Protein AF-0000000075577915 (afdb_homodimer)

Secondary structure (DSSP, 8-state):
------TTTTHHHHHHHHHHHHHHHHHHHHHT--EE-HHHH-EEEEEEE-SS---HHHHHHHHTTT-TT-EEEEESTTS-EEEEEESS---HHHHHHHHHHHHHHHT--GGGEEEEEEE-HHHHHHHHHHHHHHHHHHHHHHHHHHHHHS-HHHHHHHHHHHHHHHHHHHHHHHHHTPEE-HHHHHHHHHHHHHHHHHHHHHHHHHHHHHTTS-TT-HHHHHHHHHHHHHHHHHHHHHHHHHHHHHHHHHS-HHHHHHHHHHHHHHHHHHHIIIIIIHHHHHHHHHHHHHHHHHHH-/------TTTTHHHHHHHHHHHHHHHHHHHHHT--EE-HHHH-EEEEEEE-SS---HHHHHHHHTTT-TT-EEEEESTTS-EEEEEESS---HHHHHHHHHHHHHHHT--GGGEEEEEEE-HHHHHHHHHHHHHHHHHHHHHHHHHHHHHS-HHHHHHHHHHHHHHHHHHHHHHHHHTPEE-HHHHHHHHHHHHHHHHHHHHHHHHHHHHHTTS-TT-HHHHHHHHHHHHHHHHHHHHHHHHHHHHHHHHHS-HHHHHHHHHHHHHHHHHHHIIIIIIHHHHHHHHHHHHHHHHHHH-

Structure (mmCIF, N/CA/C/O backbone):
data_AF-0000000075577915-model_v1
#
loop_
_entity.id
_entity.type
_entity.pdbx_description
1 polymer 'Protein-export membrane protein SecF'
#
loop_
_atom_site.group_PDB
_atom_site.id
_atom_site.type_symbol
_atom_site.label_atom_id
_atom_site.label_alt_id
_atom_site.label_comp_id
_atom_site.label_asym_id
_atom_site.label_entity_id
_atom_site.label_seq_id
_atom_site.pdbx_PDB_ins_code
_atom_site.Cartn_x
_atom_site.Cartn_y
_atom_site.Cartn_z
_atom_site.occupancy
_atom_site.B_iso_or_equiv
_atom_site.auth_seq_id
_atom_site.auth_comp_id
_atom_site.auth_asym_id
_atom_site.auth_atom_id
_atom_site.pdbx_PDB_model_num
ATOM 1 N N . MET A 1 1 ? 4.258 27.859 29.203 1 37.31 1 MET A N 1
ATOM 2 C CA . MET A 1 1 ? 4.934 27.938 27.906 1 37.31 1 MET A CA 1
ATOM 3 C C . MET A 1 1 ? 5.332 26.547 27.422 1 37.31 1 MET A C 1
ATOM 5 O O . MET A 1 1 ? 6.082 25.828 28.109 1 37.31 1 MET A O 1
ATOM 9 N N . LYS A 1 2 ? 4.418 25.812 26.812 1 50.53 2 LYS A N 1
ATOM 10 C CA . LYS A 1 2 ? 4.664 24.406 26.516 1 50.53 2 LYS A CA 1
ATOM 11 C C . LYS A 1 2 ? 6.047 24.219 25.891 1 50.53 2 LYS A C 1
ATOM 13 O O . LYS A 1 2 ? 6.488 25.031 25.078 1 50.53 2 LYS A O 1
ATOM 18 N N . LYS A 1 3 ? 6.988 23.516 26.5 1 58.12 3 LYS A N 1
ATOM 19 C CA . LYS A 1 3 ? 8.406 23.281 26.234 1 58.12 3 LYS A CA 1
ATOM 20 C C . LYS A 1 3 ? 8.625 22.719 24.828 1 58.12 3 LYS A C 1
ATOM 22 O O . LYS A 1 3 ? 8.078 21.672 24.484 1 58.12 3 LYS A O 1
ATOM 27 N N . ASN A 1 4 ? 9.008 23.484 23.844 1 71.62 4 ASN A N 1
ATOM 28 C CA . ASN A 1 4 ? 9.328 23.125 22.469 1 71.62 4 ASN A CA 1
ATOM 29 C C . ASN A 1 4 ? 10.453 22.094 22.422 1 71.62 4 ASN A C 1
ATOM 31 O O . ASN A 1 4 ? 11.414 22.172 23.172 1 71.62 4 ASN A O 1
ATOM 35 N N . ILE A 1 5 ? 10.109 21.016 21.828 1 72.38 5 ILE A N 1
ATOM 36 C CA . ILE A 1 5 ? 11.172 20.047 21.594 1 72.38 5 ILE A CA 1
ATOM 37 C C . ILE A 1 5 ? 12.305 20.703 20.797 1 72.38 5 ILE A C 1
ATOM 39 O O . ILE A 1 5 ? 12.062 21.453 19.859 1 72.38 5 ILE A O 1
ATOM 43 N N . GLN A 1 6 ? 13.477 20.609 21.344 1 77.5 6 GLN A N 1
ATOM 44 C CA . GLN A 1 6 ? 14.633 21.203 20.688 1 77.5 6 GLN A CA 1
ATOM 45 C C . GLN A 1 6 ? 15.172 20.297 19.594 1 77.5 6 GLN A C 1
ATOM 47 O O . GLN A 1 6 ? 16.188 19.625 19.781 1 77.5 6 GLN A O 1
ATOM 52 N N . ILE A 1 7 ? 14.586 20.281 18.5 1 75.44 7 ILE A N 1
ATOM 53 C CA . ILE A 1 7 ? 14.938 19.438 17.359 1 75.44 7 ILE A CA 1
ATOM 54 C C . ILE A 1 7 ? 16.156 20.016 16.641 1 75.44 7 ILE A C 1
ATOM 56 O O . ILE A 1 7 ? 17.078 19.281 16.281 1 75.44 7 ILE A O 1
ATOM 60 N N . ALA A 1 8 ? 16.172 21.281 16.531 1 75 8 ALA A N 1
ATOM 61 C CA . ALA A 1 8 ? 17.25 21.938 15.805 1 75 8 ALA A CA 1
ATOM 62 C C . ALA A 1 8 ? 18.578 21.812 16.562 1 75 8 ALA A C 1
ATOM 64 O O . ALA A 1 8 ? 19.609 21.547 15.953 1 75 8 ALA A O 1
ATOM 65 N N . GLU A 1 9 ? 18.469 21.906 17.812 1 75.38 9 GLU A N 1
ATOM 66 C CA . GLU A 1 9 ? 19.688 21.859 18.609 1 75.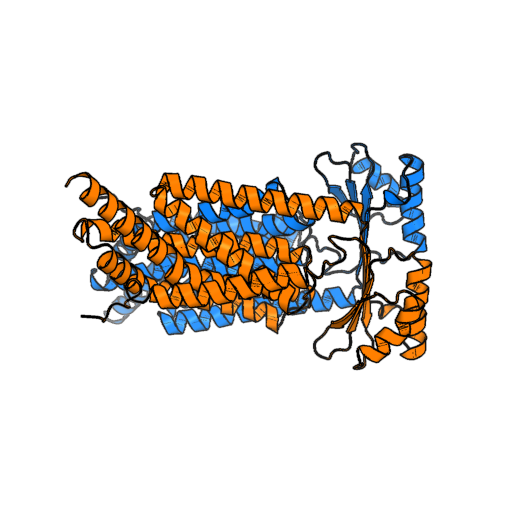38 9 GLU A CA 1
ATOM 67 C C . GLU A 1 9 ? 20.234 20.438 18.703 1 75.38 9 GLU A C 1
ATOM 69 O O . GLU A 1 9 ? 21.453 20.234 18.719 1 75.38 9 GLU A O 1
ATOM 74 N N . LYS A 1 10 ? 19.328 19.562 18.75 1 81.81 10 LYS A N 1
ATOM 75 C CA . LYS A 1 10 ? 19.75 18.188 18.891 1 81.81 10 LYS A CA 1
ATOM 76 C C . LYS A 1 10 ? 19.812 17.484 17.547 1 81.81 10 LYS A C 1
ATOM 78 O O . LYS A 1 10 ? 19.812 16.25 17.469 1 81.81 10 LYS A O 1
ATOM 83 N N . SER A 1 11 ? 19.859 18.234 16.594 1 84.88 11 SER A N 1
ATOM 84 C CA . SER A 1 11 ? 19.844 17.703 15.242 1 84.88 11 SER A CA 1
ATOM 85 C C . SER A 1 11 ? 21.016 16.75 15.008 1 84.88 11 SER A C 1
ATOM 87 O O . SER A 1 11 ? 20.906 15.781 14.266 1 84.88 11 SER A O 1
ATOM 89 N N . LYS A 1 12 ? 22.062 17.031 15.68 1 85.56 12 LYS A N 1
ATOM 90 C CA . LYS A 1 12 ? 23.25 16.203 15.492 1 85.56 12 LYS A CA 1
ATOM 91 C C . LYS A 1 12 ? 23.016 14.773 15.945 1 85.56 12 LYS A C 1
ATOM 93 O O . LYS A 1 12 ? 23.5 13.828 15.328 1 85.56 12 LYS A O 1
ATOM 98 N N . ILE A 1 13 ? 22.266 14.641 16.953 1 86.69 13 ILE A N 1
ATOM 99 C CA . ILE A 1 13 ? 21.969 13.312 17.469 1 86.69 13 ILE A CA 1
ATOM 100 C C . ILE A 1 13 ? 21.062 12.562 16.5 1 86.69 13 ILE A C 1
ATOM 102 O O . ILE A 1 13 ? 21.297 11.383 16.203 1 86.69 13 ILE A O 1
ATOM 106 N N . TRP A 1 14 ? 20.078 13.25 16.016 1 86.44 14 TRP A N 1
ATOM 107 C CA . TRP A 1 14 ? 19.141 12.625 15.086 1 86.44 14 TRP A CA 1
ATOM 108 C C . TRP A 1 14 ? 19.828 12.266 13.773 1 86.44 14 TRP A C 1
ATOM 110 O O . TRP A 1 14 ? 19.562 11.211 13.195 1 86.44 14 TRP A O 1
ATOM 120 N N . PHE A 1 15 ? 20.719 13.148 13.383 1 89.38 15 PHE A N 1
ATOM 121 C CA . PHE A 1 15 ? 21.469 12.883 12.156 1 89.38 15 PHE A CA 1
ATOM 122 C C . PHE A 1 15 ? 22.422 11.703 12.344 1 89.38 15 PHE A C 1
ATOM 124 O O . PHE A 1 15 ? 22.594 10.883 11.438 1 89.38 15 PHE A O 1
ATOM 131 N N . ALA A 1 16 ? 23 11.711 13.516 1 90.5 16 ALA A N 1
ATOM 132 C CA . ALA A 1 16 ? 23.922 10.609 13.805 1 90.5 16 ALA A CA 1
ATOM 133 C C . ALA A 1 16 ? 23.188 9.266 13.805 1 90.5 16 ALA A C 1
ATOM 135 O O . ALA A 1 16 ? 23.688 8.281 13.266 1 90.5 16 ALA A O 1
ATOM 136 N N . PHE A 1 17 ? 22.031 9.219 14.422 1 91.56 17 PHE A N 1
ATOM 137 C CA . PHE A 1 17 ? 21.234 8 14.453 1 91.56 17 PHE A CA 1
ATOM 138 C C . PHE A 1 17 ? 20.859 7.555 13.047 1 91.56 17 PHE A C 1
ATOM 140 O O . PHE A 1 17 ? 20.969 6.375 12.711 1 91.56 17 PHE A O 1
ATOM 147 N N . SER A 1 18 ? 20.406 8.453 12.273 1 91.44 18 SER A N 1
ATOM 148 C CA . SER A 1 18 ? 20.031 8.172 10.891 1 91.44 18 SER A CA 1
ATOM 149 C C . SER A 1 18 ? 21.25 7.699 10.086 1 91.44 18 SER A C 1
ATOM 151 O O . SER A 1 18 ? 21.125 6.793 9.258 1 91.44 18 SER A O 1
ATOM 153 N N . LEU A 1 19 ? 22.359 8.367 10.336 1 92.25 19 LEU A N 1
ATOM 154 C CA . LEU A 1 19 ? 23.562 8.008 9.602 1 92.25 19 LEU A CA 1
ATOM 155 C C . LEU A 1 19 ? 24 6.586 9.938 1 92.25 19 LEU A C 1
ATOM 157 O O . LEU A 1 19 ? 24.484 5.855 9.07 1 92.25 19 LEU A O 1
ATOM 161 N N . ILE A 1 20 ? 23.875 6.262 11.164 1 94.94 20 ILE A N 1
ATOM 162 C CA . ILE A 1 20 ? 24.219 4.906 11.578 1 94.94 20 ILE A CA 1
ATOM 163 C C . ILE A 1 20 ? 23.312 3.904 10.867 1 94.94 20 ILE A C 1
ATOM 165 O O . ILE A 1 20 ? 23.781 2.898 10.336 1 94.94 20 ILE A O 1
ATOM 169 N N . LEU A 1 21 ? 22.016 4.141 10.859 1 94.19 21 LEU A N 1
ATOM 170 C CA . LEU A 1 21 ? 21.062 3.244 10.219 1 94.19 21 LEU A CA 1
ATOM 171 C C . LEU A 1 21 ? 21.328 3.148 8.719 1 94.19 21 LEU A C 1
ATOM 173 O O . LEU A 1 21 ? 21.25 2.064 8.141 1 94.19 21 LEU A O 1
ATOM 177 N N . ILE A 1 22 ? 21.672 4.266 8.156 1 95.06 22 ILE A N 1
ATOM 178 C CA . ILE A 1 22 ? 21.938 4.309 6.719 1 95.06 22 ILE A CA 1
ATOM 179 C C . ILE A 1 22 ? 23.203 3.518 6.41 1 95.06 22 ILE A C 1
ATOM 181 O O . ILE A 1 22 ? 23.266 2.77 5.43 1 95.06 22 ILE A O 1
ATOM 185 N N . THR A 1 23 ? 24.188 3.734 7.207 1 96.31 23 THR A N 1
ATOM 186 C CA . THR A 1 23 ? 25.453 3.033 6.992 1 96.31 23 THR A CA 1
ATOM 187 C C . THR A 1 23 ? 25.266 1.524 7.113 1 96.31 23 THR A C 1
ATOM 189 O O . THR A 1 23 ? 25.797 0.76 6.312 1 96.31 23 THR A O 1
ATOM 192 N N . ILE A 1 24 ? 24.484 1.139 8.094 1 96.62 24 ILE A N 1
ATOM 193 C CA . ILE A 1 24 ? 24.188 -0.28 8.258 1 96.62 24 ILE A CA 1
ATOM 194 C C . ILE A 1 24 ? 23.438 -0.796 7.039 1 96.62 24 ILE A C 1
ATOM 196 O O . ILE A 1 24 ? 23.734 -1.875 6.523 1 96.62 24 ILE A O 1
ATOM 200 N N . SER A 1 25 ? 22.453 -0.045 6.629 1 96.81 25 SER A N 1
ATOM 201 C CA . SER A 1 25 ? 21.641 -0.433 5.492 1 96.81 25 SER A CA 1
ATOM 202 C C . SER A 1 25 ? 22.469 -0.533 4.215 1 96.81 25 SER A C 1
ATOM 204 O O . SER A 1 25 ? 22.406 -1.54 3.508 1 96.81 25 SER A O 1
ATOM 206 N N . ILE A 1 26 ? 23.234 0.475 3.939 1 96.25 26 ILE A N 1
ATOM 207 C CA . ILE A 1 26 ? 24.062 0.502 2.732 1 96.25 26 ILE A CA 1
ATOM 208 C C . ILE A 1 26 ? 25.141 -0.563 2.822 1 96.25 26 ILE A C 1
ATOM 210 O O . ILE A 1 26 ? 25.453 -1.239 1.836 1 96.25 26 ILE A O 1
ATOM 214 N N . GLY A 1 27 ? 25.75 -0.627 3.926 1 96.75 27 GLY A N 1
ATOM 215 C CA . GLY A 1 27 ? 26.719 -1.684 4.125 1 96.75 2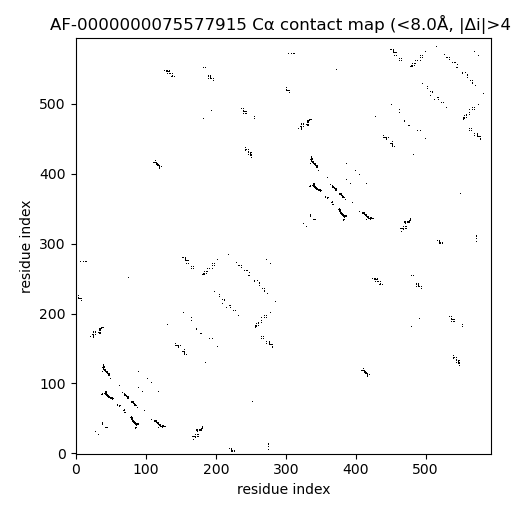7 GLY A CA 1
ATOM 216 C C . GLY A 1 27 ? 26.172 -3.07 3.852 1 96.75 27 GLY A C 1
ATOM 217 O O . GLY A 1 27 ? 26.797 -3.865 3.15 1 96.75 27 GLY A O 1
ATOM 218 N N . SER A 1 28 ? 25 -3.338 4.383 1 96.69 28 SER A N 1
ATOM 219 C CA . SER A 1 28 ? 24.375 -4.637 4.172 1 96.69 28 SER A CA 1
ATOM 220 C C . SER A 1 28 ? 24.016 -4.848 2.705 1 96.69 28 SER A C 1
ATOM 222 O O . SER A 1 28 ? 24.125 -5.957 2.184 1 96.69 28 SER A O 1
ATOM 224 N N . LEU A 1 29 ? 23.594 -3.881 2.129 1 95.25 29 LEU A N 1
ATOM 225 C CA . LEU A 1 29 ? 23.219 -3.971 0.718 1 95.25 29 LEU A CA 1
ATOM 226 C C . LEU A 1 29 ? 24.438 -4.309 -0.135 1 95.25 29 LEU A C 1
ATOM 228 O O . LEU A 1 29 ? 24.344 -5.062 -1.104 1 95.25 29 LEU A O 1
ATOM 232 N N . PHE A 1 30 ? 25.594 -3.793 0.203 1 94.81 30 PHE A N 1
ATOM 233 C CA . PHE A 1 30 ? 26.812 -4.031 -0.557 1 94.81 30 PHE A CA 1
ATOM 234 C C . PHE A 1 30 ? 27.406 -5.395 -0.215 1 94.81 30 PHE A C 1
ATOM 236 O O . PHE A 1 30 ? 27.953 -6.078 -1.087 1 94.81 30 PHE A O 1
ATOM 243 N N . ILE A 1 31 ? 27.297 -5.809 0.949 1 94.81 31 ILE A N 1
ATOM 244 C CA . ILE A 1 31 ? 27.938 -7.039 1.401 1 94.81 31 ILE A CA 1
ATOM 245 C C . ILE A 1 31 ? 27.031 -8.227 1.11 1 94.81 31 ILE A C 1
ATOM 247 O O . ILE A 1 31 ? 27.438 -9.195 0.464 1 94.81 31 ILE A O 1
ATOM 251 N N . ASN A 1 32 ? 25.766 -8.148 1.587 1 93.5 32 ASN A N 1
ATOM 252 C CA . ASN A 1 32 ? 24.828 -9.273 1.477 1 93.5 32 ASN A CA 1
ATOM 253 C C . ASN A 1 32 ? 23.969 -9.172 0.216 1 93.5 32 ASN A C 1
ATOM 255 O O . ASN A 1 32 ? 23.5 -10.18 -0.299 1 93.5 32 ASN A O 1
ATOM 259 N N . GLY A 1 33 ? 23.75 -8.016 -0.208 1 93.19 33 GLY A N 1
ATOM 260 C CA . GLY A 1 33 ? 22.797 -7.809 -1.286 1 93.19 33 GLY A CA 1
ATOM 261 C C . GLY A 1 33 ? 21.359 -8.039 -0.862 1 93.19 33 GLY A C 1
ATOM 262 O O . GLY A 1 33 ? 21.047 -8.016 0.33 1 93.19 33 GLY A O 1
ATOM 263 N N . LEU A 1 34 ? 20.484 -8.188 -1.82 1 92.31 34 LEU A N 1
ATOM 264 C CA . LEU A 1 34 ? 19.078 -8.469 -1.559 1 92.31 34 LEU A CA 1
ATOM 265 C C . LEU A 1 34 ? 18.719 -9.906 -1.921 1 92.31 34 LEU A C 1
ATOM 267 O O . LEU A 1 34 ? 19.344 -10.492 -2.814 1 92.31 34 LEU A O 1
ATOM 271 N N . ASN A 1 35 ? 17.859 -10.508 -1.169 1 90.38 35 ASN A N 1
ATOM 272 C CA . ASN A 1 35 ? 17.312 -11.82 -1.492 1 90.38 35 ASN A CA 1
ATOM 273 C C . ASN A 1 35 ? 16.141 -11.711 -2.467 1 90.38 35 ASN A C 1
ATOM 275 O O . ASN A 1 35 ? 14.977 -11.719 -2.055 1 90.38 35 ASN A O 1
ATOM 279 N N . PHE A 1 36 ? 16.484 -11.727 -3.744 1 89.19 36 PHE A N 1
ATOM 280 C CA . PHE A 1 36 ? 15.477 -11.516 -4.773 1 89.19 36 PHE A CA 1
ATOM 281 C C . PHE A 1 36 ? 14.578 -12.742 -4.914 1 89.19 36 PHE A C 1
ATOM 283 O O . PHE A 1 36 ? 15.07 -13.867 -4.988 1 89.19 36 PHE A O 1
ATOM 290 N N . GLY A 1 37 ? 13.336 -12.5 -4.891 1 88.25 37 GLY A N 1
ATOM 291 C CA . GLY A 1 37 ? 12.367 -13.555 -5.109 1 88.25 37 GLY A CA 1
ATOM 292 C C . GLY A 1 37 ? 12.172 -13.891 -6.578 1 88.25 37 GLY A C 1
ATOM 293 O O . GLY A 1 37 ? 12.836 -13.312 -7.445 1 88.25 37 GLY A O 1
ATOM 294 N N . ILE A 1 38 ? 11.242 -14.734 -6.863 1 87.62 38 ILE A N 1
ATOM 295 C CA . ILE A 1 38 ? 11.062 -15.273 -8.203 1 87.62 38 ILE A CA 1
ATOM 296 C C . ILE A 1 38 ? 10.516 -14.188 -9.125 1 87.62 38 ILE A C 1
ATOM 298 O O . ILE A 1 38 ? 10.688 -14.25 -10.344 1 87.62 38 ILE A O 1
ATOM 302 N N . ASP A 1 39 ? 9.898 -13.195 -8.57 1 85.69 39 ASP A N 1
ATOM 303 C CA . ASP A 1 39 ? 9.352 -12.102 -9.359 1 85.69 39 ASP A CA 1
ATOM 304 C C . ASP A 1 39 ? 10.453 -11.359 -10.109 1 85.69 39 ASP A C 1
ATOM 306 O O . ASP A 1 39 ? 10.195 -10.711 -11.133 1 85.69 39 ASP A O 1
ATOM 310 N N . PHE A 1 40 ? 11.664 -11.523 -9.625 1 87.12 40 PHE A N 1
ATOM 311 C CA . PHE A 1 40 ? 12.75 -10.727 -10.188 1 87.12 40 PHE A CA 1
ATOM 312 C C . PHE A 1 40 ? 13.75 -11.617 -10.922 1 87.12 40 PHE A C 1
ATOM 314 O O . PHE A 1 40 ? 14.32 -11.211 -11.938 1 87.12 40 PHE A O 1
ATOM 321 N N . ILE A 1 41 ? 13.945 -12.727 -10.43 1 87.56 41 ILE A N 1
ATOM 322 C CA . ILE A 1 41 ? 15.008 -13.539 -11.008 1 87.56 41 ILE A CA 1
ATOM 323 C C . ILE A 1 41 ? 14.406 -14.75 -11.719 1 87.56 41 ILE A C 1
ATOM 325 O O . ILE A 1 41 ? 15.109 -15.5 -12.406 1 87.56 41 ILE A O 1
ATOM 329 N N . GLY A 1 42 ? 13.164 -14.906 -11.586 1 86.56 42 GLY A N 1
ATOM 330 C CA . GLY A 1 42 ? 12.539 -16.109 -12.125 1 86.56 42 GLY A CA 1
ATOM 331 C C . GLY A 1 42 ? 12.656 -17.312 -11.219 1 86.56 42 GLY A C 1
ATOM 332 O O . GLY A 1 42 ? 13.453 -17.297 -10.273 1 86.56 42 GLY A O 1
ATOM 333 N N . GLY A 1 43 ? 11.82 -18.281 -11.469 1 89.25 43 GLY A N 1
ATOM 334 C CA . GLY A 1 43 ? 11.867 -19.484 -10.656 1 89.25 43 GLY A CA 1
ATOM 335 C C . GLY A 1 43 ? 10.5 -20.016 -10.297 1 89.25 43 GLY A C 1
ATOM 336 O O . GLY A 1 43 ? 9.539 -19.844 -11.055 1 89.25 43 GLY A O 1
ATOM 337 N N . THR A 1 44 ? 10.484 -20.891 -9.289 1 88.88 44 THR A N 1
ATOM 338 C CA . THR A 1 44 ? 9.258 -21.562 -8.891 1 88.88 44 THR A CA 1
ATOM 339 C C . THR A 1 44 ? 9.086 -21.531 -7.375 1 88.88 44 THR A C 1
ATOM 341 O O . THR A 1 44 ? 10.047 -21.703 -6.633 1 88.88 44 THR A O 1
ATOM 344 N N . ILE A 1 45 ? 7.922 -21.219 -6.984 1 88.75 45 ILE A N 1
ATOM 345 C CA . ILE A 1 45 ? 7.562 -21.328 -5.574 1 88.75 45 ILE A CA 1
ATOM 346 C C . ILE A 1 45 ? 6.469 -22.375 -5.395 1 88.75 45 ILE A C 1
ATOM 348 O O . ILE A 1 45 ? 5.43 -22.312 -6.059 1 88.75 45 ILE A O 1
ATOM 352 N N . VAL A 1 46 ? 6.715 -23.281 -4.539 1 88.5 46 VAL A N 1
ATOM 353 C CA . VAL A 1 46 ? 5.75 -24.328 -4.219 1 88.5 46 VAL A CA 1
ATOM 354 C C . VAL A 1 46 ? 5.348 -24.234 -2.75 1 88.5 46 VAL A C 1
ATOM 356 O O . VAL A 1 46 ? 6.207 -24.141 -1.87 1 88.5 46 VAL A O 1
ATOM 359 N N . THR A 1 47 ? 4.121 -24.203 -2.518 1 88.94 47 THR A N 1
ATOM 360 C CA . THR A 1 47 ? 3.604 -24.188 -1.154 1 88.94 47 THR A CA 1
ATOM 361 C C . THR A 1 47 ? 2.838 -25.484 -0.855 1 88.94 47 THR A C 1
ATOM 363 O O . THR A 1 47 ? 1.906 -25.844 -1.579 1 88.94 47 THR A O 1
ATOM 366 N N . ILE A 1 48 ? 3.197 -26.125 0.221 1 89.75 48 ILE A N 1
ATOM 367 C CA . ILE A 1 48 ? 2.613 -27.406 0.581 1 89.75 48 ILE A CA 1
ATOM 368 C C . ILE A 1 48 ? 2.135 -27.375 2.029 1 89.75 48 ILE A C 1
ATOM 370 O O . ILE A 1 48 ? 2.826 -26.844 2.906 1 89.75 48 ILE A O 1
ATOM 374 N N . GLU A 1 49 ? 0.948 -27.875 2.227 1 89.56 49 GLU A N 1
ATOM 375 C CA . GLU A 1 49 ? 0.442 -28.062 3.584 1 89.56 49 GLU A CA 1
ATOM 376 C C . GLU A 1 49 ? 0.875 -29.406 4.152 1 89.56 49 GLU A C 1
ATOM 378 O O . GLU A 1 49 ? 0.476 -30.453 3.648 1 89.56 49 GLU A O 1
ATOM 383 N N . LEU A 1 50 ? 1.596 -29.375 5.195 1 90.44 50 LEU A N 1
ATOM 384 C CA . LEU A 1 50 ? 2.117 -30.609 5.773 1 90.44 50 LEU A CA 1
ATOM 385 C C . LEU A 1 50 ? 1.227 -31.094 6.914 1 90.44 50 LEU A C 1
ATOM 387 O O . LEU A 1 50 ? 1.346 -32.219 7.355 1 90.44 50 LEU A O 1
ATOM 391 N N . HIS A 1 51 ? 0.324 -30.312 7.383 1 87.88 51 HIS A N 1
ATOM 392 C CA . HIS A 1 51 ? -0.626 -30.609 8.445 1 87.88 51 HIS A CA 1
ATOM 393 C C . HIS A 1 51 ? 0.089 -30.859 9.773 1 87.88 51 HIS A C 1
ATOM 395 O O . HIS A 1 51 ? -0.541 -31.25 10.758 1 87.88 51 HIS A O 1
ATOM 401 N N . THR A 1 52 ? 1.394 -30.797 9.773 1 87.31 52 THR A N 1
ATOM 402 C CA . THR A 1 52 ? 2.205 -30.922 10.977 1 87.31 52 THR A CA 1
ATOM 403 C C . THR A 1 52 ? 3.34 -29.906 10.977 1 87.31 52 THR A C 1
ATOM 405 O O . THR A 1 52 ? 3.809 -29.5 9.914 1 87.31 52 THR A O 1
ATOM 408 N N . PRO A 1 53 ? 3.598 -29.516 12.211 1 87.88 53 PRO A N 1
ATOM 409 C CA . PRO A 1 53 ? 4.773 -28.641 12.242 1 87.88 53 PRO A CA 1
ATOM 410 C C . PRO A 1 53 ? 6.039 -29.344 11.758 1 87.88 53 PRO A C 1
ATOM 412 O O . PRO A 1 53 ? 6.148 -30.562 11.852 1 87.88 53 PRO A O 1
ATOM 415 N N . PHE A 1 54 ? 6.871 -28.562 11.156 1 85.25 54 PHE A N 1
ATOM 416 C CA . PHE A 1 54 ? 8.086 -29.156 10.609 1 85.25 54 PHE A CA 1
ATOM 417 C C . PHE A 1 54 ? 9.281 -28.234 10.836 1 85.25 54 PHE A C 1
ATOM 419 O O . PHE A 1 54 ? 9.117 -27.078 11.203 1 85.25 54 PHE A O 1
ATOM 426 N N . GLU A 1 55 ? 10.477 -28.859 10.727 1 85.88 55 GLU A N 1
ATOM 427 C CA . GLU A 1 55 ? 11.711 -28.078 10.742 1 85.88 55 GLU A CA 1
ATOM 428 C C . GLU A 1 55 ? 12.195 -27.781 9.328 1 85.88 55 GLU A C 1
ATOM 430 O O . GLU A 1 55 ? 12.18 -28.656 8.461 1 85.88 55 GLU A O 1
ATOM 435 N N . THR A 1 56 ? 12.594 -26.609 9.133 1 86.38 56 THR A N 1
ATOM 436 C CA . THR A 1 56 ? 13.031 -26.172 7.812 1 86.38 56 THR A CA 1
ATOM 437 C C . THR A 1 56 ? 14.195 -27.031 7.32 1 86.38 56 THR A C 1
ATOM 439 O O . THR A 1 56 ? 14.328 -27.281 6.121 1 86.38 56 THR A O 1
ATOM 442 N N . SER A 1 57 ? 15.023 -27.469 8.219 1 86.69 57 SER A N 1
ATOM 443 C CA . SER A 1 57 ? 16.172 -28.281 7.848 1 86.69 57 SER A CA 1
ATOM 444 C C . SER A 1 57 ? 15.734 -29.609 7.234 1 86.69 57 SER A C 1
ATOM 446 O O . SER A 1 57 ? 16.359 -30.109 6.293 1 86.69 57 SER A O 1
ATOM 448 N N . ASP A 1 58 ? 14.648 -30.141 7.758 1 86.12 58 ASP A N 1
ATOM 449 C CA . ASP A 1 58 ? 14.125 -31.406 7.25 1 86.12 58 ASP A CA 1
ATOM 450 C C . ASP A 1 58 ? 13.562 -31.234 5.84 1 86.12 58 ASP A C 1
ATOM 452 O O . ASP A 1 58 ? 13.781 -32.094 4.973 1 86.12 58 ASP A O 1
ATOM 456 N N . ALA A 1 59 ? 12.867 -30.188 5.703 1 87.62 59 ALA A N 1
ATOM 457 C CA . ALA A 1 59 ? 12.297 -29.906 4.391 1 87.62 59 ALA A CA 1
ATOM 458 C C . ALA A 1 59 ? 13.391 -29.609 3.367 1 87.62 59 ALA A C 1
ATOM 460 O O . ALA A 1 59 ? 13.297 -30.031 2.211 1 87.62 59 ALA A O 1
ATOM 461 N N . LYS A 1 60 ? 14.398 -28.922 3.832 1 88.56 60 LYS A N 1
ATOM 462 C CA . LYS A 1 60 ? 15.508 -28.594 2.943 1 88.56 60 LYS A CA 1
ATOM 463 C C . LYS A 1 60 ? 16.234 -29.859 2.473 1 88.56 60 LYS A C 1
ATOM 465 O O . LYS A 1 60 ? 16.672 -29.938 1.322 1 88.56 60 LYS A O 1
ATOM 470 N N . ALA A 1 61 ? 16.375 -30.781 3.27 1 87.81 61 ALA A N 1
ATOM 471 C CA . ALA A 1 61 ? 17.031 -32.031 2.93 1 87.81 61 ALA A CA 1
ATOM 472 C C . ALA A 1 61 ? 16.281 -32.781 1.83 1 87.81 61 ALA A C 1
ATOM 474 O O . ALA A 1 61 ? 16.891 -33.438 0.979 1 87.81 61 ALA A O 1
ATOM 475 N N . LEU A 1 62 ? 15.008 -32.594 1.869 1 86.69 62 LEU A N 1
ATOM 476 C CA . LEU A 1 62 ? 14.172 -33.281 0.878 1 86.69 62 LEU A CA 1
ATOM 477 C C . LEU A 1 62 ? 14.32 -32.625 -0.491 1 86.69 62 LEU A C 1
ATOM 479 O O . LEU A 1 62 ? 14.195 -33.281 -1.521 1 86.69 62 LEU A O 1
ATOM 483 N N . ILE A 1 63 ? 14.617 -31.359 -0.424 1 87.31 63 ILE A N 1
ATOM 484 C CA . ILE A 1 63 ? 14.609 -30.594 -1.666 1 87.31 63 ILE A CA 1
ATOM 485 C C . ILE A 1 63 ? 16.016 -30.516 -2.236 1 87.31 63 ILE A C 1
ATOM 487 O O . ILE A 1 63 ? 16.203 -30.219 -3.42 1 87.31 63 ILE A O 1
ATOM 491 N N . ASP A 1 64 ? 16.969 -30.734 -1.445 1 86.56 64 ASP A N 1
ATOM 492 C CA . ASP A 1 64 ? 18.359 -30.609 -1.841 1 86.56 64 ASP A CA 1
ATOM 493 C C . ASP A 1 64 ? 18.656 -31.438 -3.096 1 86.56 64 ASP A C 1
ATOM 495 O O . ASP A 1 64 ? 19.516 -31.062 -3.9 1 86.56 64 ASP A O 1
ATOM 499 N N . GLU A 1 65 ? 17.984 -32.469 -3.248 1 81.38 65 GLU A N 1
ATOM 500 C CA . GLU A 1 65 ? 18.188 -33.344 -4.406 1 81.38 65 GLU A CA 1
ATOM 501 C C . GLU A 1 65 ? 17.719 -32.656 -5.688 1 81.38 65 GLU A C 1
ATOM 503 O O . GLU A 1 65 ? 18.203 -32.969 -6.777 1 81.38 65 GLU A O 1
ATOM 508 N N . PHE A 1 66 ? 16.797 -31.812 -5.535 1 81.94 66 PHE A N 1
ATOM 509 C CA . PHE A 1 66 ? 16.25 -31.125 -6.699 1 81.94 66 PHE A CA 1
ATOM 510 C C . PHE A 1 66 ? 16.984 -29.812 -6.949 1 81.94 66 PHE A C 1
ATOM 512 O O . PHE A 1 66 ? 17.344 -29.5 -8.086 1 81.94 66 PHE A O 1
ATOM 519 N N . ASP A 1 67 ? 17.078 -29.016 -5.945 1 83.25 67 ASP A N 1
ATOM 520 C CA . ASP A 1 67 ? 17.766 -27.734 -5.992 1 83.25 67 ASP A CA 1
ATOM 521 C C . ASP A 1 67 ? 18.375 -27.375 -4.633 1 83.25 67 ASP A C 1
ATOM 523 O O . ASP A 1 67 ? 17.656 -26.953 -3.727 1 83.25 67 ASP A O 1
ATOM 527 N N . SER A 1 68 ? 19.609 -27.453 -4.613 1 80.5 68 SER A N 1
ATOM 528 C CA . SER A 1 68 ? 20.297 -27.203 -3.35 1 80.5 68 SER A CA 1
ATOM 529 C C . SER A 1 68 ? 20.25 -25.719 -2.99 1 80.5 68 SER A C 1
ATOM 531 O O . SER A 1 68 ? 20.469 -25.344 -1.835 1 80.5 68 SER A O 1
ATOM 533 N N . SER A 1 69 ? 19.969 -24.906 -3.844 1 81.25 69 SER A N 1
ATOM 534 C CA . SER A 1 69 ? 19.969 -23.469 -3.596 1 81.25 69 SER A CA 1
ATOM 535 C C . SER A 1 69 ? 18.562 -22.969 -3.248 1 81.25 69 SER A C 1
ATOM 537 O O . SER A 1 69 ? 18.375 -21.781 -2.965 1 81.25 69 SER A O 1
ATOM 539 N N . ALA A 1 70 ? 17.641 -23.953 -3.23 1 86.19 70 ALA A N 1
ATOM 540 C CA . ALA A 1 70 ? 16.266 -23.562 -2.957 1 86.19 70 ALA A CA 1
ATOM 541 C C . ALA A 1 70 ? 16.109 -23.031 -1.535 1 86.19 70 ALA A C 1
ATOM 543 O O . ALA A 1 70 ? 16.781 -23.516 -0.613 1 86.19 70 ALA A O 1
ATOM 544 N N . ASP A 1 71 ? 15.367 -22.016 -1.386 1 85.19 71 ASP A N 1
ATOM 545 C CA . ASP A 1 71 ? 15.031 -21.469 -0.073 1 85.19 71 ASP A CA 1
ATOM 546 C C . ASP A 1 71 ? 13.75 -22.094 0.468 1 85.19 71 ASP A C 1
ATOM 548 O O . ASP A 1 71 ? 12.789 -22.312 -0.278 1 85.19 71 ASP A O 1
ATOM 552 N N . VAL A 1 72 ? 13.828 -22.547 1.751 1 86.81 72 VAL A N 1
ATOM 553 C CA . VAL A 1 72 ? 12.664 -23.156 2.398 1 86.81 72 VAL A CA 1
ATOM 554 C C . VAL A 1 72 ? 12.242 -22.297 3.594 1 86.81 72 VAL A C 1
ATOM 556 O O . VAL A 1 72 ? 13.055 -22 4.469 1 86.81 72 VAL A O 1
ATOM 559 N N . THR A 1 73 ? 11.023 -21.922 3.539 1 81.62 73 THR A N 1
ATOM 560 C CA . THR A 1 73 ? 10.477 -21.156 4.656 1 81.62 73 THR A CA 1
ATOM 561 C C . THR A 1 73 ? 9.148 -21.75 5.113 1 81.62 73 THR A C 1
ATOM 563 O O . THR A 1 73 ? 8.617 -22.672 4.484 1 81.62 73 THR A O 1
ATOM 566 N N . TYR A 1 74 ? 8.727 -21.422 6.262 1 80.62 74 TYR A N 1
ATOM 567 C CA . TYR A 1 74 ? 7.445 -21.906 6.762 1 80.62 74 TYR A CA 1
ATOM 568 C C . TYR A 1 74 ? 6.402 -20.797 6.746 1 80.62 74 TYR A C 1
ATOM 570 O O . TYR A 1 74 ? 6.746 -19.609 6.73 1 80.62 74 TYR A O 1
ATOM 578 N N . ALA A 1 75 ? 5.203 -21.188 6.527 1 73.62 75 ALA A N 1
ATOM 579 C CA . ALA A 1 75 ? 4.066 -20.266 6.598 1 73.62 75 ALA A CA 1
ATOM 580 C C . ALA A 1 75 ? 2.902 -20.891 7.355 1 73.62 75 ALA A C 1
ATOM 582 O O . ALA A 1 75 ? 2.92 -22.094 7.656 1 73.62 75 ALA A O 1
ATOM 583 N N . GLY A 1 76 ? 1.896 -19.969 7.773 1 66.25 76 GLY A N 1
ATOM 584 C CA . GLY A 1 76 ? 0.698 -20.406 8.477 1 66.25 76 GLY A CA 1
ATOM 585 C C . GLY A 1 76 ? 0.801 -20.266 9.977 1 66.25 76 GLY A C 1
ATOM 586 O O . GLY A 1 76 ? 1.898 -20.109 10.523 1 66.25 76 GLY A O 1
ATOM 587 N N . ASP A 1 77 ? -0.272 -20.172 10.609 1 63.34 77 ASP A N 1
ATOM 588 C CA . ASP A 1 77 ? -0.355 -19.938 12.047 1 63.34 77 ASP A CA 1
ATOM 589 C C . ASP A 1 77 ? 0.453 -20.969 12.82 1 63.34 77 ASP A C 1
ATOM 591 O O . ASP A 1 77 ? 1.167 -20.625 13.766 1 63.34 77 ASP A O 1
ATOM 595 N N . ALA A 1 78 ? 0.429 -22.203 12.32 1 68.19 78 ALA A N 1
ATOM 596 C CA . ALA A 1 78 ? 1.07 -23.281 13.07 1 68.19 78 ALA A CA 1
ATOM 597 C C . ALA A 1 78 ? 2.307 -23.797 12.344 1 68.19 78 ALA A C 1
ATOM 599 O O . ALA A 1 78 ? 2.74 -24.922 12.578 1 68.19 78 ALA A O 1
ATOM 600 N N . LYS A 1 79 ? 2.85 -23.062 11.453 1 78.88 79 LYS A N 1
ATOM 601 C CA . LYS A 1 79 ? 4.039 -23.453 10.695 1 78.88 79 LYS A CA 1
ATOM 602 C C . LYS A 1 79 ? 3.84 -24.797 10.008 1 78.88 79 LYS A C 1
ATOM 604 O O . LYS A 1 79 ? 4.715 -25.656 10.055 1 78.88 79 LYS A O 1
ATOM 609 N N . THR A 1 80 ? 2.658 -25.016 9.492 1 86.44 80 THR A N 1
ATOM 610 C CA . THR A 1 80 ? 2.352 -26.297 8.867 1 86.44 80 THR A CA 1
ATOM 611 C C . THR A 1 80 ? 2.475 -26.203 7.352 1 86.44 80 THR A C 1
ATOM 613 O O . THR A 1 80 ? 2.334 -27.203 6.648 1 86.44 80 THR A O 1
ATOM 616 N N . GLN A 1 81 ? 2.764 -25.031 6.918 1 87.62 81 GLN A N 1
ATOM 617 C CA . GLN A 1 81 ? 2.91 -24.859 5.477 1 87.62 81 GLN A CA 1
ATOM 618 C C . GLN A 1 81 ? 4.363 -24.578 5.102 1 87.62 81 GLN A C 1
ATOM 620 O O . GLN A 1 81 ? 5.004 -23.703 5.684 1 87.62 81 GLN A O 1
ATOM 625 N N . VAL A 1 82 ? 4.801 -25.375 4.215 1 88.81 82 VAL A N 1
ATOM 626 C CA . VAL A 1 82 ? 6.172 -25.188 3.75 1 88.81 82 VAL A CA 1
ATOM 627 C C . VAL A 1 82 ? 6.164 -24.422 2.424 1 88.81 82 VAL A C 1
ATOM 629 O O . VAL A 1 82 ? 5.371 -24.734 1.531 1 88.81 82 VAL A O 1
ATOM 632 N N . ILE A 1 83 ? 6.918 -23.469 2.377 1 88.06 83 ILE A N 1
ATOM 633 C CA . ILE A 1 83 ? 7.105 -22.688 1.153 1 88.06 83 ILE A CA 1
ATOM 634 C C . ILE A 1 83 ? 8.508 -22.938 0.601 1 88.06 83 ILE A C 1
ATOM 636 O O . ILE A 1 83 ? 9.508 -22.641 1.262 1 88.06 83 ILE A O 1
ATOM 640 N N . ILE A 1 84 ? 8.547 -23.5 -0.581 1 88.88 84 ILE A N 1
ATOM 641 C CA . ILE A 1 84 ? 9.805 -23.812 -1.249 1 88.88 84 ILE A CA 1
ATOM 642 C C . ILE A 1 84 ? 10.008 -22.859 -2.426 1 88.88 84 ILE A C 1
ATOM 644 O O . ILE A 1 84 ? 9.18 -22.797 -3.338 1 88.88 84 ILE A O 1
ATOM 648 N N . SER A 1 85 ? 11.039 -22.156 -2.35 1 88.5 85 SER A N 1
ATOM 649 C CA . SER A 1 85 ? 11.383 -21.219 -3.424 1 88.5 85 SER A CA 1
ATOM 650 C C . SER A 1 85 ? 12.68 -21.625 -4.117 1 88.5 85 SER A C 1
ATOM 652 O O . SER A 1 85 ? 13.727 -21.719 -3.479 1 88.5 85 SER A O 1
ATOM 654 N N . THR A 1 86 ? 12.578 -21.859 -5.395 1 88.75 86 THR A N 1
ATOM 655 C CA . THR A 1 86 ? 13.758 -22.219 -6.18 1 88.75 86 THR A CA 1
ATOM 656 C C . THR A 1 86 ? 13.914 -21.281 -7.375 1 88.75 86 THR A C 1
ATOM 658 O O . THR A 1 86 ? 12.922 -20.812 -7.934 1 88.75 86 THR A O 1
ATOM 661 N N . LYS A 1 87 ? 15.133 -21.047 -7.719 1 84.56 87 LYS A N 1
ATOM 662 C CA . LYS A 1 87 ? 15.43 -20.188 -8.867 1 84.56 87 LYS A CA 1
ATOM 663 C C . LYS A 1 87 ? 15.328 -20.969 -10.172 1 84.56 87 LYS A C 1
ATOM 665 O O . LYS A 1 87 ? 15.375 -20.375 -11.258 1 84.56 87 LYS A O 1
ATOM 670 N N . ASP A 1 88 ? 15.078 -22.219 -10 1 82.56 88 ASP A N 1
ATOM 671 C CA . ASP A 1 88 ? 14.953 -23.062 -11.188 1 82.56 88 ASP A CA 1
ATOM 672 C C . ASP A 1 88 ? 13.508 -23.109 -11.68 1 82.56 88 ASP A C 1
ATOM 674 O O . ASP A 1 88 ? 12.57 -23.094 -10.867 1 82.56 88 ASP A O 1
ATOM 678 N N . ASP A 1 89 ? 13.453 -22.984 -12.961 1 76.94 89 ASP A N 1
ATOM 679 C CA . ASP A 1 89 ? 12.148 -23.203 -13.578 1 76.94 89 ASP A CA 1
ATOM 680 C C . ASP A 1 89 ? 11.812 -24.688 -13.641 1 76.94 89 ASP A C 1
ATOM 682 O O . ASP A 1 89 ? 12.117 -25.359 -14.625 1 76.94 89 ASP A O 1
ATOM 686 N N . LEU A 1 90 ? 11.148 -25.109 -12.633 1 76.38 90 LEU A N 1
ATOM 687 C CA . LEU A 1 90 ? 10.859 -26.531 -12.57 1 76.38 90 LEU A CA 1
ATOM 688 C C . LEU A 1 90 ? 9.758 -26.906 -13.555 1 76.38 90 LEU A C 1
ATOM 690 O O . LEU A 1 90 ? 8.75 -26.219 -13.664 1 76.38 90 LEU A O 1
ATOM 694 N N . SER A 1 91 ? 10.117 -27.906 -14.281 1 73.81 91 SER A N 1
ATOM 695 C CA . SER A 1 91 ? 9.094 -28.438 -15.164 1 73.81 91 SER A CA 1
ATOM 696 C C . SER A 1 91 ? 7.934 -29.047 -14.375 1 73.81 91 SER A C 1
ATOM 698 O O . SER A 1 91 ? 8.023 -29.188 -13.148 1 73.81 91 SER A O 1
ATOM 700 N N . SER A 1 92 ? 6.801 -29.328 -15.109 1 74 92 SER A N 1
ATOM 701 C CA . SER A 1 92 ? 5.648 -29.938 -14.461 1 74 92 SER A CA 1
ATOM 702 C C . SER A 1 92 ? 6.031 -31.25 -13.789 1 74 92 SER A C 1
ATOM 704 O O . SER A 1 92 ? 5.555 -31.562 -12.695 1 74 92 SER A O 1
ATOM 706 N N . GLU A 1 93 ? 6.891 -31.938 -14.438 1 76.88 93 GLU A N 1
ATOM 707 C CA . GLU A 1 93 ? 7.332 -33.219 -13.922 1 76.88 93 GLU A CA 1
ATOM 708 C C . GLU A 1 93 ? 8.18 -33.062 -12.664 1 76.88 93 GLU A C 1
ATOM 710 O O . GLU A 1 93 ? 8.016 -33.812 -11.703 1 76.88 93 GLU A O 1
ATOM 715 N N . GLU A 1 94 ? 9.031 -32.125 -12.734 1 81.5 94 GLU A N 1
ATOM 716 C CA . GLU A 1 94 ? 9.898 -31.891 -11.594 1 81.5 94 GLU A CA 1
ATOM 717 C C . GLU A 1 94 ? 9.102 -31.406 -10.383 1 81.5 94 GLU A C 1
ATOM 719 O O . GLU A 1 94 ? 9.406 -31.781 -9.25 1 81.5 94 GLU A O 1
ATOM 724 N N . ARG A 1 95 ? 8.172 -30.672 -10.656 1 81.62 95 ARG A N 1
ATOM 725 C CA . ARG A 1 95 ? 7.316 -30.188 -9.586 1 81.62 95 ARG A CA 1
ATOM 726 C C . ARG A 1 95 ? 6.551 -31.328 -8.922 1 81.62 95 ARG A C 1
ATOM 728 O O . ARG A 1 95 ? 6.414 -31.359 -7.699 1 81.62 95 ARG A O 1
ATOM 735 N N . GLN A 1 96 ? 6.062 -32.156 -9.805 1 81.12 96 GLN A N 1
ATOM 736 C CA . GLN A 1 96 ? 5.34 -33.312 -9.273 1 81.12 96 GLN A CA 1
ATOM 737 C C . GLN A 1 96 ? 6.27 -34.219 -8.477 1 81.12 96 GLN A C 1
ATOM 739 O O . GLN A 1 96 ? 5.879 -34.75 -7.43 1 81.12 96 GLN A O 1
ATOM 744 N N . ALA A 1 97 ? 7.43 -34.375 -9.016 1 86.44 97 ALA A N 1
ATOM 745 C CA . ALA A 1 97 ? 8.406 -35.188 -8.32 1 86.44 97 ALA A CA 1
ATOM 746 C C . ALA A 1 97 ? 8.742 -34.625 -6.945 1 86.44 97 ALA A C 1
ATOM 748 O O . ALA A 1 97 ? 8.898 -35.344 -5.973 1 86.44 97 ALA A O 1
ATOM 749 N N . LEU A 1 98 ? 8.914 -33.375 -6.938 1 87.5 98 LEU A N 1
ATOM 750 C CA . LEU A 1 98 ? 9.172 -32.688 -5.68 1 87.5 98 LEU A CA 1
ATOM 751 C C . LEU A 1 98 ? 8.031 -32.875 -4.695 1 87.5 98 LEU A C 1
ATOM 753 O O . LEU A 1 98 ? 8.273 -33.188 -3.521 1 87.5 98 LEU A O 1
ATOM 757 N N . PHE A 1 99 ? 6.859 -32.75 -5.156 1 89.06 99 PHE A N 1
ATOM 758 C CA . PHE A 1 99 ? 5.688 -32.906 -4.305 1 89.06 99 PHE A CA 1
ATOM 759 C C . PHE A 1 99 ? 5.582 -34.375 -3.836 1 89.06 99 PHE A C 1
ATOM 761 O O . PHE A 1 99 ? 5.184 -34.625 -2.699 1 89.06 99 PHE A O 1
ATOM 768 N N . ASP A 1 100 ? 5.914 -35.25 -4.727 1 89.88 100 ASP A N 1
ATOM 769 C CA . ASP A 1 100 ? 5.836 -36.656 -4.395 1 89.88 100 ASP A CA 1
ATOM 770 C C . ASP A 1 100 ? 6.719 -37 -3.189 1 89.88 100 ASP A C 1
ATOM 772 O O . ASP A 1 100 ? 6.359 -37.844 -2.365 1 89.88 100 ASP A O 1
ATOM 776 N N . LYS A 1 101 ? 7.797 -36.344 -3.148 1 90.25 101 LYS A N 1
ATOM 777 C CA . LYS A 1 101 ? 8.695 -36.562 -2.021 1 90.25 101 LYS A CA 1
ATOM 778 C C . LYS A 1 101 ? 8.047 -36.156 -0.705 1 90.25 101 LYS A C 1
ATOM 780 O O . LYS A 1 101 ? 8.18 -36.844 0.305 1 90.25 101 LYS A O 1
ATOM 785 N N . PHE A 1 102 ? 7.422 -35.156 -0.712 1 92.06 102 PHE A N 1
ATOM 786 C CA . PHE A 1 102 ? 6.73 -34.656 0.481 1 92.06 102 PHE A CA 1
ATOM 787 C C . PHE A 1 102 ? 5.504 -35.531 0.771 1 92.06 102 PHE A C 1
ATOM 789 O O . PHE A 1 102 ? 5.172 -35.781 1.932 1 92.06 102 PHE A O 1
ATOM 796 N N . GLN A 1 103 ? 4.871 -35.844 -0.299 1 91.69 103 GLN A N 1
ATOM 797 C CA . GLN A 1 103 ? 3.693 -36.688 -0.15 1 91.69 103 GLN A CA 1
ATOM 798 C C . GLN A 1 103 ? 4.047 -38 0.545 1 91.69 103 GLN A C 1
ATOM 800 O O . GLN A 1 103 ? 3.309 -38.469 1.417 1 91.69 103 GLN A O 1
ATOM 805 N N . GLU A 1 104 ? 5.074 -38.531 0.106 1 90.69 104 GLU A N 1
ATOM 806 C CA . GLU A 1 104 ? 5.52 -39.812 0.672 1 90.69 104 GLU A CA 1
ATOM 807 C C . GLU A 1 104 ? 5.93 -39.656 2.133 1 90.69 104 GLU A C 1
ATOM 809 O O . GLU A 1 104 ? 5.594 -40.469 2.975 1 90.69 104 GLU A O 1
ATOM 814 N N . LYS A 1 105 ? 6.605 -38.656 2.418 1 90.94 105 LYS A N 1
ATOM 815 C CA . LYS A 1 105 ? 7.148 -38.469 3.76 1 90.94 105 LYS A CA 1
ATOM 816 C C . LYS A 1 105 ? 6.055 -38.062 4.738 1 90.94 105 LYS A C 1
ATOM 818 O O . LYS A 1 105 ? 6.059 -38.469 5.898 1 90.94 105 LYS A O 1
ATOM 823 N N . TYR A 1 106 ? 5.18 -37.281 4.336 1 91.69 106 TYR A N 1
ATOM 824 C CA . TYR A 1 106 ? 4.219 -36.688 5.254 1 91.69 106 TYR A CA 1
ATOM 825 C C . TYR A 1 106 ? 2.811 -37.219 4.984 1 91.69 106 TYR A C 1
ATOM 827 O O . TYR A 1 106 ? 1.842 -36.75 5.578 1 91.69 106 TYR A O 1
ATOM 835 N N . ASN A 1 107 ? 2.584 -38.156 4.086 1 91.81 107 ASN A N 1
ATOM 836 C CA . ASN A 1 107 ? 1.301 -38.75 3.748 1 91.81 107 ASN A CA 1
ATOM 837 C C . ASN A 1 107 ? 0.275 -37.719 3.338 1 91.81 107 ASN A C 1
ATOM 839 O O . ASN A 1 107 ? -0.812 -37.625 3.914 1 91.81 107 ASN A O 1
ATOM 843 N N . LEU A 1 108 ? 0.661 -36.969 2.371 1 91.69 108 LEU A N 1
ATOM 844 C CA . LEU A 1 108 ? -0.152 -35.844 1.949 1 91.69 108 LEU A CA 1
ATOM 845 C C . LEU A 1 108 ? -1.071 -36.219 0.796 1 91.69 108 LEU A C 1
ATOM 847 O O . LEU A 1 108 ? -0.82 -37.219 0.101 1 91.69 108 LEU A O 1
ATOM 851 N N . GLU A 1 109 ? -2.125 -35.5 0.674 1 89.81 109 GLU A N 1
ATOM 852 C CA . GLU A 1 109 ? -3.023 -35.594 -0.469 1 89.81 109 GLU A CA 1
ATOM 853 C C . GLU A 1 109 ? -2.691 -34.562 -1.537 1 89.81 109 GLU A C 1
ATOM 855 O O . GLU A 1 109 ? -1.929 -33.625 -1.285 1 89.81 109 GLU A O 1
ATOM 860 N N . ASN A 1 110 ? -3.238 -34.781 -2.746 1 82.31 110 ASN A N 1
ATOM 861 C CA . ASN A 1 110 ? -3.008 -33.844 -3.836 1 82.31 110 ASN A CA 1
ATOM 862 C C . ASN A 1 110 ? -3.496 -32.438 -3.479 1 82.31 110 ASN A C 1
ATOM 864 O O . ASN A 1 110 ? -2.93 -31.453 -3.938 1 82.31 110 ASN A O 1
ATOM 868 N N . SER A 1 111 ? -4.453 -32.469 -2.627 1 82.12 111 SER A N 1
ATOM 869 C CA . SER A 1 111 ? -5.043 -31.188 -2.238 1 82.12 111 SER A CA 1
ATOM 870 C C . SER A 1 111 ? -4.117 -30.406 -1.307 1 82.12 111 SER A C 1
ATOM 872 O O . SER A 1 111 ? -4.328 -29.219 -1.062 1 82.12 111 SER A O 1
ATOM 874 N N . ASP A 1 112 ? -3.107 -31.078 -0.896 1 88.75 112 ASP A N 1
ATOM 875 C CA . ASP A 1 112 ? -2.197 -30.438 0.044 1 88.75 112 ASP A CA 1
ATOM 876 C C . ASP A 1 112 ? -1.167 -29.578 -0.69 1 88.75 112 ASP A C 1
ATOM 878 O O . ASP A 1 112 ? -0.444 -28.797 -0.069 1 88.75 112 ASP A O 1
ATOM 882 N N . LEU A 1 113 ? -1.113 -29.797 -1.981 1 88.06 113 LEU A N 1
ATOM 883 C CA . LEU A 1 113 ? -0.389 -28.844 -2.814 1 88.06 113 LEU A CA 1
ATOM 884 C C . LEU A 1 113 ? -1.181 -27.547 -2.971 1 88.06 113 LEU A C 1
ATOM 886 O O . LEU A 1 113 ? -2.076 -27.469 -3.812 1 88.06 113 LEU A O 1
ATOM 890 N N . LEU A 1 114 ? -0.743 -26.625 -2.236 1 86.31 114 LEU A N 1
ATOM 891 C CA . LEU A 1 114 ? -1.567 -25.438 -2.064 1 86.31 114 LEU A CA 1
ATOM 892 C C . LEU A 1 114 ? -1.383 -24.484 -3.234 1 86.31 114 LEU A C 1
ATOM 894 O O . LEU A 1 114 ? -2.346 -23.859 -3.689 1 86.31 114 LEU A O 1
ATOM 898 N N . SER A 1 115 ? -0.134 -24.297 -3.592 1 88.19 115 SER A N 1
ATOM 899 C CA . SER A 1 115 ? 0.08 -23.359 -4.703 1 88.19 115 SER A CA 1
ATOM 900 C C . SER A 1 115 ? 1.41 -23.641 -5.398 1 88.19 115 SER A C 1
ATOM 902 O O . SER A 1 115 ? 2.348 -24.141 -4.777 1 88.19 115 SER A O 1
ATOM 904 N N . ILE A 1 116 ? 1.416 -23.391 -6.672 1 86.94 116 ILE A N 1
ATOM 905 C CA . ILE A 1 116 ? 2.617 -23.406 -7.5 1 86.94 116 ILE A CA 1
ATOM 906 C C . ILE A 1 116 ? 2.684 -22.109 -8.32 1 86.94 116 ILE A C 1
ATOM 908 O O . ILE A 1 116 ? 1.766 -21.812 -9.086 1 86.94 116 ILE A O 1
ATOM 912 N N . ASP A 1 117 ? 3.766 -21.406 -8.086 1 87.56 117 ASP A N 1
ATOM 913 C CA . ASP A 1 117 ? 3.986 -20.172 -8.812 1 87.56 117 ASP A CA 1
ATOM 914 C C . ASP A 1 117 ? 5.297 -20.203 -9.594 1 87.56 117 ASP A C 1
ATOM 916 O O . ASP A 1 117 ? 6.371 -20.344 -9 1 87.56 117 ASP A O 1
ATOM 920 N N . THR A 1 118 ? 5.199 -20.125 -10.867 1 87.38 118 THR A N 1
ATOM 921 C 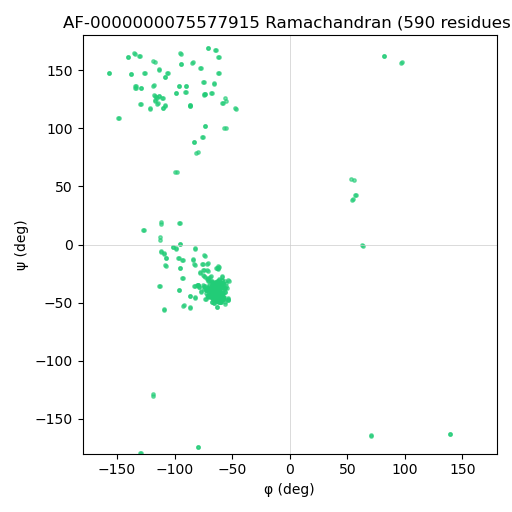CA . THR A 1 118 ? 6.387 -20.109 -11.711 1 87.38 118 THR A CA 1
ATOM 922 C C . THR A 1 118 ? 6.469 -18.797 -12.5 1 87.38 118 THR A C 1
ATOM 924 O O . THR A 1 118 ? 5.473 -18.344 -13.062 1 87.38 118 THR A O 1
ATOM 927 N N . VAL A 1 119 ? 7.66 -18.234 -12.562 1 87.88 119 VAL A N 1
ATOM 928 C CA . VAL A 1 119 ? 7.902 -17 -13.289 1 87.88 119 VAL A CA 1
ATOM 929 C C . VAL A 1 119 ? 9.164 -17.125 -14.141 1 87.88 119 VAL A C 1
ATOM 931 O O . VAL A 1 119 ? 10.164 -17.703 -13.688 1 87.88 119 VAL A O 1
ATOM 934 N N . SER A 1 120 ? 9.055 -16.656 -15.344 1 87.62 120 SER A N 1
ATOM 935 C CA . SER A 1 120 ? 10.234 -16.672 -16.219 1 87.62 120 SER A CA 1
ATOM 936 C C . SER A 1 120 ? 11.195 -15.547 -15.859 1 87.62 120 SER A C 1
ATOM 938 O O . SER A 1 120 ? 10.773 -14.492 -15.383 1 87.62 120 SER A O 1
ATOM 940 N N . PRO A 1 121 ? 12.492 -15.719 -16.109 1 83.56 121 PRO A N 1
ATOM 941 C CA . PRO A 1 121 ? 13.477 -14.664 -15.844 1 83.56 121 PRO A CA 1
ATOM 942 C C . PRO A 1 121 ? 13.227 -13.398 -16.656 1 83.56 121 PRO A C 1
ATOM 944 O O . PRO A 1 121 ? 13.555 -12.297 -16.203 1 83.56 121 PRO A O 1
ATOM 947 N N . SER A 1 122 ? 12.68 -13.562 -17.781 1 81.81 122 SER A N 1
ATOM 948 C CA . SER A 1 122 ? 12.414 -12.398 -18.625 1 81.81 122 SER A CA 1
ATOM 949 C C . SER A 1 122 ? 11.398 -11.469 -17.969 1 81.81 122 SER A C 1
ATOM 951 O O . SER A 1 122 ? 11.57 -10.242 -17.984 1 81.81 122 SER A O 1
ATOM 953 N N . ILE A 1 123 ? 10.406 -11.977 -17.375 1 78.44 123 ILE A N 1
ATOM 954 C CA . ILE A 1 123 ? 9.398 -11.188 -16.672 1 78.44 123 ILE A CA 1
ATOM 955 C C . ILE A 1 123 ? 10.023 -10.508 -15.461 1 78.44 123 ILE A C 1
ATOM 957 O O . ILE A 1 123 ? 9.656 -9.383 -15.109 1 78.44 123 ILE A O 1
ATOM 961 N N . GLY A 1 124 ? 10.906 -11.266 -14.883 1 81.06 124 GLY A N 1
ATOM 962 C CA . GLY A 1 124 ? 11.602 -10.703 -13.734 1 81.06 124 GLY A CA 1
ATOM 963 C C . GLY A 1 124 ? 12.383 -9.445 -14.062 1 81.06 124 GLY A C 1
ATOM 964 O O . GLY A 1 124 ? 12.344 -8.469 -13.312 1 81.06 124 GLY A O 1
ATOM 965 N N . ALA A 1 125 ? 13.078 -9.477 -15.18 1 83.19 125 ALA A N 1
ATOM 966 C CA . ALA A 1 125 ? 13.852 -8.32 -15.609 1 83.19 125 ALA A CA 1
ATOM 967 C C . ALA A 1 125 ? 12.945 -7.133 -15.914 1 83.19 125 ALA A C 1
ATOM 969 O O . ALA A 1 125 ? 13.273 -5.992 -15.57 1 83.19 125 ALA A O 1
ATOM 970 N N . GLU A 1 126 ? 11.891 -7.418 -16.547 1 80.19 126 GLU A N 1
ATOM 971 C CA . GLU A 1 126 ? 10.93 -6.363 -16.859 1 80.19 126 GLU A CA 1
ATOM 972 C C . GLU A 1 126 ? 10.352 -5.754 -15.578 1 80.19 126 GLU A C 1
ATOM 974 O O . GLU A 1 126 ? 10.148 -4.543 -15.5 1 80.19 126 GLU A O 1
ATOM 979 N N . MET A 1 127 ? 10.062 -6.68 -14.633 1 79.06 127 MET A N 1
ATOM 980 C CA . MET A 1 127 ? 9.547 -6.246 -13.344 1 79.06 127 MET A CA 1
ATOM 981 C C . MET A 1 127 ? 10.531 -5.316 -12.648 1 79.06 127 MET A C 1
ATOM 983 O O . MET A 1 127 ? 10.148 -4.266 -12.125 1 79.06 127 MET A O 1
ATOM 987 N N . THR A 1 128 ? 11.766 -5.688 -12.641 1 82.31 128 THR A N 1
ATOM 988 C CA . THR A 1 128 ? 12.812 -4.898 -11.992 1 82.31 128 THR A CA 1
ATOM 989 C C . THR A 1 128 ? 12.938 -3.527 -12.648 1 82.31 128 THR A C 1
ATOM 991 O O . THR A 1 128 ? 12.992 -2.508 -11.961 1 82.31 128 THR A O 1
ATOM 994 N N . ASN A 1 129 ? 12.969 -3.5 -13.914 1 85.12 129 ASN A N 1
ATOM 995 C CA . ASN A 1 129 ? 13.117 -2.25 -14.648 1 85.12 129 ASN A CA 1
ATOM 996 C C . ASN A 1 129 ? 11.93 -1.32 -14.422 1 85.12 129 ASN A C 1
ATOM 998 O O . ASN A 1 129 ? 12.102 -0.119 -14.211 1 85.12 129 ASN A O 1
ATOM 1002 N N . SER A 1 130 ? 10.797 -1.899 -14.484 1 80.88 130 SER A N 1
ATOM 1003 C CA . SER A 1 130 ? 9.586 -1.109 -14.289 1 80.88 130 SER A CA 1
ATOM 1004 C C . SER A 1 130 ? 9.539 -0.511 -12.891 1 80.88 130 SER A C 1
ATOM 1006 O O . SER A 1 130 ? 9.133 0.641 -12.711 1 80.88 130 SER A O 1
ATOM 1008 N N . ALA A 1 131 ? 9.914 -1.352 -11.938 1 78.75 131 ALA A N 1
ATOM 1009 C CA . ALA A 1 131 ? 9.922 -0.892 -10.555 1 78.75 131 ALA A CA 1
ATOM 1010 C C . ALA A 1 131 ? 10.898 0.267 -10.367 1 78.75 131 ALA A C 1
ATOM 1012 O O . ALA A 1 131 ? 10.586 1.245 -9.68 1 78.75 131 ALA A O 1
ATOM 1013 N N . MET A 1 132 ? 12.062 0.168 -10.969 1 83.62 132 MET A N 1
ATOM 1014 C CA . MET A 1 132 ? 13.086 1.199 -10.852 1 83.62 132 MET A CA 1
ATOM 1015 C C . MET A 1 132 ? 12.633 2.494 -11.516 1 83.62 132 MET A C 1
ATOM 1017 O O . MET A 1 132 ? 12.766 3.574 -10.938 1 83.62 132 MET A O 1
ATOM 1021 N N . ILE A 1 133 ? 12.109 2.396 -12.648 1 86.19 133 ILE A N 1
ATOM 1022 C CA . ILE A 1 133 ? 11.656 3.57 -13.391 1 86.19 133 ILE A CA 1
ATOM 1023 C C . ILE A 1 133 ? 10.516 4.246 -12.633 1 86.19 133 ILE A C 1
ATOM 1025 O O . ILE A 1 133 ? 10.508 5.469 -12.477 1 86.19 133 ILE A O 1
ATOM 1029 N N . ALA A 1 134 ? 9.609 3.4 -12.18 1 81.69 134 ALA A N 1
ATOM 1030 C CA . ALA A 1 134 ? 8.469 3.947 -11.438 1 81.69 134 ALA A CA 1
ATOM 1031 C C . ALA A 1 134 ? 8.938 4.699 -10.195 1 81.69 134 ALA A C 1
ATOM 1033 O O . ALA A 1 134 ? 8.43 5.781 -9.891 1 81.69 134 ALA A O 1
ATOM 1034 N N . ALA A 1 135 ? 9.859 4.164 -9.508 1 81 135 ALA A N 1
ATOM 1035 C CA . ALA A 1 135 ? 10.383 4.797 -8.305 1 81 135 ALA A CA 1
ATOM 1036 C C . ALA A 1 135 ? 11.07 6.121 -8.625 1 81 135 ALA A C 1
ATOM 1038 O O . ALA A 1 135 ? 10.844 7.125 -7.945 1 81 135 ALA A O 1
ATOM 1039 N N . ILE A 1 136 ? 11.883 6.133 -9.633 1 86 136 ILE A N 1
ATOM 1040 C CA . ILE A 1 136 ? 12.625 7.324 -10.031 1 86 136 ILE A CA 1
ATOM 1041 C C . ILE A 1 136 ? 11.648 8.414 -10.477 1 86 136 ILE A C 1
ATOM 1043 O O . ILE A 1 136 ? 11.766 9.57 -10.055 1 86 136 ILE A O 1
ATOM 1047 N N . VAL A 1 137 ? 10.734 8.055 -11.273 1 86.38 137 VAL A N 1
ATOM 1048 C CA . VAL A 1 137 ? 9.75 9.008 -11.773 1 86.38 137 VAL A CA 1
ATOM 1049 C C . VAL A 1 137 ? 8.93 9.555 -10.609 1 86.38 137 VAL A C 1
ATOM 1051 O O . VAL A 1 137 ? 8.648 10.758 -10.547 1 86.38 137 VAL A O 1
ATOM 1054 N N . ALA A 1 138 ? 8.578 8.68 -9.703 1 83.69 138 ALA A N 1
ATOM 1055 C CA . ALA A 1 138 ? 7.809 9.102 -8.539 1 83.69 138 ALA A CA 1
ATOM 1056 C C . ALA A 1 138 ? 8.578 10.133 -7.719 1 83.69 138 ALA A C 1
ATOM 1058 O O . ALA A 1 138 ? 8.023 11.172 -7.336 1 83.69 138 ALA A O 1
ATOM 1059 N N . VAL A 1 139 ? 9.805 9.914 -7.504 1 82.94 139 VAL A N 1
ATOM 1060 C CA . VAL A 1 139 ? 10.641 10.805 -6.707 1 82.94 139 VAL A CA 1
ATOM 1061 C C . VAL A 1 139 ? 10.805 12.148 -7.426 1 82.94 139 VAL A C 1
ATOM 1063 O O . VAL A 1 139 ? 10.719 13.203 -6.801 1 82.94 139 VAL A O 1
ATOM 1066 N N . LEU A 1 140 ? 11 12.078 -8.68 1 86.56 140 LEU A N 1
ATOM 1067 C CA . LEU A 1 140 ? 11.195 13.297 -9.469 1 86.56 140 LEU A CA 1
ATOM 1068 C C . LEU A 1 140 ? 9.914 14.133 -9.492 1 86.56 140 LEU A C 1
ATOM 1070 O O . LEU A 1 140 ? 9.969 15.352 -9.344 1 86.56 140 LEU A O 1
A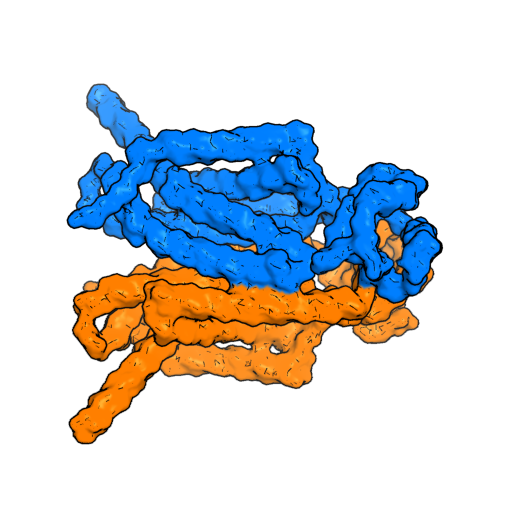TOM 1074 N N . LEU A 1 141 ? 8.828 13.516 -9.711 1 85.56 141 LEU A N 1
ATOM 1075 C CA . LEU A 1 141 ? 7.559 14.227 -9.734 1 85.56 141 LEU A CA 1
ATOM 1076 C C . LEU A 1 141 ? 7.262 14.852 -8.375 1 85.56 141 LEU A C 1
ATOM 1078 O O . LEU A 1 141 ? 6.75 15.977 -8.305 1 85.56 141 LEU A O 1
ATOM 1082 N N . MET A 1 142 ? 7.559 14.148 -7.332 1 82.44 142 MET A N 1
ATOM 1083 C CA . MET A 1 142 ? 7.34 14.68 -5.988 1 82.44 142 MET A CA 1
ATOM 1084 C C . MET A 1 142 ? 8.258 15.867 -5.719 1 82.44 142 MET A C 1
ATOM 1086 O O . MET A 1 142 ? 7.84 16.859 -5.109 1 82.44 142 MET A O 1
ATOM 1090 N N . LEU A 1 143 ? 9.5 15.758 -6.176 1 81.5 143 LEU A N 1
ATOM 1091 C CA . LEU A 1 143 ? 10.438 16.875 -6.047 1 81.5 143 LEU A CA 1
ATOM 1092 C C . LEU A 1 143 ? 9.93 18.109 -6.777 1 81.5 143 LEU A C 1
ATOM 1094 O O . LEU A 1 143 ? 9.961 19.219 -6.238 1 81.5 143 LEU A O 1
ATOM 1098 N N . LEU A 1 144 ? 9.492 17.875 -8.008 1 85.06 144 LEU A N 1
ATOM 1099 C CA . LEU A 1 144 ? 8.984 18.984 -8.812 1 85.06 144 LEU A CA 1
ATOM 1100 C C . LEU A 1 144 ? 7.773 19.625 -8.156 1 85.06 144 LEU A C 1
ATOM 1102 O O . LEU A 1 144 ? 7.684 20.859 -8.07 1 85.06 144 LEU A O 1
ATOM 1106 N N . TYR A 1 145 ? 6.922 18.844 -7.633 1 83 145 TYR A N 1
ATOM 1107 C CA . TYR A 1 145 ? 5.711 19.375 -7.008 1 83 145 TYR A CA 1
ATOM 1108 C C . TYR A 1 145 ? 6.043 20.172 -5.75 1 83 145 TYR A C 1
ATOM 1110 O O . TYR A 1 145 ? 5.547 21.281 -5.566 1 83 145 TYR A O 1
ATOM 1118 N N . ILE A 1 146 ? 6.836 19.578 -4.91 1 81.81 146 ILE A N 1
ATOM 1119 C CA . ILE A 1 146 ? 7.156 20.219 -3.637 1 81.81 146 ILE A CA 1
ATOM 1120 C C . ILE A 1 146 ? 7.902 21.516 -3.889 1 81.81 146 ILE A C 1
ATOM 1122 O O . ILE A 1 146 ? 7.703 22.5 -3.172 1 81.81 146 ILE A O 1
ATOM 1126 N N . THR A 1 147 ? 8.758 21.547 -4.934 1 82.5 147 THR A N 1
ATOM 1127 C CA . THR A 1 147 ? 9.5 22.75 -5.293 1 82.5 147 THR A CA 1
ATOM 1128 C C . THR A 1 147 ? 8.547 23.844 -5.762 1 82.5 147 THR A C 1
ATOM 1130 O O . THR A 1 147 ? 8.734 25.016 -5.422 1 82.5 147 THR A O 1
ATOM 1133 N N . PHE A 1 148 ? 7.594 23.469 -6.48 1 83.75 148 PHE A N 1
ATOM 1134 C CA . PHE A 1 148 ? 6.641 24.438 -7 1 83.75 148 PHE A CA 1
ATOM 1135 C C . PHE A 1 148 ? 5.742 24.969 -5.887 1 83.75 148 PHE A C 1
ATOM 1137 O O . PHE A 1 148 ? 5.391 26.141 -5.871 1 83.75 148 PHE A O 1
ATOM 1144 N N . ARG A 1 149 ? 5.371 24.141 -4.992 1 77.5 149 ARG A N 1
ATOM 1145 C CA . ARG A 1 149 ? 4.43 24.5 -3.938 1 77.5 149 ARG A CA 1
ATOM 1146 C C . ARG A 1 149 ? 5.137 25.25 -2.812 1 77.5 149 ARG A C 1
ATOM 1148 O O . ARG A 1 149 ? 4.547 26.125 -2.17 1 77.5 149 ARG A O 1
ATOM 1155 N N . PHE A 1 150 ? 6.262 24.922 -2.551 1 80.38 150 PHE A N 1
ATOM 1156 C CA . PHE A 1 150 ? 7.02 25.516 -1.458 1 80.38 150 PHE A CA 1
ATOM 1157 C C . PHE A 1 150 ? 8.273 26.203 -1.982 1 80.38 150 PHE A C 1
ATOM 1159 O O . PHE A 1 150 ? 8.18 27.109 -2.809 1 80.38 150 PHE A O 1
ATOM 1166 N N . GLU A 1 151 ? 9.32 25.984 -1.541 1 83.44 151 GLU A N 1
ATOM 1167 C CA . GLU A 1 151 ? 10.633 26.438 -2.002 1 83.44 151 GLU A CA 1
ATOM 1168 C C . GLU A 1 151 ? 11.523 25.266 -2.387 1 83.44 151 GLU A C 1
ATOM 1170 O O . GLU A 1 151 ? 11.281 24.125 -1.969 1 83.44 151 GLU A O 1
ATOM 1175 N N . PHE A 1 152 ? 12.422 25.547 -3.154 1 83.25 152 PHE A N 1
ATOM 1176 C CA . PHE A 1 152 ? 13.312 24.531 -3.689 1 83.25 152 PHE A CA 1
ATOM 1177 C C . PHE A 1 152 ? 14 23.766 -2.562 1 83.25 152 PHE A C 1
ATOM 1179 O O . PHE A 1 152 ? 14.172 22.547 -2.645 1 83.25 152 PHE A O 1
ATOM 1186 N N . MET A 1 153 ? 14.336 24.516 -1.534 1 85.5 153 MET A N 1
ATOM 1187 C CA . MET A 1 153 ? 15.07 23.875 -0.447 1 85.5 153 MET A CA 1
ATOM 1188 C C . MET A 1 153 ? 14.164 22.906 0.327 1 85.5 153 MET A C 1
ATOM 1190 O O . MET A 1 153 ? 14.625 21.891 0.834 1 85.5 153 MET A O 1
ATOM 1194 N N . PHE A 1 154 ? 12.875 23.219 0.405 1 86.19 154 PHE A N 1
ATOM 1195 C CA . PHE A 1 154 ? 11.914 22.297 0.991 1 86.19 154 PHE A CA 1
ATOM 1196 C C . PHE A 1 154 ? 11.836 21.016 0.175 1 86.19 154 PHE A C 1
ATOM 1198 O O . PHE A 1 154 ? 11.773 19.906 0.736 1 86.19 154 PHE A O 1
ATOM 1205 N N . GLY A 1 155 ? 11.859 21.188 -1.115 1 86.38 155 GLY A N 1
ATOM 1206 C CA . GLY A 1 155 ? 11.82 20.031 -2.004 1 86.38 155 GLY A CA 1
ATOM 1207 C C . GLY A 1 155 ? 13.031 19.125 -1.863 1 86.38 155 GLY A C 1
ATOM 1208 O O . GLY A 1 155 ? 12.891 17.906 -1.788 1 86.38 155 GLY A O 1
ATOM 1209 N N . LEU A 1 156 ? 14.133 19.734 -1.795 1 88 156 LEU A N 1
ATOM 1210 C CA . LEU A 1 156 ? 15.375 18.969 -1.715 1 88 156 LEU A CA 1
ATOM 1211 C C . LEU A 1 156 ? 15.445 18.172 -0.412 1 88 156 LEU A C 1
ATOM 1213 O O . LEU A 1 156 ? 15.82 17 -0.414 1 88 156 LEU A O 1
ATOM 1217 N N . THR A 1 157 ? 15.133 18.844 0.695 1 91 157 THR A N 1
ATOM 1218 C CA . THR A 1 157 ? 15.219 18.156 1.979 1 91 157 THR A CA 1
ATOM 1219 C C . THR A 1 157 ? 14.164 17.062 2.078 1 91 157 THR A C 1
ATOM 1221 O O . THR A 1 157 ? 14.398 16.016 2.703 1 91 157 THR A O 1
ATOM 1224 N N . ALA A 1 158 ? 13.023 17.297 1.425 1 90 158 ALA A N 1
ATOM 1225 C CA . ALA A 1 158 ? 11.984 16.281 1.386 1 90 158 ALA A CA 1
ATOM 1226 C C . ALA A 1 158 ? 12.461 15.031 0.646 1 90 158 ALA A C 1
ATOM 1228 O O . ALA A 1 158 ? 12.211 13.906 1.088 1 90 158 ALA A O 1
ATOM 1229 N N . VAL A 1 159 ? 13.141 15.242 -0.418 1 88.12 159 VAL A N 1
ATOM 1230 C CA . VAL A 1 159 ? 13.633 14.141 -1.235 1 88.12 159 VAL A CA 1
ATOM 1231 C C . VAL A 1 159 ? 14.688 13.352 -0.462 1 88.12 159 VAL A C 1
ATOM 1233 O O . VAL A 1 159 ? 14.719 12.117 -0.519 1 88.12 159 VAL A O 1
ATOM 1236 N N . VAL A 1 160 ? 15.531 14.055 0.197 1 90.81 160 VAL A N 1
ATOM 1237 C CA . VAL A 1 160 ? 16.562 13.391 0.996 1 90.81 160 VAL A CA 1
ATOM 1238 C C . VAL A 1 160 ? 15.906 12.5 2.049 1 90.81 160 VAL A C 1
ATOM 1240 O O . VAL A 1 160 ? 16.344 11.375 2.279 1 90.81 160 VAL A O 1
ATOM 1243 N N . ALA A 1 161 ? 14.875 13.031 2.674 1 92.31 161 ALA A N 1
ATOM 1244 C CA . ALA A 1 161 ? 14.148 12.25 3.672 1 92.31 161 ALA A CA 1
ATOM 1245 C C . ALA A 1 161 ? 13.5 11.023 3.043 1 92.31 161 ALA A C 1
ATOM 1247 O O . ALA A 1 161 ? 13.492 9.945 3.643 1 92.31 161 ALA A O 1
ATOM 1248 N N . LEU A 1 162 ? 13 11.141 1.871 1 89.75 162 LEU A N 1
ATOM 1249 C CA . LEU A 1 162 ? 12.352 10.031 1.173 1 89.75 162 LEU A CA 1
ATOM 1250 C C . LEU A 1 162 ? 13.367 8.953 0.821 1 89.75 162 LEU A C 1
ATOM 1252 O O . LEU A 1 162 ? 13.102 7.762 0.99 1 89.75 162 LEU A O 1
ATOM 1256 N N . VAL A 1 163 ? 14.5 9.43 0.291 1 89.62 163 VAL A N 1
ATOM 1257 C CA . VAL A 1 163 ? 15.562 8.492 -0.056 1 89.62 163 VAL A CA 1
ATOM 1258 C C . VAL A 1 163 ? 16.031 7.754 1.197 1 89.62 163 VAL A C 1
ATOM 1260 O O . VAL A 1 163 ? 16.281 6.551 1.158 1 89.62 163 VAL A O 1
ATOM 1263 N N . HIS A 1 164 ? 16.156 8.539 2.271 1 93.38 164 HIS A N 1
ATOM 1264 C CA . HIS A 1 164 ? 16.484 7.938 3.561 1 93.38 164 HIS A CA 1
ATOM 1265 C C . HIS A 1 164 ? 15.508 6.812 3.902 1 93.38 164 HIS A C 1
ATOM 1267 O O . HIS A 1 164 ? 15.93 5.727 4.301 1 93.38 164 HIS A O 1
ATOM 1273 N N . ASP A 1 165 ? 14.266 7.02 3.77 1 93.5 165 ASP A N 1
ATOM 1274 C CA . ASP A 1 165 ? 13.25 6.039 4.125 1 93.5 165 ASP A CA 1
ATOM 1275 C C . ASP A 1 165 ? 13.359 4.785 3.26 1 93.5 165 ASP A C 1
ATOM 1277 O O . ASP A 1 165 ? 13.227 3.666 3.756 1 93.5 165 ASP A O 1
ATOM 1281 N N . LEU A 1 166 ? 13.586 4.977 1.947 1 92.19 166 LEU A N 1
ATOM 1282 C CA . LEU A 1 166 ? 13.727 3.85 1.03 1 92.19 166 LEU A CA 1
ATOM 1283 C C . LEU A 1 166 ? 14.938 2.998 1.4 1 92.19 166 LEU A C 1
ATOM 1285 O O . LEU A 1 166 ? 14.859 1.768 1.391 1 92.19 166 LEU A O 1
ATOM 1289 N N . ILE A 1 167 ? 16.047 3.668 1.705 1 94.56 167 ILE A N 1
ATOM 1290 C CA . ILE A 1 167 ? 17.281 2.975 2.053 1 94.56 167 ILE A CA 1
ATOM 1291 C C . ILE A 1 167 ? 17.078 2.152 3.322 1 94.56 167 ILE A C 1
ATOM 1293 O O . ILE A 1 167 ? 17.531 1.012 3.412 1 94.56 167 ILE A O 1
ATOM 1297 N N . ILE A 1 168 ? 16.375 2.713 4.258 1 95.88 168 ILE A N 1
ATOM 1298 C CA . ILE A 1 168 ? 16.156 2.02 5.523 1 95.88 168 ILE A CA 1
ATOM 1299 C C . ILE A 1 168 ? 15.32 0.769 5.285 1 95.88 168 ILE A C 1
ATOM 1301 O O . ILE A 1 168 ? 15.609 -0.295 5.84 1 95.88 168 ILE A O 1
ATOM 1305 N N . VAL A 1 169 ? 14.281 0.839 4.508 1 96 169 VAL A N 1
ATOM 1306 C CA . VAL A 1 169 ? 13.43 -0.314 4.227 1 96 169 VAL A CA 1
ATOM 1307 C C . VAL A 1 169 ? 14.242 -1.393 3.514 1 96 169 VAL A C 1
ATOM 1309 O O . VAL A 1 169 ? 14.211 -2.562 3.9 1 96 169 VAL A O 1
ATOM 1312 N N . LEU A 1 170 ? 14.953 -0.987 2.488 1 95.5 170 LEU A N 1
ATOM 1313 C CA . LEU A 1 170 ? 15.781 -1.94 1.762 1 95.5 170 LEU A CA 1
ATOM 1314 C C . LEU A 1 170 ? 16.875 -2.514 2.664 1 95.5 170 LEU A C 1
ATOM 1316 O O . LEU A 1 170 ? 17.266 -3.672 2.512 1 95.5 170 LEU A O 1
ATOM 1320 N N . GLY A 1 171 ? 17.359 -1.633 3.502 1 97.12 171 GLY A N 1
ATOM 1321 C CA . GLY A 1 171 ? 18.344 -2.1 4.465 1 97.12 171 GLY A CA 1
ATOM 1322 C C . GLY A 1 171 ? 17.828 -3.205 5.363 1 97.12 171 GLY A C 1
ATOM 1323 O O . GLY A 1 171 ? 18.516 -4.191 5.609 1 97.12 171 GLY A O 1
ATOM 1324 N N . VAL A 1 172 ? 16.656 -3.061 5.859 1 96.75 172 VAL A N 1
ATOM 1325 C CA . VAL A 1 172 ? 16.047 -4.086 6.699 1 96.75 172 VAL A CA 1
ATOM 1326 C C . VAL A 1 172 ? 15.922 -5.391 5.918 1 96.75 172 VAL A C 1
ATOM 1328 O O . VAL A 1 172 ? 16.219 -6.465 6.445 1 96.75 172 VAL A O 1
ATOM 1331 N N . TYR A 1 173 ? 15.539 -5.348 4.688 1 95.56 173 TYR A N 1
ATOM 1332 C CA . TYR A 1 173 ? 15.406 -6.531 3.844 1 95.56 173 TYR A CA 1
ATOM 1333 C C . TYR A 1 173 ? 16.766 -7.176 3.584 1 95.56 173 TYR A C 1
ATOM 1335 O O . TYR A 1 173 ? 16.859 -8.398 3.5 1 95.56 173 TYR A O 1
ATOM 1343 N N . SER A 1 174 ? 17.734 -6.363 3.459 1 96.69 174 SER A N 1
ATOM 1344 C CA . SER A 1 174 ? 19.078 -6.863 3.221 1 96.69 174 SER A CA 1
ATOM 1345 C C . SER A 1 174 ? 19.672 -7.5 4.477 1 96.69 174 SER A C 1
ATOM 1347 O O . SER A 1 174 ? 20.234 -8.594 4.422 1 96.69 174 SER A O 1
ATOM 1349 N N . VAL A 1 175 ? 19.547 -6.816 5.598 1 96.38 175 VAL A N 1
ATOM 1350 C CA . VAL A 1 175 ? 20.125 -7.277 6.852 1 96.38 175 VAL A CA 1
ATOM 1351 C C . VAL A 1 175 ? 19.5 -8.609 7.258 1 96.38 175 VAL A C 1
ATOM 1353 O O . VAL A 1 175 ? 20.188 -9.531 7.672 1 96.38 175 VAL A O 1
ATOM 1356 N N . PHE A 1 176 ? 18.203 -8.797 7.059 1 94.38 176 PHE A N 1
ATOM 1357 C CA . PHE A 1 176 ? 17.5 -9.984 7.523 1 94.38 176 PHE A CA 1
ATOM 1358 C C . PHE A 1 176 ? 17.266 -10.961 6.379 1 94.38 176 PHE A C 1
ATOM 1360 O O . PHE A 1 176 ? 16.672 -12.023 6.566 1 94.38 176 PHE A O 1
ATOM 1367 N N . GLN A 1 177 ? 17.656 -10.617 5.203 1 91.81 177 GLN A N 1
ATOM 1368 C CA . GLN A 1 177 ? 17.578 -11.453 4.012 1 91.81 177 GLN A CA 1
ATOM 1369 C C . GLN A 1 177 ? 16.141 -11.898 3.748 1 91.81 177 GLN A C 1
ATOM 1371 O O . GLN A 1 177 ? 15.891 -13.086 3.516 1 91.81 177 GLN A O 1
ATOM 1376 N N . ILE A 1 178 ? 15.297 -10.891 3.93 1 89.44 178 ILE A N 1
ATOM 1377 C CA . ILE A 1 178 ? 13.906 -11.125 3.574 1 89.44 178 ILE A CA 1
ATOM 1378 C C . ILE A 1 178 ? 13.75 -11.102 2.055 1 89.44 178 ILE A C 1
ATOM 1380 O O . ILE A 1 178 ? 14.359 -10.273 1.373 1 89.44 178 ILE A O 1
ATOM 1384 N N . GLN A 1 179 ? 12.977 -11.969 1.561 1 87.69 179 GLN A N 1
ATOM 1385 C CA . GLN A 1 179 ? 12.82 -12.078 0.114 1 87.69 179 GLN A CA 1
ATOM 1386 C C . GLN A 1 179 ? 12.109 -10.852 -0.455 1 87.69 179 GLN A C 1
ATOM 1388 O O . GLN A 1 179 ? 11.078 -10.422 0.076 1 87.69 179 GLN A O 1
ATOM 1393 N N . VAL A 1 180 ? 12.711 -10.297 -1.49 1 89.69 180 VAL A N 1
ATOM 1394 C CA . VAL A 1 180 ? 12.148 -9.156 -2.201 1 89.69 180 VAL A CA 1
ATOM 1395 C C . VAL A 1 180 ? 11.195 -9.641 -3.291 1 89.69 180 VAL A C 1
ATOM 1397 O O . VAL A 1 180 ? 11.578 -10.43 -4.152 1 89.69 180 VAL A O 1
ATOM 1400 N N . ASN A 1 181 ? 9.969 -9.242 -3.188 1 88.38 181 ASN A N 1
ATOM 1401 C CA . ASN A 1 181 ? 8.945 -9.602 -4.168 1 88.38 181 ASN A CA 1
ATOM 1402 C C . ASN A 1 181 ? 8.18 -8.375 -4.656 1 88.38 181 ASN A C 1
ATOM 1404 O O . ASN A 1 181 ? 8.523 -7.242 -4.305 1 88.38 181 ASN A O 1
ATOM 1408 N N . SER A 1 182 ? 7.223 -8.602 -5.531 1 84 182 SER A N 1
ATOM 1409 C CA . SER A 1 182 ? 6.477 -7.504 -6.141 1 84 182 SER A CA 1
ATOM 1410 C C . SER A 1 182 ? 5.754 -6.672 -5.086 1 84 182 SER A C 1
ATOM 1412 O O . SER A 1 182 ? 5.66 -5.449 -5.203 1 84 182 SER A O 1
ATOM 1414 N N . PRO A 1 183 ? 5.301 -7.285 -3.992 1 85.69 183 PRO A N 1
ATOM 1415 C CA . PRO A 1 183 ? 4.641 -6.477 -2.965 1 85.69 183 PRO A CA 1
ATOM 1416 C C . PRO A 1 183 ? 5.574 -5.438 -2.346 1 85.69 183 PRO A C 1
ATOM 1418 O O . PRO A 1 183 ? 5.129 -4.355 -1.955 1 85.69 183 PRO A O 1
ATOM 1421 N N . LEU A 1 184 ? 6.824 -5.766 -2.283 1 89.12 184 LEU A N 1
ATOM 1422 C CA . LEU A 1 184 ? 7.781 -4.809 -1.741 1 89.12 184 LEU A CA 1
ATOM 1423 C C . LEU A 1 184 ? 7.848 -3.557 -2.611 1 89.12 184 LEU A C 1
ATOM 1425 O O . LEU A 1 184 ? 7.953 -2.441 -2.096 1 89.12 184 LEU A O 1
ATOM 1429 N N . ILE A 1 185 ? 7.82 -3.74 -3.881 1 84.94 185 ILE A N 1
ATOM 1430 C CA . ILE A 1 185 ? 7.883 -2.607 -4.797 1 84.94 185 ILE A CA 1
ATOM 1431 C C . ILE A 1 185 ? 6.68 -1.692 -4.57 1 84.94 185 ILE A C 1
ATOM 1433 O O . ILE A 1 185 ? 6.828 -0.47 -4.488 1 84.94 185 ILE A O 1
ATOM 1437 N N . ALA A 1 186 ? 5.59 -2.33 -4.516 1 81.62 186 ALA A N 1
ATOM 1438 C CA . ALA A 1 186 ? 4.371 -1.564 -4.258 1 81.62 186 ALA A CA 1
ATOM 1439 C C . ALA A 1 186 ? 4.449 -0.834 -2.922 1 81.62 186 ALA A C 1
ATOM 1441 O O . ALA A 1 186 ? 4.023 0.317 -2.809 1 81.62 186 ALA A O 1
ATOM 1442 N N . ALA A 1 187 ? 4.949 -1.493 -1.946 1 87.94 187 ALA A N 1
ATOM 1443 C CA . ALA A 1 187 ? 5.082 -0.907 -0.615 1 87.94 187 ALA A CA 1
ATOM 1444 C C . ALA A 1 187 ? 6.035 0.283 -0.631 1 87.94 187 ALA A C 1
ATOM 1446 O O . ALA A 1 187 ? 5.785 1.298 0.024 1 87.94 187 ALA A O 1
ATOM 1447 N N . LEU A 1 188 ? 7.145 0.155 -1.34 1 88.19 188 LEU A N 1
ATOM 1448 C CA . LEU A 1 188 ? 8.133 1.225 -1.407 1 88.19 188 LEU A CA 1
ATOM 1449 C C . LEU A 1 188 ? 7.52 2.498 -1.981 1 88.19 188 LEU A C 1
ATOM 1451 O O . LEU A 1 188 ? 7.75 3.592 -1.463 1 88.19 188 LEU A O 1
ATOM 1455 N N . LEU A 1 189 ? 6.812 2.367 -2.908 1 79.31 189 LEU A N 1
ATOM 1456 C CA . LEU A 1 189 ? 6.195 3.529 -3.539 1 79.31 189 LEU A CA 1
ATOM 1457 C C . LEU A 1 189 ? 5.109 4.117 -2.648 1 79.31 189 LEU A C 1
ATOM 1459 O O . LEU A 1 189 ? 4.93 5.34 -2.602 1 79.31 189 LEU A O 1
ATOM 1463 N N . THR A 1 190 ? 4.379 3.232 -2.012 1 82.75 190 THR A N 1
ATOM 1464 C CA . THR A 1 190 ? 3.373 3.693 -1.063 1 82.75 190 THR A CA 1
ATOM 1465 C C . THR A 1 190 ? 4.023 4.465 0.083 1 82.75 190 THR A C 1
ATOM 1467 O O . THR A 1 190 ? 3.494 5.484 0.527 1 82.75 190 THR A O 1
ATOM 1470 N N . ILE A 1 191 ? 5.129 3.979 0.463 1 87.94 191 ILE A N 1
ATOM 1471 C CA . ILE A 1 191 ? 5.875 4.617 1.543 1 87.94 191 ILE A CA 1
ATOM 1472 C C . ILE A 1 191 ? 6.285 6.027 1.126 1 87.94 191 ILE A C 1
ATOM 1474 O O . ILE A 1 191 ? 6.258 6.953 1.938 1 87.94 191 ILE A O 1
ATOM 1478 N N . LEU A 1 192 ? 6.645 6.215 -0.109 1 85.62 192 LEU A N 1
ATOM 1479 C CA . LEU A 1 192 ? 7.004 7.539 -0.604 1 85.62 192 LEU A CA 1
ATOM 1480 C C . LEU A 1 192 ? 5.844 8.516 -0.437 1 85.62 192 LEU A C 1
ATOM 1482 O O . LEU A 1 192 ? 6.035 9.641 0.021 1 85.62 192 LEU A O 1
ATOM 1486 N N . GLY A 1 193 ? 4.711 8.07 -0.734 1 79.12 193 GLY A N 1
ATOM 1487 C CA . GLY A 1 193 ? 3.531 8.906 -0.593 1 79.12 193 GLY A CA 1
ATOM 1488 C C . GLY A 1 193 ? 3.199 9.234 0.852 1 79.12 193 GLY A C 1
ATOM 1489 O O . GLY A 1 193 ? 2.889 10.383 1.178 1 79.12 193 GLY A O 1
ATOM 1490 N N . TYR A 1 194 ? 3.312 8.219 1.688 1 80.81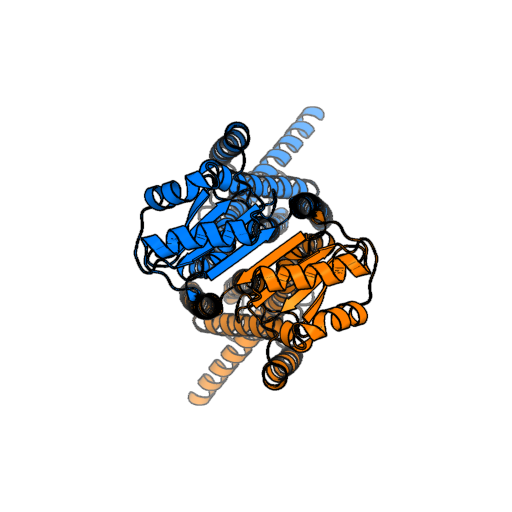 194 TYR A N 1
ATOM 1491 C CA . TYR A 1 194 ? 3.01 8.398 3.104 1 80.81 194 TYR A CA 1
ATOM 1492 C C . TYR A 1 194 ? 4.023 9.32 3.764 1 80.81 194 TYR A C 1
ATOM 1494 O O . TYR A 1 194 ? 3.658 10.195 4.559 1 80.81 194 TYR A O 1
ATOM 1502 N N . SER A 1 195 ? 5.254 9.031 3.471 1 86.31 195 SER A N 1
ATOM 1503 C CA . SER A 1 195 ? 6.324 9.812 4.078 1 86.31 195 SER A CA 1
ATOM 1504 C C . SER A 1 195 ? 6.238 11.281 3.672 1 86.31 195 SER A C 1
ATOM 1506 O O . SER A 1 195 ? 6.434 12.172 4.5 1 86.31 195 SER A O 1
ATOM 1508 N N . ILE A 1 196 ? 5.957 11.555 2.488 1 83.25 196 ILE A N 1
ATOM 1509 C CA . ILE A 1 196 ? 5.91 12.93 2.006 1 83.25 196 ILE A CA 1
ATOM 1510 C C . ILE A 1 196 ? 4.742 13.664 2.658 1 83.25 196 ILE A C 1
ATOM 1512 O O . ILE A 1 196 ? 4.812 14.875 2.883 1 83.25 196 ILE A O 1
ATOM 1516 N N . ASN A 1 197 ? 3.666 12.977 2.945 1 80.75 197 ASN A N 1
ATOM 1517 C CA . ASN A 1 197 ? 2.514 13.586 3.602 1 80.75 197 ASN A CA 1
ATOM 1518 C C . ASN A 1 197 ? 2.895 14.203 4.945 1 80.75 197 ASN A C 1
ATOM 1520 O O . ASN A 1 197 ? 2.529 15.344 5.234 1 80.75 197 ASN A O 1
ATOM 1524 N N . ASP A 1 198 ? 3.586 13.453 5.66 1 84 198 ASP A N 1
ATOM 1525 C CA . ASP A 1 198 ? 4.02 13.945 6.961 1 84 198 ASP A CA 1
ATOM 1526 C C . ASP A 1 198 ? 5 15.109 6.812 1 84 198 ASP A C 1
ATOM 1528 O O . ASP A 1 198 ? 4.984 16.047 7.609 1 84 198 ASP A O 1
ATOM 1532 N N . THR A 1 199 ? 5.82 14.984 5.84 1 88 199 THR A N 1
ATOM 1533 C CA . THR A 1 199 ? 6.797 16.031 5.594 1 88 199 THR A CA 1
ATOM 1534 C C . THR A 1 199 ? 6.105 17.344 5.195 1 88 199 THR A C 1
ATOM 1536 O O . THR A 1 199 ? 6.484 18.422 5.652 1 88 199 THR A O 1
ATOM 1539 N N . ILE A 1 200 ? 5.137 17.266 4.426 1 83.19 200 ILE A N 1
ATOM 1540 C CA . ILE A 1 200 ? 4.406 18.438 3.941 1 83.19 200 ILE A CA 1
ATOM 1541 C C . ILE A 1 200 ? 3.684 19.109 5.105 1 83.19 200 ILE A C 1
ATOM 1543 O O . ILE A 1 200 ? 3.596 20.344 5.16 1 83.19 200 ILE A O 1
ATOM 1547 N N . VAL A 1 201 ? 3.168 18.344 5.996 1 82 201 VAL A N 1
ATOM 1548 C CA . VAL A 1 201 ? 2.49 18.875 7.172 1 82 201 VAL A CA 1
ATOM 1549 C C . VAL A 1 201 ? 3.457 19.75 7.973 1 82 201 VAL A C 1
ATOM 1551 O O . VAL A 1 201 ? 3.104 20.844 8.398 1 82 201 VAL A O 1
ATOM 1554 N N . VAL A 1 202 ? 4.602 19.266 8.18 1 87.69 202 VAL A N 1
ATOM 1555 C CA . VAL A 1 202 ? 5.617 19.984 8.93 1 87.69 202 VAL A CA 1
ATOM 1556 C C . VAL A 1 202 ? 6.035 21.25 8.172 1 87.69 202 VAL A C 1
ATOM 1558 O O . VAL A 1 202 ? 6.141 22.328 8.75 1 87.69 202 VAL A O 1
ATOM 1561 N N . PHE A 1 203 ? 6.238 21.141 6.898 1 88.06 203 PHE A N 1
ATOM 1562 C CA . PHE A 1 203 ? 6.664 22.266 6.066 1 88.06 203 PHE A CA 1
ATOM 1563 C C . PHE A 1 203 ? 5.586 23.328 6.016 1 88.06 203 PHE A C 1
ATOM 1565 O O . PHE A 1 203 ? 5.895 24.531 6.004 1 88.06 203 PHE A O 1
ATOM 1572 N N . ASP A 1 204 ? 4.391 22.891 5.965 1 84.12 204 ASP A N 1
ATOM 1573 C CA . ASP A 1 204 ? 3.279 23.844 5.965 1 84.12 204 ASP A CA 1
ATOM 1574 C C . ASP A 1 204 ? 3.254 24.656 7.258 1 84.12 204 ASP A C 1
ATOM 1576 O O . ASP A 1 204 ? 2.99 25.859 7.23 1 84.12 204 ASP A O 1
ATOM 1580 N N . ARG A 1 205 ? 3.465 24 8.344 1 86.56 205 ARG A N 1
ATOM 1581 C CA . ARG A 1 205 ? 3.5 24.688 9.625 1 86.56 205 ARG A CA 1
ATOM 1582 C C . ARG A 1 205 ? 4.68 25.656 9.695 1 86.56 205 ARG A C 1
ATOM 1584 O O . ARG A 1 205 ? 4.562 26.75 10.258 1 86.56 205 ARG A O 1
ATOM 1591 N N . ILE A 1 206 ? 5.812 25.281 9.156 1 88.56 206 ILE A N 1
ATOM 1592 C CA . ILE A 1 206 ? 6.984 26.156 9.094 1 88.56 206 ILE A CA 1
ATOM 1593 C C . ILE A 1 206 ? 6.66 27.391 8.273 1 88.56 206 ILE A C 1
ATOM 1595 O O . ILE A 1 206 ? 6.988 28.516 8.68 1 88.56 206 ILE A O 1
ATOM 1599 N N . ARG A 1 207 ? 6.027 27.188 7.215 1 86.75 207 ARG A N 1
ATOM 1600 C CA . ARG A 1 207 ? 5.66 28.297 6.348 1 86.75 207 ARG A CA 1
ATOM 1601 C C . ARG A 1 207 ? 4.688 29.25 7.051 1 86.75 207 ARG A C 1
ATOM 1603 O O . ARG A 1 207 ? 4.828 30.469 6.969 1 86.75 207 ARG A O 1
ATOM 1610 N N . GLU A 1 208 ? 3.717 28.656 7.707 1 84.06 208 GLU A N 1
ATOM 1611 C CA . GLU A 1 208 ? 2.725 29.438 8.43 1 84.06 208 GLU A CA 1
ATOM 1612 C C . GLU A 1 208 ? 3.377 30.266 9.547 1 84.06 208 GLU A C 1
ATOM 1614 O O . GLU A 1 208 ? 2.996 31.406 9.789 1 84.06 208 GLU A O 1
ATOM 1619 N N . ASN A 1 209 ? 4.363 29.625 10.188 1 89.94 209 ASN A N 1
ATOM 1620 C CA . ASN A 1 209 ? 5.016 30.25 11.336 1 89.94 209 ASN A CA 1
ATOM 1621 C C . ASN A 1 209 ? 6.105 31.234 10.898 1 89.94 209 ASN A C 1
ATOM 1623 O O . ASN A 1 209 ? 6.559 32.062 11.688 1 89.94 209 ASN A O 1
ATOM 1627 N N . ARG A 1 210 ? 6.523 31.109 9.688 1 87.69 210 ARG A N 1
ATOM 1628 C CA . ARG A 1 210 ? 7.645 31.891 9.172 1 87.69 210 ARG A CA 1
ATOM 1629 C C . ARG A 1 210 ? 7.398 33.375 9.359 1 87.69 210 ARG A C 1
ATOM 1631 O O . ARG A 1 210 ? 8.328 34.156 9.617 1 87.69 210 ARG A O 1
ATOM 1638 N N . LEU A 1 211 ? 6.137 33.719 9.266 1 85.44 211 LEU A N 1
ATOM 1639 C CA . LEU A 1 211 ? 5.789 35.125 9.367 1 85.44 211 LEU A CA 1
ATOM 1640 C C . LEU A 1 211 ? 5.879 35.594 10.812 1 85.44 211 LEU A C 1
ATOM 1642 O O . LEU A 1 211 ? 6.008 36.812 11.07 1 85.44 211 LEU A O 1
ATOM 1646 N N . LYS A 1 212 ? 5.902 34.719 11.719 1 86.94 212 LYS A N 1
ATOM 1647 C CA . LYS A 1 212 ? 5.879 35.062 13.133 1 86.94 212 LYS A CA 1
ATOM 1648 C C . LYS A 1 212 ? 7.289 35.156 13.703 1 86.94 212 LYS A C 1
ATOM 1650 O O . LYS A 1 212 ? 7.48 35.625 14.828 1 86.94 212 LYS A O 1
ATOM 1655 N N . PHE A 1 213 ? 8.164 34.688 12.961 1 84.75 213 PHE A N 1
ATOM 1656 C CA . PHE A 1 213 ? 9.539 34.656 13.453 1 84.75 213 PHE A CA 1
ATOM 1657 C C . PHE A 1 213 ? 10.43 35.594 12.641 1 84.75 213 PHE A C 1
ATOM 1659 O O . PHE A 1 213 ? 10.117 35.906 11.492 1 84.75 213 PHE A O 1
ATOM 1666 N N . GLY A 1 214 ? 11.375 36.031 13.344 1 75.81 214 GLY A N 1
ATOM 1667 C CA . GLY A 1 214 ? 12.344 36.875 12.656 1 75.81 214 GLY A CA 1
ATOM 1668 C C . GLY A 1 214 ? 13.078 36.156 11.547 1 75.81 214 GLY A C 1
ATOM 1669 O O . GLY A 1 214 ? 13.117 34.906 11.516 1 75.81 214 GLY A O 1
ATOM 1670 N N . LYS A 1 215 ? 13.656 36.75 10.672 1 70 215 LYS A N 1
ATOM 1671 C CA . LYS A 1 215 ? 14.242 36.25 9.43 1 70 215 LYS A CA 1
ATOM 1672 C C . LYS A 1 215 ? 15.359 35.25 9.703 1 70 215 LYS A C 1
ATOM 1674 O O . LYS A 1 215 ? 15.594 34.344 8.898 1 70 215 LYS A O 1
ATOM 1679 N N . TYR A 1 216 ? 15.836 35.281 10.875 1 72.31 216 TYR A N 1
ATOM 1680 C CA . TYR A 1 216 ? 17.031 34.469 11 1 72.31 216 TYR A CA 1
ATOM 1681 C C . TYR A 1 216 ? 16.906 33.5 12.164 1 72.31 216 TYR A C 1
ATOM 1683 O O . TYR A 1 216 ? 17.859 32.781 12.516 1 72.31 216 TYR A O 1
ATOM 1691 N N . ASP A 1 217 ? 15.852 33.375 12.617 1 85.94 217 ASP A N 1
ATOM 1692 C CA . ASP A 1 217 ? 15.656 32.469 13.742 1 85.94 217 ASP A CA 1
ATOM 1693 C C . ASP A 1 217 ? 15.094 31.125 13.273 1 85.94 217 ASP A C 1
ATOM 1695 O O . ASP A 1 217 ? 14 30.734 13.688 1 85.94 217 ASP A O 1
ATOM 1699 N N . TYR A 1 218 ? 15.914 30.516 12.477 1 87.75 218 TYR A N 1
ATOM 1700 C CA . TYR A 1 218 ? 15.461 29.281 11.844 1 87.75 218 TYR A CA 1
ATOM 1701 C C . TYR A 1 218 ? 15.281 28.172 12.875 1 87.75 218 TYR A C 1
ATOM 1703 O O . TYR A 1 218 ? 14.328 27.391 12.797 1 87.75 218 TYR A O 1
ATOM 1711 N N . ALA A 1 219 ? 16.156 28.094 13.828 1 87.75 219 ALA A N 1
ATOM 1712 C CA . ALA A 1 219 ? 16.109 27.047 14.836 1 87.75 219 ALA A CA 1
ATOM 1713 C C . ALA A 1 219 ? 14.82 27.125 15.656 1 87.75 219 ALA A C 1
ATOM 1715 O O . ALA A 1 219 ? 14.141 26.109 15.859 1 87.75 219 ALA A O 1
ATOM 1716 N N . ALA A 1 220 ? 14.523 28.312 16.062 1 88.5 220 ALA A N 1
ATOM 1717 C CA . ALA A 1 220 ? 13.312 28.531 16.844 1 88.5 220 ALA A CA 1
ATOM 1718 C C . ALA A 1 220 ? 12.062 28.266 16 1 88.5 220 ALA A C 1
ATOM 1720 O O . ALA A 1 220 ? 11.07 27.734 16.5 1 88.5 220 ALA A O 1
ATOM 1721 N N . LEU A 1 221 ? 12.164 28.641 14.781 1 90.75 221 LEU A N 1
ATOM 1722 C CA . LEU A 1 221 ? 11.078 28.422 13.836 1 90.75 221 LEU A CA 1
ATOM 1723 C C . LEU A 1 221 ? 10.789 26.938 13.68 1 90.75 221 LEU A C 1
ATOM 1725 O O . LEU A 1 221 ? 9.633 26.5 13.781 1 90.75 221 LEU A O 1
ATOM 1729 N N . ILE A 1 222 ? 11.781 26.203 13.516 1 90.06 222 ILE A N 1
ATOM 1730 C CA . ILE A 1 222 ? 11.648 24.781 13.273 1 90.06 222 ILE A CA 1
ATOM 1731 C C . ILE A 1 222 ? 11.195 24.078 14.547 1 90.06 222 ILE A C 1
ATOM 1733 O O . ILE A 1 222 ? 10.297 23.234 14.516 1 90.06 222 ILE A O 1
ATOM 1737 N N . ASP A 1 223 ? 11.812 24.453 15.641 1 91 223 ASP A N 1
ATOM 1738 C CA . ASP A 1 223 ? 11.469 23.812 16.906 1 91 223 ASP A CA 1
ATOM 1739 C C . ASP A 1 223 ? 10 24.047 17.25 1 91 223 ASP A C 1
ATOM 1741 O O . ASP A 1 223 ? 9.32 23.125 17.719 1 91 223 ASP A O 1
ATOM 1745 N N . THR A 1 224 ? 9.547 25.234 17.016 1 89.94 224 THR A N 1
ATOM 1746 C CA . THR A 1 224 ? 8.148 25.562 17.312 1 89.94 224 THR A CA 1
ATOM 1747 C C . THR A 1 224 ? 7.215 24.828 16.344 1 89.94 224 THR A C 1
ATOM 1749 O O . THR A 1 224 ? 6.215 24.25 16.781 1 89.94 224 THR A O 1
ATOM 1752 N N . SER A 1 225 ? 7.551 24.828 15.086 1 90.62 225 SER A N 1
ATOM 1753 C CA . SER A 1 225 ? 6.711 24.219 14.062 1 90.62 225 SER A CA 1
ATOM 1754 C C . SER A 1 225 ? 6.617 22.703 14.25 1 90.62 225 SER A C 1
ATOM 1756 O O . SER A 1 225 ? 5.535 22.125 14.133 1 90.62 225 SER A O 1
ATOM 1758 N N . VAL A 1 226 ? 7.688 22.141 14.555 1 89.75 226 VAL A N 1
ATOM 1759 C CA . VAL A 1 226 ? 7.73 20.688 14.758 1 89.75 226 VAL A CA 1
ATOM 1760 C C . VAL A 1 226 ? 6.969 20.312 16.016 1 89.75 226 VAL A C 1
ATOM 1762 O O . VAL A 1 226 ? 6.238 19.328 16.047 1 89.75 226 VAL A O 1
ATOM 1765 N N . SER A 1 227 ? 7.152 21.094 17.062 1 89.75 227 SER A N 1
ATOM 1766 C CA . SER A 1 227 ? 6.457 20.828 18.312 1 89.75 227 SER A CA 1
ATOM 1767 C C . SER A 1 227 ? 4.945 20.875 18.125 1 89.75 227 SER A C 1
ATOM 1769 O O . SER A 1 227 ? 4.215 20.094 18.734 1 89.75 227 SER A O 1
ATOM 1771 N N . GLN A 1 228 ? 4.496 21.75 17.312 1 86.06 228 GLN A N 1
ATOM 1772 C CA . GLN A 1 228 ? 3.07 21.938 17.078 1 86.06 228 GLN A CA 1
ATOM 1773 C C . GLN A 1 228 ? 2.492 20.812 16.219 1 86.06 228 GLN A C 1
ATOM 1775 O O . GLN A 1 228 ? 1.281 20.578 16.234 1 86.06 228 GLN A O 1
ATOM 1780 N N . THR A 1 229 ? 3.375 20.141 15.477 1 85.38 229 THR A N 1
ATOM 1781 C CA . THR A 1 229 ? 2.881 19.125 14.57 1 85.38 229 THR A CA 1
ATOM 1782 C C . THR A 1 229 ? 3.225 17.719 15.086 1 85.38 229 THR A C 1
ATOM 1784 O O . THR A 1 229 ? 2.701 16.734 14.586 1 85.38 229 THR A O 1
ATOM 1787 N N . LEU A 1 230 ? 4.059 17.656 16.047 1 87.5 230 LEU A N 1
ATOM 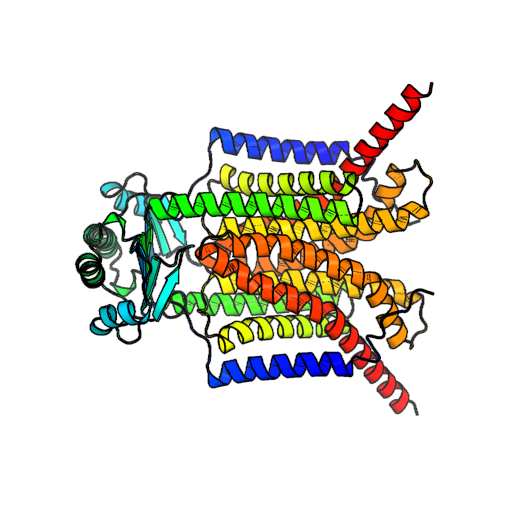1788 C CA . LEU A 1 230 ? 4.582 16.391 16.547 1 87.5 230 LEU A CA 1
ATOM 1789 C C . LEU A 1 230 ? 3.449 15.461 16.969 1 87.5 230 LEU A C 1
ATOM 1791 O O . LEU A 1 230 ? 3.441 14.289 16.609 1 87.5 230 LEU A O 1
ATOM 1795 N N . ARG A 1 231 ? 2.596 15.969 17.719 1 82.44 231 ARG A N 1
ATOM 1796 C CA . ARG A 1 231 ? 1.492 15.148 18.219 1 82.44 231 ARG A CA 1
ATOM 1797 C C . ARG A 1 231 ? 0.661 14.594 17.062 1 82.44 231 ARG A C 1
ATOM 1799 O O . ARG A 1 231 ? 0.271 13.422 17.094 1 82.44 231 ARG A O 1
ATOM 1806 N N . ARG A 1 232 ? 0.429 15.438 16.172 1 76.44 232 ARG A N 1
ATOM 1807 C CA . ARG A 1 232 ? -0.351 15.008 15.016 1 76.44 232 ARG A CA 1
ATOM 1808 C C . ARG A 1 232 ? 0.396 13.953 14.211 1 76.44 232 ARG A C 1
ATOM 1810 O O . ARG A 1 232 ? -0.184 12.938 13.82 1 76.44 232 ARG A O 1
ATOM 1817 N N . SER A 1 233 ? 1.652 14.211 13.922 1 84.31 233 SER A N 1
ATOM 1818 C CA . SER A 1 233 ? 2.475 13.281 13.156 1 84.31 233 SER A CA 1
ATOM 1819 C C . SER A 1 233 ? 2.553 11.914 13.828 1 84.31 233 SER A C 1
ATOM 1821 O O . SER A 1 233 ? 2.414 10.883 13.172 1 84.31 233 SER A O 1
ATOM 1823 N N . ILE A 1 234 ? 2.697 11.945 15.102 1 85.94 234 ILE A N 1
ATOM 1824 C CA . ILE A 1 234 ? 2.797 10.703 15.852 1 85.94 234 ILE A CA 1
ATOM 1825 C C . ILE A 1 234 ? 1.448 9.984 15.844 1 85.94 234 ILE A C 1
ATOM 1827 O O . ILE A 1 234 ? 1.386 8.766 15.664 1 85.94 234 ILE A O 1
ATOM 1831 N N . ASN A 1 235 ? 0.425 10.734 16.047 1 82.12 235 ASN A N 1
ATOM 1832 C CA . ASN A 1 235 ? -0.905 10.141 16.109 1 82.12 235 ASN A CA 1
ATOM 1833 C C . ASN A 1 235 ? -1.309 9.539 14.766 1 82.12 235 ASN A C 1
ATOM 1835 O O . ASN A 1 235 ? -1.883 8.445 14.711 1 82.12 235 ASN A O 1
ATOM 1839 N N . THR A 1 236 ? -1.037 10.266 13.695 1 81.31 236 THR A N 1
ATOM 1840 C CA . THR A 1 236 ? -1.387 9.766 12.367 1 81.31 236 THR A CA 1
ATOM 1841 C C . THR A 1 236 ? -0.578 8.516 12.031 1 81.31 236 THR A C 1
ATOM 1843 O O . THR A 1 236 ? -1.12 7.543 11.5 1 81.31 236 THR A O 1
ATOM 1846 N N . SER A 1 237 ? 0.71 8.531 12.344 1 88.12 237 SER A N 1
ATOM 1847 C CA . SER A 1 237 ? 1.559 7.371 12.102 1 88.12 237 SER A CA 1
ATOM 1848 C C . SER A 1 237 ? 1.12 6.18 12.945 1 88.12 237 SER A C 1
ATOM 1850 O O . SER A 1 237 ? 1.116 5.043 12.469 1 88.12 237 SER A O 1
ATOM 1852 N N . PHE A 1 238 ? 0.77 6.461 14.172 1 88.06 238 PHE A N 1
ATOM 1853 C CA . PHE A 1 238 ? 0.36 5.395 15.078 1 88.06 238 PHE A CA 1
ATOM 1854 C C . PHE A 1 238 ? -0.931 4.742 14.594 1 88.06 238 PHE A C 1
ATOM 1856 O O . PHE A 1 238 ? -1.051 3.514 14.594 1 88.06 238 PHE A O 1
ATOM 1863 N N . THR A 1 239 ? -1.862 5.535 14.219 1 83.44 239 THR A N 1
ATOM 1864 C CA . THR A 1 239 ? -3.135 4.996 13.75 1 83.44 239 THR A CA 1
ATOM 1865 C C . THR A 1 239 ? -2.938 4.172 12.484 1 83.44 239 THR A C 1
ATOM 1867 O O . THR A 1 239 ? -3.547 3.111 12.32 1 83.44 239 THR A O 1
ATOM 1870 N N . THR A 1 240 ? -2.127 4.699 11.578 1 84.12 240 THR A N 1
ATOM 1871 C CA . THR A 1 240 ? -1.832 3.953 10.359 1 84.12 240 THR A CA 1
ATOM 1872 C C . THR A 1 240 ? -1.126 2.641 10.68 1 84.12 240 THR A C 1
ATOM 1874 O O . THR A 1 240 ? -1.421 1.604 10.086 1 84.12 240 THR A O 1
ATOM 1877 N N . LEU A 1 241 ? -0.229 2.658 11.664 1 88.5 241 LEU A N 1
ATOM 1878 C CA . LEU A 1 241 ? 0.496 1.459 12.07 1 88.5 241 LEU A CA 1
ATOM 1879 C C . LEU A 1 241 ? -0.448 0.441 12.703 1 88.5 241 LEU A C 1
ATOM 1881 O O . LEU A 1 241 ? -0.249 -0.768 12.555 1 88.5 241 LEU A O 1
ATOM 1885 N N . LEU A 1 242 ? -1.399 0.947 13.391 1 85.38 242 LEU A N 1
ATOM 1886 C CA . LEU A 1 242 ? -2.385 0.04 13.977 1 85.38 242 LEU A CA 1
ATOM 1887 C C . LEU A 1 242 ? -3.154 -0.696 12.883 1 85.38 242 LEU A C 1
ATOM 1889 O O . LEU A 1 242 ? -3.398 -1.899 12.992 1 85.38 242 LEU A O 1
ATOM 1893 N N . ALA A 1 243 ? -3.508 0.048 11.898 1 81.88 243 ALA A N 1
ATOM 1894 C CA . ALA A 1 243 ? -4.25 -0.56 10.797 1 81.88 243 ALA A CA 1
ATOM 1895 C C . ALA A 1 243 ? -3.393 -1.578 10.055 1 81.88 243 ALA A C 1
ATOM 1897 O O . ALA A 1 243 ? -3.807 -2.723 9.859 1 81.88 243 ALA A O 1
ATOM 1898 N N . ILE A 1 244 ? -2.18 -1.219 9.656 1 84.75 244 ILE A N 1
ATOM 1899 C CA . ILE A 1 244 ? -1.294 -2.09 8.891 1 84.75 244 ILE A CA 1
ATOM 1900 C C . ILE A 1 244 ? -0.776 -3.213 9.789 1 84.75 244 ILE A C 1
ATOM 1902 O O . ILE A 1 244 ? -0.605 -4.348 9.336 1 84.75 244 ILE A O 1
ATOM 1906 N N . GLY A 1 245 ? -0.505 -2.881 11.055 1 87.75 245 GLY A N 1
ATOM 1907 C CA . GLY A 1 245 ? -0.088 -3.904 11.992 1 87.75 245 GLY A CA 1
ATOM 1908 C C . GLY A 1 245 ? -1.109 -5.012 12.164 1 87.75 245 GLY A C 1
ATOM 1909 O O . GLY A 1 245 ? -0.747 -6.18 12.328 1 87.75 245 GLY A O 1
ATOM 1910 N N . SER A 1 246 ? -2.371 -4.66 12.156 1 82.25 246 SER A N 1
ATOM 1911 C CA . SER A 1 246 ? -3.428 -5.664 12.219 1 82.25 246 SER A CA 1
ATOM 1912 C C . SER A 1 246 ? -3.359 -6.613 11.023 1 82.25 246 SER A C 1
ATOM 1914 O O . SER A 1 246 ? -3.596 -7.816 11.164 1 82.25 246 SER A O 1
ATOM 1916 N N . LEU A 1 247 ? -3 -6.121 9.883 1 76.62 247 LEU A N 1
ATOM 1917 C CA . LEU A 1 247 ? -2.824 -6.957 8.703 1 76.62 247 LEU A CA 1
ATOM 1918 C C . LEU A 1 247 ? -1.65 -7.914 8.883 1 76.62 247 LEU A C 1
ATOM 1920 O O . LEU A 1 247 ? -1.719 -9.07 8.461 1 76.62 247 LEU A O 1
ATOM 1924 N N . TYR A 1 248 ? -0.679 -7.387 9.398 1 86.44 248 TYR A N 1
ATOM 1925 C CA . TYR A 1 248 ? 0.519 -8.203 9.555 1 86.44 248 TYR A CA 1
ATOM 1926 C C . TYR A 1 248 ? 0.268 -9.359 10.523 1 86.44 248 TYR A C 1
ATOM 1928 O O . TYR A 1 248 ? 0.738 -10.477 10.305 1 86.44 248 TYR A O 1
ATOM 1936 N N . VAL A 1 249 ? -0.457 -9.062 11.547 1 84.56 249 VAL A N 1
ATOM 1937 C CA . VAL A 1 249 ? -0.667 -10.055 12.594 1 84.56 249 VAL A CA 1
ATOM 1938 C C . VAL A 1 249 ? -1.73 -11.055 12.148 1 84.56 249 VAL A C 1
ATOM 1940 O O . VAL A 1 249 ? -1.573 -12.266 12.336 1 84.56 249 VAL A O 1
ATOM 1943 N N . PHE A 1 250 ? -2.773 -10.641 11.422 1 78.44 250 PHE A N 1
ATOM 1944 C CA . PHE A 1 250 ? -3.914 -11.5 11.133 1 78.44 250 PHE A CA 1
ATOM 1945 C C . PHE A 1 250 ? -3.928 -11.906 9.664 1 78.44 250 PHE A C 1
ATOM 1947 O O . PHE A 1 250 ? -4.734 -12.75 9.258 1 78.44 250 PHE A O 1
ATOM 1954 N N . GLY A 1 251 ? -3.057 -11.305 8.945 1 74.44 251 GLY A N 1
ATOM 1955 C CA . GLY A 1 251 ? -3.076 -11.586 7.516 1 74.44 251 GLY A CA 1
ATOM 1956 C C . GLY A 1 251 ? -2.307 -12.836 7.145 1 74.44 251 GLY A C 1
ATOM 1957 O O . GLY A 1 251 ? -1.479 -13.32 7.922 1 74.44 251 GLY A O 1
ATOM 1958 N N . VAL A 1 252 ? -2.682 -13.422 5.961 1 74.06 252 VAL A N 1
ATOM 1959 C CA . VAL A 1 252 ? -1.947 -14.531 5.367 1 74.06 252 VAL A CA 1
ATOM 1960 C C . VAL A 1 252 ? -0.603 -14.039 4.836 1 74.06 252 VAL A C 1
ATOM 1962 O O . VAL A 1 252 ? -0.383 -12.836 4.711 1 74.06 252 VAL A O 1
ATOM 1965 N N . PRO A 1 253 ? 0.247 -14.891 4.473 1 76 253 PRO A N 1
ATOM 1966 C CA . PRO A 1 253 ? 1.6 -14.5 4.062 1 76 253 PRO A CA 1
ATOM 1967 C C . PRO A 1 253 ? 1.604 -13.492 2.918 1 76 253 PRO A C 1
ATOM 1969 O O . PRO A 1 253 ? 2.381 -12.531 2.938 1 76 253 PRO A O 1
ATOM 1972 N N . ALA A 1 254 ? 0.732 -13.719 2 1 73.31 254 ALA A N 1
ATOM 1973 C CA . ALA A 1 254 ? 0.664 -12.797 0.866 1 73.31 254 ALA A CA 1
ATOM 1974 C C . ALA A 1 254 ? 0.393 -11.375 1.331 1 73.31 254 ALA A C 1
ATOM 1976 O O . ALA A 1 254 ? 0.934 -10.414 0.77 1 73.31 254 ALA A O 1
ATOM 1977 N N . VAL A 1 255 ? -0.336 -11.25 2.346 1 76.06 255 VAL A N 1
ATOM 1978 C CA . VAL A 1 255 ? -0.69 -9.945 2.879 1 76.06 255 VAL A CA 1
ATOM 1979 C C . VAL A 1 255 ? 0.439 -9.422 3.768 1 76.06 255 VAL A C 1
ATOM 1981 O O . VAL A 1 255 ? 0.718 -8.219 3.787 1 76.06 255 VAL A O 1
ATOM 1984 N N . GLN A 1 256 ? 1.058 -10.312 4.461 1 85.5 256 GLN A N 1
ATOM 1985 C CA . GLN A 1 256 ? 2.164 -9.953 5.344 1 85.5 256 GLN A CA 1
ATOM 1986 C C . GLN A 1 256 ? 3.336 -9.383 4.547 1 85.5 256 GLN A C 1
ATOM 1988 O O . GLN A 1 256 ? 4.047 -8.5 5.023 1 85.5 256 GLN A O 1
ATOM 1993 N N . ASP A 1 257 ? 3.488 -9.898 3.357 1 85.31 257 ASP A N 1
ATOM 1994 C CA . ASP A 1 257 ? 4.57 -9.453 2.484 1 85.31 257 ASP A CA 1
ATOM 1995 C C . ASP A 1 257 ? 4.41 -7.98 2.121 1 85.31 257 ASP A C 1
ATOM 1997 O O . ASP A 1 257 ? 5.395 -7.301 1.812 1 85.31 257 ASP A O 1
ATOM 2001 N N . PHE A 1 258 ? 3.248 -7.543 2.268 1 83.25 258 PHE A N 1
ATOM 2002 C CA . PHE A 1 258 ? 2.971 -6.141 1.974 1 83.25 258 PHE A CA 1
ATOM 2003 C C . PHE A 1 258 ? 3.021 -5.301 3.244 1 83.25 258 PHE A C 1
ATOM 2005 O O . PHE A 1 258 ? 3.494 -4.164 3.225 1 83.25 258 PHE A O 1
ATOM 2012 N N . ALA A 1 259 ? 2.527 -5.891 4.219 1 88.38 259 ALA A N 1
ATOM 2013 C CA . ALA A 1 259 ? 2.355 -5.152 5.469 1 88.38 259 ALA A CA 1
ATOM 2014 C C . ALA A 1 259 ? 3.705 -4.84 6.109 1 88.38 259 ALA A C 1
ATOM 2016 O O . ALA A 1 259 ? 3.904 -3.746 6.645 1 88.38 259 ALA A O 1
ATOM 2017 N N . LEU A 1 260 ? 4.629 -5.754 6.035 1 92.56 260 LEU A N 1
ATOM 2018 C CA . LEU A 1 260 ? 5.898 -5.625 6.742 1 92.56 260 LEU A CA 1
ATOM 2019 C C . LEU A 1 260 ? 6.68 -4.418 6.234 1 92.56 260 LEU A C 1
ATOM 2021 O O . LEU A 1 260 ? 7.062 -3.547 7.02 1 92.56 260 LEU A O 1
ATOM 2025 N N . PRO A 1 261 ? 6.875 -4.371 4.969 1 93.62 261 PRO A N 1
ATOM 2026 C CA . PRO A 1 261 ? 7.637 -3.209 4.508 1 93.62 261 PRO A CA 1
ATOM 2027 C C . PRO A 1 261 ? 6.902 -1.891 4.75 1 93.62 261 PRO A C 1
ATOM 2029 O O . PRO A 1 261 ? 7.539 -0.863 4.996 1 93.62 261 PRO A O 1
ATOM 2032 N N . LEU A 1 262 ? 5.648 -1.881 4.695 1 91.12 262 LEU A N 1
ATOM 2033 C CA . LEU A 1 262 ? 4.887 -0.667 4.965 1 91.12 262 LEU A CA 1
ATOM 2034 C C . LEU A 1 262 ? 5.074 -0.21 6.406 1 91.12 262 LEU A C 1
ATOM 2036 O O . LEU A 1 262 ? 5.199 0.987 6.672 1 91.12 262 LEU A O 1
ATOM 2040 N N . MET A 1 263 ? 5.059 -1.197 7.266 1 93.69 263 MET A N 1
ATOM 2041 C CA . MET A 1 263 ? 5.254 -0.869 8.68 1 93.69 263 MET A CA 1
ATOM 2042 C C . MET A 1 263 ? 6.625 -0.246 8.906 1 93.69 263 MET A C 1
ATOM 2044 O O . MET A 1 263 ? 6.742 0.782 9.578 1 93.69 263 MET A O 1
ATOM 2048 N N . VAL A 1 264 ? 7.645 -0.789 8.336 1 94.94 264 VAL A N 1
ATOM 2049 C CA . VAL A 1 264 ? 9.008 -0.269 8.453 1 94.94 264 VAL A CA 1
ATOM 2050 C C . VAL A 1 264 ? 9.086 1.124 7.836 1 94.94 264 VAL A C 1
ATOM 2052 O O . VAL A 1 264 ? 9.688 2.033 8.406 1 94.94 264 VAL A O 1
ATOM 2055 N N . GLY A 1 265 ? 8.477 1.274 6.727 1 93.56 265 GLY A N 1
ATOM 2056 C CA . GLY A 1 265 ? 8.484 2.549 6.023 1 93.56 265 GLY A CA 1
ATOM 2057 C C . GLY A 1 265 ? 7.766 3.648 6.785 1 93.56 265 GLY A C 1
ATOM 2058 O O . GLY A 1 265 ? 8.227 4.793 6.816 1 93.56 265 GLY A O 1
ATOM 2059 N N . ILE A 1 266 ? 6.648 3.316 7.406 1 91.44 266 ILE A N 1
ATOM 2060 C CA . ILE A 1 266 ? 5.871 4.297 8.156 1 91.44 266 ILE A CA 1
ATOM 2061 C C . ILE A 1 266 ? 6.672 4.773 9.367 1 91.44 266 ILE A C 1
ATOM 2063 O O . ILE A 1 266 ? 6.711 5.969 9.664 1 91.44 266 ILE A O 1
ATOM 2067 N N . ILE A 1 267 ? 7.281 3.842 10.023 1 94.12 267 ILE A N 1
ATOM 2068 C CA . ILE A 1 267 ? 8.094 4.184 11.188 1 94.12 267 ILE A CA 1
ATOM 2069 C C . ILE A 1 267 ? 9.266 5.07 10.758 1 94.12 267 ILE A C 1
ATOM 2071 O O . ILE A 1 267 ? 9.5 6.125 11.352 1 94.12 267 ILE A O 1
ATOM 2075 N N . SER A 1 268 ? 9.93 4.656 9.766 1 94.19 268 SER A N 1
ATOM 2076 C CA . SER A 1 268 ? 11.07 5.422 9.258 1 94.19 268 SER A CA 1
ATOM 2077 C C . SER A 1 268 ? 10.625 6.773 8.711 1 94.19 268 SER A C 1
ATOM 2079 O O . SER A 1 268 ? 11.305 7.781 8.906 1 94.19 268 SER A O 1
ATOM 2081 N N . GLY A 1 269 ? 9.531 6.797 7.98 1 91.56 269 GLY A N 1
ATOM 2082 C CA . GLY A 1 269 ? 9 8.023 7.414 1 91.56 269 GLY A CA 1
ATOM 2083 C C . GLY A 1 269 ? 8.586 9.039 8.469 1 91.56 269 GLY A C 1
ATOM 2084 O O . GLY A 1 269 ? 8.797 10.242 8.297 1 91.56 269 GLY A O 1
ATOM 2085 N N . THR A 1 270 ? 7.977 8.547 9.516 1 90.75 270 THR A N 1
ATOM 2086 C CA . THR A 1 270 ? 7.609 9.422 10.617 1 90.75 270 THR A CA 1
ATOM 2087 C C . THR A 1 270 ? 8.852 10.047 11.25 1 90.75 270 THR A C 1
ATOM 2089 O O . THR A 1 270 ? 8.898 11.258 11.484 1 90.75 270 THR A O 1
ATOM 2092 N N . TYR A 1 271 ? 9.828 9.219 11.469 1 92.62 271 TYR A N 1
ATOM 2093 C CA . TYR A 1 271 ? 11.094 9.68 12.031 1 92.62 271 TYR A CA 1
ATOM 2094 C C . TYR A 1 271 ? 11.742 10.719 11.133 1 92.62 271 TYR A C 1
ATOM 2096 O O . TYR A 1 271 ? 12.148 11.789 11.602 1 92.62 271 TYR A O 1
ATOM 2104 N N . SER A 1 272 ? 11.836 10.414 9.898 1 93 272 SER A N 1
ATOM 2105 C CA . SER A 1 272 ? 12.594 11.266 8.984 1 93 272 SER A CA 1
ATOM 2106 C C . SER A 1 272 ? 11.867 12.594 8.75 1 93 272 SER A C 1
ATOM 2108 O O . SER A 1 272 ? 12.508 13.633 8.578 1 93 272 SER A O 1
ATOM 2110 N N . SER A 1 273 ? 10.555 12.594 8.703 1 88.88 273 SER A N 1
ATOM 2111 C CA . SER A 1 273 ? 9.805 13.82 8.484 1 88.88 273 SER A CA 1
ATOM 2112 C C . SER A 1 273 ? 9.977 14.797 9.648 1 88.88 273 SER A C 1
ATOM 2114 O O . SER A 1 273 ? 10.047 16.016 9.445 1 88.88 273 SER A O 1
ATOM 2116 N N . ILE A 1 274 ? 10.125 14.273 10.805 1 86.19 274 ILE A N 1
ATOM 2117 C CA . ILE A 1 274 ? 10.203 15.086 12.016 1 86.19 274 ILE A CA 1
ATOM 2118 C C . ILE A 1 274 ? 11.648 15.516 12.258 1 86.19 274 ILE A C 1
ATOM 2120 O O . ILE A 1 274 ? 11.93 16.688 12.484 1 86.19 274 ILE A O 1
ATOM 2124 N N . PHE A 1 275 ? 12.57 14.57 12.094 1 88.62 275 PHE A N 1
ATOM 2125 C CA . PHE A 1 275 ? 13.906 14.812 12.633 1 88.62 275 PHE A CA 1
ATOM 2126 C C . PHE A 1 275 ? 14.906 15.07 11.516 1 88.62 275 PHE A C 1
ATOM 2128 O O . PHE A 1 275 ? 15.984 15.617 11.75 1 88.62 275 PHE A O 1
ATOM 2135 N N . ILE A 1 276 ? 14.586 14.734 10.383 1 89.94 276 ILE A N 1
ATOM 2136 C CA . ILE A 1 276 ? 15.586 14.836 9.32 1 89.94 276 ILE A CA 1
ATOM 2137 C C . ILE A 1 276 ? 15.219 15.969 8.375 1 89.94 276 ILE A C 1
ATOM 2139 O O . ILE A 1 276 ? 15.984 16.922 8.195 1 89.94 276 ILE A O 1
ATOM 2143 N N . ALA A 1 277 ? 14.039 15.922 7.82 1 89.38 277 ALA A N 1
ATOM 2144 C CA . ALA A 1 277 ? 13.664 16.891 6.793 1 89.38 277 ALA A CA 1
ATOM 2145 C C . ALA A 1 277 ? 13.711 18.312 7.34 1 89.38 277 ALA A C 1
ATOM 2147 O O . ALA A 1 277 ? 14.344 19.188 6.746 1 89.38 277 ALA A O 1
ATOM 2148 N N . SER A 1 278 ? 13.109 18.547 8.469 1 88.12 278 SER A N 1
ATOM 2149 C CA . SER A 1 278 ? 13.031 19.875 9.055 1 88.12 278 SER A CA 1
ATOM 2150 C C . SER A 1 278 ? 14.398 20.359 9.531 1 88.12 278 SER A C 1
ATOM 2152 O O . SER A 1 278 ? 14.773 21.516 9.32 1 88.12 278 SER A O 1
ATOM 2154 N N . ALA A 1 279 ? 15.133 19.469 10.141 1 87.88 279 ALA A N 1
ATOM 2155 C CA . ALA A 1 279 ? 16.453 19.812 10.641 1 87.88 279 ALA A CA 1
ATOM 2156 C C . ALA A 1 279 ? 17.422 20.109 9.492 1 87.88 279 ALA A C 1
ATOM 2158 O O . ALA A 1 279 ? 18.25 21.016 9.578 1 87.88 279 ALA A O 1
ATOM 2159 N N . LEU A 1 280 ? 17.344 19.328 8.508 1 89.75 280 LEU A N 1
ATOM 2160 C CA . LEU A 1 280 ? 18.188 19.516 7.344 1 89.75 280 LEU A CA 1
ATOM 2161 C C . LEU A 1 280 ? 17.906 20.859 6.676 1 89.75 280 LEU A C 1
ATOM 2163 O O . LEU A 1 280 ? 18.812 21.547 6.234 1 89.75 280 LEU A O 1
ATOM 2167 N N . TRP A 1 281 ? 16.656 21.156 6.566 1 88.75 281 TRP A N 1
ATOM 2168 C CA . TRP A 1 281 ? 16.266 22.438 6.016 1 88.75 281 TRP A CA 1
ATOM 2169 C C . TRP A 1 281 ? 16.859 23.578 6.836 1 88.75 281 TRP A C 1
ATOM 2171 O O . TRP A 1 281 ? 17.359 24.562 6.277 1 88.75 281 TRP A O 1
ATOM 2181 N N . CYS A 1 282 ? 16.766 23.469 8.133 1 88 282 CYS A N 1
ATOM 2182 C CA . CYS A 1 282 ? 17.297 24.484 9.039 1 88 282 CYS A CA 1
ATOM 2183 C C . CYS A 1 282 ? 18.797 24.656 8.836 1 88 282 CYS A C 1
ATOM 2185 O O . CYS A 1 282 ? 19.281 25.781 8.703 1 88 282 CYS A O 1
ATOM 2187 N N . LYS A 1 283 ? 19.516 23.594 8.781 1 87.69 283 LYS A N 1
ATOM 2188 C CA . LYS A 1 283 ? 20.969 23.641 8.641 1 87.69 283 LYS A CA 1
ATOM 2189 C C . LYS A 1 283 ? 21.375 24.25 7.305 1 87.69 283 LYS A C 1
ATOM 2191 O O . LYS A 1 283 ? 22.375 24.984 7.223 1 87.69 283 LYS A O 1
ATOM 2196 N N . ILE A 1 284 ? 20.672 23.906 6.32 1 87.88 284 ILE A N 1
ATOM 2197 C CA . ILE A 1 284 ? 20.984 24.438 4.996 1 87.88 284 ILE A CA 1
ATOM 2198 C C . ILE A 1 284 ? 20.75 25.938 4.965 1 87.88 284 ILE A C 1
ATOM 2200 O O . ILE A 1 284 ? 21.562 26.703 4.441 1 87.88 284 ILE A O 1
ATOM 2204 N N . LYS A 1 285 ? 19.625 26.391 5.52 1 87.06 285 LYS A N 1
ATOM 2205 C CA . LYS A 1 285 ? 19.297 27.812 5.531 1 87.06 285 LYS A CA 1
ATOM 2206 C C . LYS A 1 285 ? 20.297 28.594 6.387 1 87.06 285 LYS A C 1
ATOM 2208 O O . LYS A 1 285 ? 20.688 29.703 6.023 1 87.06 285 LYS A O 1
ATOM 2213 N N . GLU A 1 286 ? 20.609 27.984 7.48 1 85.56 286 GLU A N 1
ATOM 2214 C CA . GLU A 1 286 ? 21.609 28.625 8.328 1 85.56 286 GLU A CA 1
ATOM 2215 C C . GLU A 1 286 ? 22.953 28.75 7.609 1 85.56 286 GLU A C 1
ATOM 2217 O O . GLU A 1 286 ? 23.641 29.766 7.742 1 85.56 286 GLU A O 1
ATOM 2222 N N . PHE A 1 287 ? 23.266 27.703 6.945 1 84 287 PHE A N 1
ATOM 2223 C CA . PHE A 1 287 ? 24.516 27.703 6.191 1 84 287 PHE A CA 1
ATOM 2224 C C . PHE A 1 287 ? 24.484 28.75 5.086 1 84 287 PHE A C 1
ATOM 2226 O O . PHE A 1 287 ? 25.469 29.453 4.852 1 84 287 PHE A O 1
ATOM 2233 N N . GLN A 1 288 ? 23.406 28.828 4.375 1 83.62 288 GLN A N 1
ATOM 2234 C CA . GLN A 1 288 ? 23.25 29.812 3.307 1 83.62 288 GLN A CA 1
ATOM 2235 C C . GLN A 1 288 ? 23.328 31.234 3.852 1 83.62 288 GLN A C 1
ATOM 2237 O O . GLN A 1 288 ? 23.875 32.125 3.197 1 83.62 288 GLN A O 1
ATOM 2242 N N . PHE A 1 289 ? 22.781 31.391 5.008 1 81.69 289 PHE A N 1
ATOM 2243 C CA . PHE A 1 289 ? 22.797 32.719 5.633 1 81.69 289 PHE A CA 1
ATOM 2244 C C . PHE A 1 289 ? 24.203 33.062 6.102 1 81.69 289 PHE A C 1
ATOM 2246 O O . PHE A 1 289 ? 24.641 34.219 5.977 1 81.69 289 PHE A O 1
ATOM 2253 N N . SER A 1 290 ? 24.812 32.156 6.664 1 81.12 290 SER A N 1
ATOM 2254 C CA . SER A 1 290 ? 26.156 32.406 7.145 1 81.12 290 SER A CA 1
ATOM 2255 C C . SER A 1 290 ? 27.094 32.75 5.988 1 81.12 290 SER A C 1
ATOM 2257 O O . SER A 1 290 ? 27.984 33.594 6.125 1 81.12 290 SER A O 1
ATOM 2259 N N . LYS A 1 291 ? 26.859 32.156 4.895 1 76.5 291 LYS A N 1
ATOM 2260 C CA . LYS A 1 291 ? 27.703 32.406 3.729 1 76.5 291 LYS A CA 1
ATOM 2261 C C . LYS A 1 291 ? 27.406 33.812 3.143 1 76.5 291 LYS A C 1
ATOM 2263 O O . LYS A 1 291 ? 28.312 34.469 2.664 1 76.5 291 LYS A O 1
ATOM 2268 N N . LYS A 1 292 ? 26.188 34.156 3.168 1 73.25 292 LYS A N 1
ATOM 2269 C CA . LYS A 1 292 ? 25.828 35.469 2.648 1 73.25 292 LYS A CA 1
ATOM 2270 C C . LYS A 1 292 ? 26.375 36.594 3.537 1 73.25 292 LYS A C 1
ATOM 2272 O O . LYS A 1 292 ? 26.844 37.625 3.039 1 73.25 292 LYS A O 1
ATOM 2277 N N . THR A 1 293 ? 26.344 36.375 4.785 1 68.62 293 THR A N 1
ATOM 2278 C CA . THR A 1 293 ? 26.875 37.375 5.695 1 68.62 293 THR A CA 1
ATOM 2279 C C . THR A 1 293 ? 28.406 37.438 5.605 1 68.62 293 THR A C 1
ATOM 2281 O O . THR A 1 293 ? 29.016 38.469 5.875 1 68.62 293 THR A O 1
ATOM 2284 N N . ALA A 1 294 ? 29.016 36.406 5.285 1 68.12 294 ALA A N 1
ATOM 2285 C CA . ALA A 1 294 ? 30.469 36.375 5.145 1 68.12 294 ALA A CA 1
ATOM 2286 C C . ALA A 1 294 ? 30.906 37.062 3.867 1 68.12 294 ALA A C 1
ATOM 2288 O O . ALA A 1 294 ? 31.969 37.688 3.832 1 68.12 294 ALA A O 1
ATOM 2289 N N . VAL A 1 295 ? 30.172 36.938 2.887 1 61.84 295 VAL A N 1
ATOM 2290 C CA . VAL A 1 295 ? 30.578 37.562 1.641 1 61.84 295 VAL A CA 1
ATOM 2291 C C . VAL A 1 295 ? 30.328 39.062 1.737 1 61.84 295 VAL A C 1
ATOM 2293 O O . VAL A 1 295 ? 31.016 39.875 1.075 1 61.84 295 VAL A O 1
ATOM 2296 N N . LYS A 1 296 ? 29.406 39.562 2.525 1 63.34 296 LYS A N 1
ATOM 2297 C CA . LYS A 1 296 ? 29.172 41 2.619 1 63.34 296 LYS A CA 1
ATOM 2298 C C . LYS A 1 296 ? 30.234 41.688 3.49 1 63.34 296 LYS A C 1
ATOM 2300 O O . LYS A 1 296 ? 30.484 42.875 3.352 1 63.34 296 LYS A O 1
ATOM 2305 N N . ASN A 1 297 ? 30.797 40.969 4.293 1 51 297 ASN A N 1
ATOM 2306 C CA . ASN A 1 297 ? 31.875 41.625 5.016 1 51 297 ASN A CA 1
ATOM 2307 C C . ASN A 1 297 ? 33.219 41.438 4.312 1 51 297 ASN A C 1
ATOM 2309 O O . ASN A 1 297 ? 33.5 40.344 3.828 1 51 297 ASN A O 1
ATOM 2313 N N . MET B 1 1 ? -10.68 38.812 4.273 1 37.25 1 MET B N 1
ATOM 2314 C CA . MET B 1 1 ? -11.258 37.719 5.043 1 37.25 1 MET B CA 1
ATOM 2315 C C . MET B 1 1 ? -11.398 36.469 4.18 1 37.25 1 MET B C 1
ATOM 2317 O O . MET B 1 1 ? -12.086 36.469 3.162 1 37.25 1 MET B O 1
ATOM 2321 N N . LYS B 1 2 ? -10.336 35.688 4.043 1 49.97 2 LYS B N 1
ATOM 2322 C CA . LYS B 1 2 ? -10.344 34.594 3.074 1 49.97 2 LYS B CA 1
ATOM 2323 C C . LYS B 1 2 ? -11.617 33.781 3.18 1 49.97 2 LYS B C 1
ATOM 2325 O O . LYS B 1 2 ? -12.117 33.531 4.281 1 49.97 2 LYS B O 1
ATOM 2330 N N . LYS B 1 3 ? -12.477 33.688 2.184 1 58.22 3 LYS B N 1
ATOM 2331 C CA . LYS B 1 3 ? -13.812 33.125 2.049 1 58.22 3 LYS B CA 1
ATOM 2332 C C . LYS B 1 3 ? -13.828 31.656 2.432 1 58.22 3 LYS B C 1
ATOM 2334 O O . LYS B 1 3 ? -13.094 30.859 1.855 1 58.22 3 LYS B O 1
ATOM 2339 N N . ASN B 1 4 ? -14.25 31.266 3.588 1 71.69 4 ASN B N 1
ATOM 2340 C CA . ASN B 1 4 ? -14.391 29.906 4.102 1 71.69 4 ASN B CA 1
ATOM 2341 C C . ASN B 1 4 ? -15.328 29.062 3.23 1 71.69 4 ASN B C 1
ATOM 2343 O O . ASN B 1 4 ? -16.344 29.578 2.75 1 71.69 4 ASN B O 1
ATOM 2347 N N . ILE B 1 5 ? -14.781 28.016 2.754 1 72.06 5 ILE B N 1
ATOM 2348 C CA . ILE B 1 5 ? -15.656 27.078 2.043 1 72.06 5 ILE B CA 1
ATOM 2349 C C . ILE B 1 5 ? -16.812 26.656 2.947 1 72.06 5 ILE B C 1
ATOM 2351 O O . ILE B 1 5 ? -16.609 26.391 4.133 1 72.06 5 ILE B O 1
ATOM 2355 N N . GLN B 1 6 ? -18 26.875 2.469 1 77.38 6 GLN B N 1
ATOM 2356 C CA . GLN B 1 6 ? -19.172 26.516 3.244 1 77.38 6 GLN B CA 1
ATOM 2357 C C . GLN B 1 6 ? -19.469 25.016 3.139 1 77.38 6 GLN B C 1
ATOM 2359 O O . GLN B 1 6 ? -20.344 24.609 2.371 1 77.38 6 GLN B O 1
ATOM 2364 N N . ILE B 1 7 ? -18.797 24.234 3.834 1 75 7 ILE B N 1
ATOM 2365 C CA . ILE B 1 7 ? -18.922 22.781 3.824 1 75 7 ILE B CA 1
ATOM 2366 C C . ILE B 1 7 ? -20.156 22.359 4.613 1 75 7 ILE B C 1
ATOM 2368 O O . ILE B 1 7 ? -20.906 21.484 4.168 1 75 7 ILE B O 1
ATOM 2372 N N . ALA B 1 8 ? -20.359 23 5.688 1 74.69 8 ALA B N 1
ATOM 2373 C CA . ALA B 1 8 ? -21.469 22.625 6.559 1 74.69 8 ALA B CA 1
ATOM 2374 C C . ALA B 1 8 ? -22.812 22.938 5.895 1 74.69 8 ALA B C 1
ATOM 2376 O O . ALA B 1 8 ? -23.75 22.141 5.961 1 74.69 8 ALA B O 1
ATOM 2377 N N . GLU B 1 9 ? -22.828 24.016 5.23 1 75.06 9 GLU B N 1
ATOM 2378 C CA . GLU B 1 9 ? -24.078 24.422 4.605 1 75.06 9 GLU B CA 1
ATOM 2379 C C . GLU B 1 9 ? -24.391 23.578 3.381 1 75.06 9 GLU B C 1
ATOM 2381 O O . GLU B 1 9 ? -25.562 23.281 3.102 1 75.06 9 GLU B O 1
ATOM 2386 N N . LYS B 1 10 ? -23.359 23.266 2.725 1 81.12 10 LYS B N 1
ATOM 2387 C CA . LYS B 1 10 ? -23.562 22.5 1.5 1 81.12 10 LYS B CA 1
ATOM 2388 C C . LYS B 1 10 ? -23.406 21 1.756 1 81.12 10 LYS B C 1
ATOM 2390 O O . LYS B 1 10 ? -23.188 20.219 0.822 1 81.12 10 LYS B O 1
ATOM 2395 N N . SER B 1 11 ? -23.5 20.672 2.92 1 84.5 11 SER B N 1
ATOM 2396 C CA . SER B 1 11 ? -23.297 19.281 3.316 1 84.5 11 SER B CA 1
ATOM 2397 C C . SER B 1 11 ? -24.281 18.359 2.604 1 84.5 11 SER B C 1
ATOM 2399 O O . SER B 1 11 ? -23.953 17.219 2.289 1 84.5 11 SER B O 1
ATOM 2401 N N . LYS B 1 12 ? -25.391 18.891 2.324 1 85.25 12 LYS B N 1
ATOM 2402 C CA . LYS B 1 12 ? -26.422 18.078 1.684 1 85.25 12 LYS B CA 1
ATOM 2403 C C . LYS B 1 12 ? -25.984 17.625 0.291 1 85.25 12 LYS B C 1
ATOM 2405 O O . LYS B 1 12 ? -26.266 16.5 -0.126 1 85.25 12 LYS B O 1
ATOM 2410 N N . ILE B 1 13 ? -25.297 18.484 -0.349 1 86.31 13 ILE B N 1
ATOM 2411 C CA . ILE B 1 13 ? -24.828 18.172 -1.695 1 86.31 13 ILE B CA 1
ATOM 2412 C C . ILE B 1 13 ? -23.75 17.094 -1.632 1 86.31 13 ILE B C 1
ATOM 2414 O O . ILE B 1 13 ? -23.766 16.141 -2.412 1 86.31 13 ILE B O 1
ATOM 2418 N N . TRP B 1 14 ? -22.859 17.266 -0.706 1 86.12 14 TRP B N 1
ATOM 2419 C CA . TRP B 1 14 ? -21.766 16.312 -0.564 1 86.12 14 TRP B CA 1
ATOM 2420 C C . TRP B 1 14 ? -22.281 14.953 -0.118 1 86.12 14 TRP B C 1
ATOM 2422 O O . TRP B 1 14 ? -21.797 13.922 -0.584 1 86.12 14 TRP B O 1
ATOM 2432 N N . PHE B 1 15 ? -23.266 15.016 0.743 1 89.12 15 PHE B N 1
ATOM 2433 C CA . PHE B 1 15 ? -23.875 13.773 1.21 1 89.12 15 PHE B CA 1
ATOM 2434 C C . PHE B 1 15 ? -24.625 13.078 0.084 1 89.12 15 PHE B C 1
ATOM 2436 O O . PHE B 1 15 ? -24.594 11.852 -0.034 1 89.12 15 PHE B O 1
ATOM 2443 N N . ALA B 1 16 ? -25.297 13.914 -0.664 1 90.19 16 ALA B N 1
ATOM 2444 C CA . ALA B 1 16 ? -26.047 13.352 -1.786 1 90.19 16 ALA B CA 1
ATOM 2445 C C . ALA B 1 16 ? -25.109 12.688 -2.789 1 90.19 16 ALA B C 1
ATOM 2447 O O . ALA B 1 16 ? -25.406 11.594 -3.293 1 90.19 16 ALA B O 1
ATOM 2448 N N . PHE B 1 17 ? -24 13.336 -3.115 1 91.31 17 PHE B N 1
ATOM 2449 C CA . PHE B 1 17 ? -23.031 12.781 -4.039 1 91.31 17 PHE B CA 1
ATOM 2450 C C . PHE B 1 17 ? -22.469 11.461 -3.516 1 91.31 17 PHE B C 1
ATOM 2452 O O . PHE B 1 17 ? -22.359 10.484 -4.258 1 91.31 17 PHE B O 1
ATOM 2459 N N . SER B 1 18 ? -22.125 11.445 -2.299 1 91.19 18 SER B N 1
ATOM 2460 C CA . SER B 1 18 ? -21.609 10.242 -1.668 1 91.19 18 SER B CA 1
ATOM 2461 C C . SER B 1 18 ? -22.656 9.125 -1.653 1 91.19 18 SER B C 1
ATOM 2463 O O . SER B 1 18 ? -22.328 7.957 -1.865 1 91.19 18 SER B O 1
ATOM 2465 N N . LEU B 1 19 ? -23.875 9.539 -1.355 1 92 19 LEU B N 1
ATOM 2466 C CA . LEU B 1 19 ? -24.953 8.555 -1.298 1 92 19 LEU B CA 1
ATOM 2467 C C . LEU B 1 19 ? -25.172 7.918 -2.666 1 92 19 LEU B C 1
ATOM 2469 O O . LEU B 1 19 ? -25.453 6.719 -2.76 1 92 19 LEU B O 1
ATOM 2473 N N . ILE B 1 20 ? -25.078 8.711 -3.652 1 94.75 20 ILE B N 1
ATOM 2474 C CA . ILE B 1 20 ? -25.234 8.195 -5.008 1 94.75 20 ILE B CA 1
ATOM 2475 C C . ILE B 1 20 ? -24.125 7.184 -5.301 1 94.75 20 ILE B C 1
ATOM 2477 O O . ILE B 1 20 ? -24.391 6.098 -5.82 1 94.75 20 ILE B O 1
ATOM 2481 N N . LEU B 1 21 ? -22.891 7.535 -5.004 1 94.06 21 LEU B N 1
ATOM 2482 C CA . LEU B 1 21 ? -21.75 6.652 -5.254 1 94.06 21 LEU B CA 1
ATOM 2483 C C . LEU B 1 21 ? -21.891 5.363 -4.449 1 94.06 21 LEU B C 1
ATOM 2485 O O . LEU B 1 21 ? -21.578 4.281 -4.949 1 94.06 21 LEU B O 1
ATOM 2489 N N . ILE B 1 22 ? -22.359 5.512 -3.25 1 94.94 22 ILE B N 1
ATOM 2490 C CA . ILE B 1 22 ? -22.516 4.355 -2.377 1 94.94 22 ILE B CA 1
ATOM 2491 C C . ILE B 1 22 ? -23.609 3.443 -2.922 1 94.94 22 ILE B C 1
ATOM 2493 O O . ILE B 1 22 ? -23.469 2.219 -2.932 1 94.94 22 ILE B O 1
ATOM 2497 N N . THR B 1 23 ? -24.688 4.043 -3.303 1 96.25 23 THR B N 1
ATOM 2498 C CA . THR B 1 23 ? -25.797 3.264 -3.834 1 96.25 23 THR B CA 1
ATOM 2499 C C . THR B 1 23 ? -25.375 2.506 -5.09 1 96.25 23 THR B C 1
ATOM 2501 O O . THR B 1 23 ? -25.719 1.336 -5.262 1 96.25 23 THR B O 1
ATOM 2504 N N . ILE B 1 24 ? -24.609 3.184 -5.922 1 96.62 24 ILE B N 1
ATOM 2505 C CA . ILE B 1 24 ? -24.109 2.535 -7.125 1 96.62 24 ILE B CA 1
ATOM 2506 C C . ILE B 1 24 ? -23.188 1.384 -6.746 1 96.62 24 ILE B C 1
ATOM 2508 O O . ILE B 1 24 ? -23.266 0.294 -7.316 1 96.62 24 ILE B O 1
ATOM 2512 N N . SER B 1 25 ? -22.312 1.661 -5.816 1 96.75 25 SER B N 1
ATOM 2513 C CA . SER B 1 25 ? -21.359 0.66 -5.375 1 96.75 25 SER B CA 1
ATOM 2514 C C . SER B 1 25 ? -22.047 -0.546 -4.758 1 96.75 25 SER B C 1
ATOM 2516 O O . SER B 1 25 ? -21.781 -1.688 -5.125 1 96.75 25 SER B O 1
ATOM 2518 N N . ILE B 1 26 ? -22.953 -0.302 -3.859 1 96.25 26 ILE B N 1
ATOM 2519 C CA . ILE B 1 26 ? -23.672 -1.377 -3.18 1 96.25 26 ILE B CA 1
ATOM 2520 C C . ILE B 1 26 ? -24.578 -2.1 -4.172 1 96.25 26 ILE B C 1
ATOM 2522 O O . ILE B 1 26 ? -24.688 -3.328 -4.141 1 96.25 26 ILE B O 1
ATOM 2526 N N . GLY B 1 27 ? -25.25 -1.36 -4.934 1 96.75 27 GLY B N 1
ATOM 2527 C CA . GLY B 1 27 ? -26.047 -1.974 -5.973 1 96.75 27 GLY B CA 1
ATOM 2528 C C . GLY B 1 27 ? -25.266 -2.914 -6.867 1 96.75 27 GLY B C 1
ATOM 2529 O O . GLY B 1 27 ? -25.703 -4.039 -7.129 1 96.75 27 GLY B O 1
ATOM 2530 N N . SER B 1 28 ? -24.109 -2.459 -7.301 1 96.62 28 SER B N 1
ATOM 2531 C CA . SER B 1 28 ? -23.281 -3.291 -8.156 1 96.62 28 SER B CA 1
ATOM 2532 C C . SER B 1 28 ? -22.781 -4.52 -7.41 1 96.62 28 SER B C 1
ATOM 2534 O O . SER B 1 28 ? -22.672 -5.605 -7.988 1 96.62 28 SER B O 1
ATOM 2536 N N . LEU B 1 29 ? -22.453 -4.352 -6.258 1 95.25 29 LEU B N 1
ATOM 2537 C CA . LEU B 1 29 ? -21.969 -5.469 -5.453 1 95.25 29 LEU B CA 1
ATOM 2538 C C . LEU B 1 29 ? -23.047 -6.539 -5.309 1 95.25 29 LEU B C 1
ATOM 2540 O O . LEU 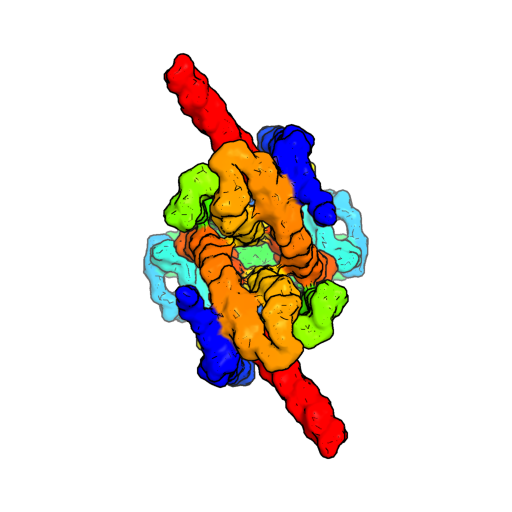B 1 29 ? -22.75 -7.734 -5.316 1 95.25 29 LEU B O 1
ATOM 2544 N N . PHE B 1 30 ? -24.297 -6.16 -5.199 1 94.75 30 PHE B N 1
ATOM 2545 C CA . PHE B 1 30 ? -25.406 -7.098 -5.031 1 94.75 30 PHE B CA 1
ATOM 2546 C C . PHE B 1 30 ? -25.797 -7.719 -6.367 1 94.75 30 PHE B C 1
ATOM 2548 O O . PHE B 1 30 ? -26.141 -8.898 -6.434 1 94.75 30 PHE B O 1
ATOM 2555 N N . ILE B 1 31 ? -25.719 -7.02 -7.391 1 94.75 31 ILE B N 1
ATOM 2556 C CA . ILE B 1 31 ? -26.188 -7.48 -8.695 1 94.75 31 ILE B CA 1
ATOM 2557 C C . ILE B 1 31 ? -25.062 -8.266 -9.391 1 94.75 31 ILE B C 1
ATOM 2559 O O . ILE B 1 31 ? -25.266 -9.406 -9.797 1 94.75 31 ILE B O 1
ATOM 2563 N N . ASN B 1 32 ? -23.875 -7.617 -9.508 1 93.5 32 ASN B N 1
ATOM 2564 C CA . ASN B 1 32 ? -22.766 -8.211 -10.258 1 93.5 32 ASN B CA 1
ATOM 2565 C C . ASN B 1 32 ? -21.844 -9.023 -9.352 1 93.5 32 ASN B C 1
ATOM 2567 O O . ASN B 1 32 ? -21.172 -9.945 -9.812 1 93.5 32 ASN B O 1
ATOM 2571 N N . GLY B 1 33 ? -21.781 -8.656 -8.164 1 93.19 33 GLY B N 1
ATOM 2572 C CA . GLY B 1 33 ? -20.781 -9.25 -7.277 1 93.19 33 GLY B CA 1
ATOM 2573 C C . GLY B 1 33 ? -19.375 -8.812 -7.598 1 93.19 33 GLY B C 1
ATOM 2574 O O . GLY B 1 33 ? -19.156 -7.789 -8.258 1 93.19 33 GLY B O 1
ATOM 2575 N N . LEU B 1 34 ? -18.406 -9.523 -7.074 1 92.25 34 LEU B N 1
ATOM 2576 C CA . LEU B 1 34 ? -16.984 -9.25 -7.336 1 92.25 34 LEU B CA 1
ATOM 2577 C C . LEU B 1 34 ? -16.391 -10.32 -8.234 1 92.25 34 LEU B C 1
ATOM 2579 O O . LEU B 1 34 ? -16.828 -11.477 -8.211 1 92.25 34 LEU B O 1
ATOM 2583 N N . ASN B 1 35 ? -15.492 -9.938 -9.102 1 90.38 35 ASN B N 1
ATOM 2584 C CA . ASN B 1 35 ? -14.711 -10.875 -9.898 1 90.38 35 ASN B CA 1
ATOM 2585 C C . ASN B 1 35 ? -13.5 -11.398 -9.133 1 90.38 35 ASN B C 1
ATOM 2587 O O . ASN B 1 35 ? -12.391 -10.891 -9.289 1 90.38 35 ASN B O 1
ATOM 2591 N N . PHE B 1 36 ? -13.734 -12.484 -8.398 1 89.19 36 PHE B N 1
ATOM 2592 C CA . PHE B 1 36 ? -12.695 -13.016 -7.535 1 89.19 36 PHE B CA 1
ATOM 2593 C C . PHE B 1 36 ? -11.609 -13.703 -8.352 1 89.19 36 PHE B C 1
ATOM 2595 O O . PHE B 1 36 ? -11.906 -14.5 -9.242 1 89.19 36 PHE B O 1
ATOM 2602 N N . GLY B 1 37 ? -10.43 -13.344 -8.086 1 88.19 37 GLY B N 1
ATOM 2603 C CA . GLY B 1 37 ? -9.289 -13.977 -8.719 1 88.19 37 GLY B CA 1
ATOM 2604 C C . GLY B 1 37 ? -8.922 -15.312 -8.086 1 88.19 37 GLY B C 1
ATOM 2605 O O . GLY B 1 37 ? -9.602 -15.773 -7.168 1 88.19 37 GLY B O 1
ATOM 2606 N N . ILE B 1 38 ? -7.855 -15.875 -8.508 1 87.56 38 ILE B N 1
ATOM 2607 C CA . ILE B 1 38 ? -7.484 -17.234 -8.117 1 87.56 38 ILE B CA 1
ATOM 2608 C C . ILE B 1 38 ? -7.039 -17.25 -6.656 1 87.56 38 ILE B C 1
ATOM 2610 O O . ILE B 1 38 ? -7.105 -18.281 -5.992 1 87.56 38 ILE B O 1
ATOM 2614 N N . ASP B 1 39 ? -6.645 -16.125 -6.16 1 85.56 39 ASP B N 1
ATOM 2615 C CA . ASP B 1 39 ? -6.215 -16.031 -4.766 1 85.56 39 ASP B CA 1
ATOM 2616 C C . ASP B 1 39 ? -7.359 -16.375 -3.814 1 85.56 39 ASP B C 1
ATOM 2618 O O . ASP B 1 39 ? -7.121 -16.781 -2.674 1 85.56 39 ASP B O 1
ATOM 2622 N N . PHE B 1 40 ? -8.547 -16.266 -4.32 1 87 40 PHE B N 1
ATOM 2623 C CA . PHE B 1 40 ? -9.695 -16.422 -3.441 1 87 40 PHE B CA 1
ATOM 2624 C C . PHE B 1 40 ? -10.477 -17.672 -3.787 1 87 40 PHE B C 1
ATOM 2626 O O . PHE B 1 40 ? -11.023 -18.344 -2.902 1 87 40 PHE B O 1
ATOM 2633 N N . ILE B 1 41 ? -10.539 -17.969 -4.98 1 87.5 41 ILE B N 1
ATOM 2634 C CA . ILE B 1 41 ? -11.406 -19.078 -5.371 1 87.5 41 ILE B CA 1
ATOM 2635 C C . ILE B 1 41 ? -10.555 -20.25 -5.859 1 87.5 41 ILE B C 1
ATOM 2637 O O . ILE B 1 41 ? -11.078 -21.328 -6.109 1 87.5 41 ILE B O 1
ATOM 2641 N N . GLY B 1 42 ? -9.32 -20.047 -5.957 1 86.5 42 GLY B N 1
ATOM 2642 C CA . GLY B 1 42 ? -8.469 -21.078 -6.531 1 86.5 42 GLY B CA 1
ATOM 2643 C C . GLY B 1 42 ? -8.469 -21.062 -8.047 1 86.5 42 GLY B C 1
ATOM 2644 O O . GLY B 1 42 ? -9.32 -20.438 -8.672 1 86.5 42 GLY B O 1
ATOM 2645 N N . GLY B 1 43 ? -7.465 -21.703 -8.602 1 89.38 43 GLY B N 1
ATOM 2646 C CA . GLY B 1 43 ? -7.383 -21.766 -10.047 1 89.38 43 GLY B CA 1
ATOM 2647 C C . GLY B 1 43 ? -5.977 -21.578 -10.578 1 89.38 43 GLY B C 1
ATOM 2648 O O . GLY B 1 43 ? -5 -21.906 -9.898 1 89.38 43 GLY B O 1
ATOM 2649 N N . THR B 1 44 ? -5.906 -21.281 -11.875 1 88.94 44 THR B N 1
ATOM 2650 C CA . THR B 1 44 ? -4.617 -21.172 -12.547 1 88.94 44 THR B CA 1
ATOM 2651 C C . THR B 1 44 ? -4.574 -19.922 -13.43 1 88.94 44 THR B C 1
ATOM 2653 O O . THR B 1 44 ? -5.559 -19.594 -14.086 1 88.94 44 THR B O 1
ATOM 2656 N N . ILE B 1 45 ? -3.51 -19.234 -13.32 1 88.81 45 ILE B N 1
ATOM 2657 C CA . ILE B 1 45 ? -3.254 -18.109 -14.227 1 88.81 45 ILE B CA 1
ATOM 2658 C C . ILE B 1 45 ? -2.021 -18.406 -15.078 1 88.81 45 ILE B C 1
ATOM 2660 O O . ILE B 1 45 ? -0.957 -18.734 -14.547 1 88.81 45 ILE B O 1
ATOM 2664 N N . VAL B 1 46 ? -2.184 -18.312 -16.328 1 88.56 46 VAL B N 1
ATOM 2665 C CA . VAL B 1 46 ? -1.09 -18.516 -17.281 1 88.56 46 VAL B CA 1
ATOM 2666 C C . VAL B 1 46 ? -0.832 -17.234 -18.062 1 88.56 46 VAL B C 1
ATOM 2668 O O . VAL B 1 46 ? -1.764 -16.625 -18.594 1 88.56 46 VAL B O 1
ATOM 2671 N N . THR B 1 47 ? 0.354 -16.828 -18.078 1 88.94 47 THR B N 1
ATOM 2672 C CA . THR B 1 47 ? 0.75 -15.648 -18.844 1 88.94 47 THR B CA 1
ATOM 2673 C C . THR B 1 47 ? 1.689 -16.047 -19.984 1 88.94 47 THR B C 1
ATOM 2675 O O . THR B 1 47 ? 2.725 -16.672 -19.75 1 88.94 47 THR B O 1
ATOM 2678 N N . ILE B 1 48 ? 1.348 -15.625 -21.172 1 89.75 48 ILE B N 1
ATOM 2679 C CA . ILE B 1 48 ? 2.107 -15.992 -22.359 1 89.75 48 ILE B CA 1
ATOM 2680 C C . ILE B 1 48 ? 2.449 -14.742 -23.156 1 89.75 48 ILE B C 1
ATOM 2682 O O . ILE B 1 48 ? 1.609 -13.859 -23.328 1 89.75 48 ILE B O 1
ATOM 2686 N N . GLU B 1 49 ? 3.688 -14.68 -23.578 1 89.62 49 GLU B N 1
ATOM 2687 C CA . GLU B 1 49 ? 4.102 -13.633 -24.5 1 89.62 49 GLU B CA 1
ATOM 2688 C C . GLU B 1 49 ? 3.855 -14.047 -25.953 1 89.62 49 GLU B C 1
ATOM 2690 O O . GLU B 1 49 ? 4.461 -14.992 -26.438 1 89.62 49 GLU B O 1
ATOM 2695 N N . LEU B 1 50 ? 3.057 -13.32 -26.609 1 90.5 50 LEU B N 1
ATOM 2696 C CA . LEU B 1 50 ? 2.701 -13.672 -27.984 1 90.5 50 LEU B CA 1
ATOM 2697 C C . LEU B 1 50 ? 3.562 -12.906 -28.984 1 90.5 50 LEU B C 1
ATOM 2699 O O . LEU B 1 50 ? 3.596 -13.242 -30.172 1 90.5 50 LEU B O 1
ATOM 2703 N N . HIS B 1 51 ? 4.285 -11.93 -28.578 1 87.94 51 HIS B N 1
ATOM 2704 C CA . HIS B 1 51 ? 5.184 -11.102 -29.375 1 87.94 51 HIS B CA 1
ATOM 2705 C C . HIS B 1 51 ? 4.414 -10.328 -30.438 1 87.94 51 HIS B C 1
ATOM 2707 O O . HIS B 1 51 ? 5.02 -9.672 -31.297 1 87.94 51 HIS B O 1
ATOM 2713 N N . THR B 1 52 ? 3.125 -10.5 -30.5 1 87.25 52 THR B N 1
ATOM 2714 C CA . THR B 1 52 ? 2.252 -9.758 -31.391 1 87.25 52 THR B CA 1
ATOM 2715 C C . THR B 1 52 ? 0.966 -9.344 -30.688 1 87.25 52 THR B C 1
ATOM 2717 O O . THR B 1 52 ? 0.516 -10.031 -29.766 1 87.25 52 THR B O 1
ATOM 2720 N N . PRO B 1 53 ? 0.545 -8.188 -31.141 1 87.69 53 PRO B N 1
ATOM 2721 C CA . PRO B 1 53 ? -0.759 -7.844 -30.562 1 87.69 53 PRO B CA 1
ATOM 2722 C C . PRO B 1 53 ? -1.846 -8.852 -30.922 1 87.69 53 PRO B C 1
ATOM 2724 O O . PRO B 1 53 ? -1.755 -9.516 -31.969 1 87.69 53 PRO B O 1
ATOM 2727 N N . PHE B 1 54 ? -2.75 -9.016 -30.031 1 85.19 54 PHE B N 1
ATOM 2728 C CA . PHE B 1 54 ? -3.803 -9.992 -30.266 1 85.19 54 PHE B CA 1
ATOM 2729 C C . PHE B 1 54 ? -5.148 -9.469 -29.766 1 85.19 54 PHE B C 1
ATOM 2731 O O . PHE B 1 54 ? -5.207 -8.469 -29.062 1 85.19 54 PHE B O 1
ATOM 2738 N N . GLU B 1 55 ? -6.203 -10.109 -30.297 1 85.69 55 GLU B N 1
ATOM 2739 C CA . GLU B 1 55 ? -7.547 -9.844 -29.797 1 85.69 55 GLU B CA 1
ATOM 2740 C C . GLU B 1 55 ? -7.961 -10.875 -28.75 1 85.69 55 GLU B C 1
ATOM 2742 O O . GLU B 1 55 ? -7.727 -12.07 -28.922 1 85.69 55 GLU B O 1
ATOM 2747 N N . THR B 1 56 ? -8.539 -10.398 -27.734 1 86.25 56 THR B N 1
ATOM 2748 C CA . THR B 1 56 ? -8.93 -11.258 -26.625 1 86.25 56 THR B CA 1
ATOM 2749 C C . THR B 1 56 ? -9.898 -12.344 -27.109 1 86.25 56 THR B C 1
ATOM 2751 O O . THR B 1 56 ? -9.883 -13.461 -26.594 1 86.25 56 THR B O 1
ATOM 2754 N N . SER B 1 57 ? -10.711 -12.031 -28.047 1 86.69 57 SER B N 1
ATOM 2755 C CA . SER B 1 57 ? -11.672 -13 -28.578 1 86.69 57 SER B CA 1
ATOM 2756 C C . SER B 1 57 ? -10.969 -14.188 -29.219 1 86.69 57 SER B C 1
ATOM 2758 O O . SER B 1 57 ? -11.414 -15.328 -29.094 1 86.69 57 SER B O 1
ATOM 2760 N N . ASP B 1 58 ? -9.867 -13.906 -29.859 1 86.06 58 ASP B N 1
ATOM 2761 C CA . ASP B 1 58 ? -9.094 -14.969 -30.5 1 86.06 58 ASP B CA 1
ATOM 2762 C C . ASP B 1 58 ? -8.453 -15.891 -29.469 1 86.06 58 ASP B C 1
ATOM 2764 O O . ASP B 1 58 ? -8.453 -17.109 -29.641 1 86.06 58 ASP B O 1
ATOM 2768 N N . ALA B 1 59 ? -7.934 -15.258 -28.5 1 87.5 59 ALA B N 1
ATOM 2769 C CA . ALA B 1 59 ? -7.309 -16.047 -27.438 1 87.5 59 ALA B CA 1
ATOM 2770 C C . ALA B 1 59 ? -8.344 -16.859 -26.672 1 87.5 59 ALA B C 1
ATOM 2772 O O . ALA B 1 59 ? -8.094 -18 -26.297 1 87.5 59 ALA B O 1
ATOM 2773 N N . LYS B 1 60 ? -9.5 -16.25 -26.5 1 88.5 60 LYS B N 1
ATOM 2774 C CA . LYS B 1 60 ? -10.57 -16.953 -25.781 1 88.5 60 LYS B CA 1
ATOM 2775 C C . LYS B 1 60 ? -11.031 -18.188 -26.562 1 88.5 60 LYS B C 1
ATOM 2777 O O . LYS B 1 60 ? -11.352 -19.219 -25.969 1 88.5 60 LYS B O 1
ATOM 2782 N N . ALA B 1 61 ? -11.078 -18.125 -27.797 1 87.69 61 ALA B N 1
ATOM 2783 C CA . ALA B 1 61 ? -11.484 -19.25 -28.641 1 87.69 61 ALA B CA 1
ATOM 2784 C C . ALA B 1 61 ? -10.523 -20.422 -28.484 1 87.69 61 ALA B C 1
ATOM 2786 O O . ALA B 1 61 ? -10.938 -21.578 -28.547 1 87.69 61 ALA B O 1
ATOM 2787 N N . LEU B 1 62 ? -9.32 -20.078 -28.281 1 86.62 62 LEU B N 1
ATOM 2788 C CA . LEU B 1 62 ? -8.297 -21.109 -28.141 1 86.62 62 LEU B CA 1
ATOM 2789 C C . LEU B 1 62 ? -8.445 -21.844 -26.797 1 86.62 62 LEU B C 1
ATOM 2791 O O . LEU B 1 62 ? -8.125 -23.016 -26.703 1 86.62 62 LEU B O 1
ATOM 2795 N N . ILE B 1 63 ? -8.945 -21.094 -25.875 1 87.25 63 ILE B N 1
ATOM 2796 C CA . ILE B 1 63 ? -8.961 -21.625 -24.516 1 87.25 63 ILE B CA 1
ATOM 2797 C C . ILE B 1 63 ? -10.312 -22.266 -24.219 1 87.25 63 ILE B C 1
ATOM 2799 O O . ILE B 1 63 ? -10.445 -23.062 -23.281 1 87.25 63 ILE B O 1
ATOM 2803 N N . ASP B 1 64 ? -11.281 -21.922 -24.953 1 86.5 64 ASP B N 1
ATOM 2804 C CA . ASP B 1 64 ? -12.641 -22.406 -24.734 1 86.5 64 ASP B CA 1
ATOM 2805 C C . ASP B 1 64 ? -12.68 -23.922 -24.656 1 86.5 64 ASP B C 1
ATOM 2807 O O . ASP B 1 64 ? -13.523 -24.5 -23.953 1 86.5 64 ASP B O 1
ATOM 2811 N N . GLU B 1 65 ? -11.844 -24.547 -25.328 1 81.25 65 GLU B N 1
ATOM 2812 C CA . GLU B 1 65 ? -11.797 -26 -25.328 1 81.25 65 GLU B CA 1
ATOM 2813 C C . GLU B 1 65 ? -11.336 -26.547 -23.984 1 81.25 65 GLU B C 1
ATOM 2815 O O . GLU B 1 65 ? -11.672 -27.672 -23.609 1 81.25 65 GLU B O 1
ATOM 2820 N N . PHE B 1 66 ? -10.602 -25.781 -23.312 1 81.94 66 PHE B N 1
ATOM 2821 C CA . PHE B 1 66 ? -10.086 -26.203 -22.016 1 81.94 66 PHE B CA 1
ATOM 2822 C C . PHE B 1 66 ? -11.008 -25.75 -20.891 1 81.94 66 PHE B C 1
ATOM 2824 O O . PHE B 1 66 ? -11.32 -26.531 -20 1 81.94 66 PHE B O 1
ATOM 2831 N N . ASP B 1 67 ? -11.297 -24.5 -20.875 1 83.25 67 ASP B N 1
ATOM 2832 C CA . ASP B 1 67 ? -12.195 -23.906 -19.891 1 83.25 67 ASP B CA 1
ATOM 2833 C C . ASP B 1 67 ? -12.953 -22.719 -20.484 1 83.25 67 ASP B C 1
ATOM 2835 O O . ASP B 1 67 ? -12.391 -21.625 -20.625 1 83.25 67 ASP B O 1
ATOM 2839 N N . SER B 1 68 ? -14.156 -22.953 -20.672 1 80.62 68 SER B N 1
ATOM 2840 C CA . SER B 1 68 ? -14.977 -21.906 -21.281 1 80.62 68 SER B CA 1
ATOM 2841 C C . SER B 1 68 ? -15.211 -20.75 -20.328 1 80.62 68 SER B C 1
ATOM 2843 O O . SER B 1 68 ? -15.57 -19.641 -20.75 1 80.62 68 SER B O 1
ATOM 2845 N N . SER B 1 69 ? -14.992 -20.906 -19.141 1 81.31 69 SER B N 1
ATOM 2846 C CA . SER B 1 69 ? -15.25 -19.859 -18.141 1 81.31 69 SER B CA 1
ATOM 2847 C C . SER B 1 69 ? -13.984 -19.062 -17.844 1 81.31 69 SER B C 1
ATOM 2849 O O . SER B 1 69 ? -14.016 -18.109 -17.062 1 81.31 69 SER B O 1
ATOM 2851 N N . ALA B 1 70 ? -12.922 -19.469 -18.562 1 86.19 70 ALA B N 1
ATOM 2852 C CA . ALA B 1 70 ? -11.648 -18.797 -18.312 1 86.19 70 ALA B CA 1
ATOM 2853 C C . ALA B 1 70 ? -11.703 -17.328 -18.734 1 86.19 70 ALA B C 1
ATOM 2855 O O . ALA B 1 70 ? -12.359 -16.984 -19.719 1 86.19 70 ALA B O 1
ATOM 2856 N N . ASP B 1 71 ? -11.164 -16.484 -17.953 1 85.06 71 ASP B N 1
ATOM 2857 C CA . ASP B 1 71 ? -11.031 -15.078 -18.281 1 85.06 71 ASP B CA 1
ATOM 2858 C C . ASP B 1 71 ? -9.711 -14.805 -19 1 85.06 71 ASP B C 1
ATOM 2860 O O . ASP B 1 71 ? -8.672 -15.359 -18.641 1 85.06 71 ASP B O 1
ATOM 2864 N N . VAL B 1 72 ? -9.812 -14.07 -20.141 1 86.69 72 VAL B N 1
ATOM 2865 C CA . VAL B 1 72 ? -8.625 -13.719 -20.922 1 86.69 72 VAL B CA 1
ATOM 2866 C C . VAL B 1 72 ? -8.445 -12.203 -20.938 1 86.69 72 VAL B C 1
ATOM 2868 O O . VAL B 1 72 ? -9.367 -11.469 -21.297 1 86.69 72 VAL B O 1
ATOM 2871 N N . THR B 1 73 ? -7.316 -11.828 -20.5 1 81.44 73 THR B N 1
ATOM 2872 C CA . THR B 1 73 ? -6.992 -10.406 -20.516 1 81.44 73 THR B CA 1
ATOM 2873 C C . THR B 1 73 ? -5.625 -10.172 -21.156 1 81.44 73 THR B C 1
ATOM 2875 O O . THR B 1 73 ? -4.914 -11.133 -21.484 1 81.44 73 THR B O 1
ATOM 2878 N N . TYR B 1 74 ? -5.355 -8.992 -21.562 1 80.31 74 TYR B N 1
ATOM 2879 C CA . TYR B 1 74 ? -4.055 -8.68 -22.125 1 80.31 74 TYR B CA 1
ATOM 2880 C C . TYR B 1 74 ? -3.219 -7.852 -21.156 1 80.31 74 TYR B C 1
ATOM 2882 O O . TYR B 1 74 ? -3.758 -7.223 -20.234 1 80.31 74 TYR B O 1
ATOM 2890 N N . ALA B 1 75 ? -1.96 -8.055 -21.219 1 73.31 75 ALA B N 1
ATOM 2891 C CA . ALA B 1 75 ? -1.01 -7.27 -20.438 1 73.31 75 ALA B CA 1
ATOM 2892 C C . ALA B 1 75 ? 0.176 -6.832 -21.297 1 73.31 75 ALA B C 1
ATOM 2894 O O . ALA B 1 75 ? 0.343 -7.301 -22.422 1 73.31 75 ALA B O 1
ATOM 2895 N N . GLY B 1 76 ? 0.958 -5.77 -20.734 1 65.94 76 GLY B N 1
ATOM 2896 C CA . GLY B 1 76 ? 2.15 -5.266 -21.391 1 65.94 76 GLY B CA 1
ATOM 2897 C C . GLY B 1 76 ? 1.896 -4.012 -22.203 1 65.94 76 GLY B C 1
ATOM 2898 O O . GLY B 1 76 ? 0.748 -3.689 -22.531 1 65.94 76 GLY B O 1
ATOM 2899 N N . ASP B 1 77 ? 2.889 -3.266 -22.422 1 62.91 77 ASP B N 1
ATOM 2900 C CA . ASP B 1 77 ? 2.809 -1.979 -23.094 1 62.91 77 ASP B CA 1
ATOM 2901 C C . ASP B 1 77 ? 2.148 -2.127 -24.469 1 62.91 77 ASP B C 1
ATOM 2903 O O . ASP B 1 77 ? 1.322 -1.301 -24.859 1 62.91 77 ASP B O 1
ATOM 2907 N N . ALA B 1 78 ? 2.428 -3.275 -25.125 1 68.19 78 ALA B N 1
ATOM 2908 C CA . ALA B 1 78 ? 1.944 -3.434 -26.5 1 68.19 78 ALA B CA 1
ATOM 2909 C C . ALA B 1 78 ? 0.868 -4.512 -26.578 1 68.19 78 ALA B C 1
ATOM 2911 O O . ALA B 1 78 ? 0.595 -5.047 -27.656 1 68.19 78 ALA B O 1
ATOM 2912 N N . LYS B 1 79 ? 0.28 -4.871 -25.484 1 78.38 79 LYS B N 1
ATOM 2913 C CA . LYS B 1 79 ? -0.768 -5.887 -25.438 1 78.38 79 LYS B CA 1
ATOM 2914 C C . LYS B 1 79 ? -0.296 -7.191 -26.078 1 78.38 79 LYS B C 1
ATOM 2916 O O . LYS B 1 79 ? -1.02 -7.801 -26.859 1 78.38 79 LYS B O 1
ATOM 2921 N N . THR B 1 80 ? 0.932 -7.535 -25.859 1 86.25 80 THR B N 1
ATOM 2922 C CA . THR B 1 80 ? 1.497 -8.734 -26.469 1 86.25 80 THR B CA 1
ATOM 2923 C C . THR B 1 80 ? 1.479 -9.898 -25.484 1 86.25 80 THR B C 1
ATOM 2925 O O . THR B 1 80 ? 1.829 -11.023 -25.844 1 86.25 80 THR B O 1
ATOM 2928 N N . GLN B 1 81 ? 1.05 -9.594 -24.312 1 87.62 81 GLN B N 1
ATOM 2929 C CA . GLN B 1 81 ? 0.995 -10.656 -23.312 1 87.62 81 GLN B CA 1
ATOM 2930 C C . GLN B 1 81 ? -0.448 -11.031 -22.984 1 87.62 81 GLN B C 1
ATOM 2932 O O . GLN B 1 81 ? -1.269 -10.164 -22.688 1 87.62 81 GLN B O 1
ATOM 2937 N N . VAL B 1 82 ? -0.669 -12.281 -23.125 1 88.81 82 VAL B N 1
ATOM 2938 C CA . VAL B 1 82 ? -2.01 -12.766 -22.797 1 88.81 82 VAL B CA 1
ATOM 2939 C C . VAL B 1 82 ? -2.02 -13.367 -21.406 1 88.81 82 VAL B C 1
ATOM 2941 O O . VAL B 1 82 ? -1.113 -14.117 -21.031 1 88.81 82 VAL B O 1
ATOM 2944 N N . ILE B 1 83 ? -2.926 -12.961 -20.672 1 88.06 83 ILE B N 1
ATOM 2945 C CA . ILE B 1 83 ? -3.137 -13.508 -19.328 1 88.06 83 ILE B CA 1
ATOM 2946 C C . ILE B 1 83 ? -4.43 -14.32 -19.312 1 88.06 83 ILE B C 1
ATOM 2948 O O . ILE B 1 83 ? -5.512 -13.781 -19.547 1 88.06 83 ILE B O 1
ATOM 2952 N N . ILE B 1 84 ? -4.273 -15.602 -19.047 1 88.81 84 ILE B N 1
ATOM 2953 C CA . ILE B 1 84 ? -5.406 -16.516 -19 1 88.81 84 ILE B CA 1
ATOM 2954 C C . ILE B 1 84 ? -5.668 -16.922 -17.547 1 88.81 84 ILE B C 1
ATOM 2956 O O . ILE B 1 84 ? -4.789 -17.484 -16.891 1 88.81 84 ILE B O 1
ATOM 2960 N N . SER B 1 85 ? -6.812 -16.609 -17.109 1 88.44 85 SER B N 1
ATOM 2961 C CA . SER B 1 85 ? -7.211 -16.984 -15.758 1 88.44 85 SER B CA 1
ATOM 2962 C C . SER B 1 85 ? -8.359 -17.984 -15.766 1 88.44 85 SER B C 1
ATOM 2964 O O . SER B 1 85 ? -9.43 -17.703 -16.312 1 88.44 85 SER B O 1
ATOM 2966 N N . THR B 1 86 ? -8.125 -19.109 -15.164 1 88.69 86 THR B N 1
ATOM 2967 C CA . THR B 1 86 ? -9.164 -20.125 -15.062 1 88.69 86 THR B CA 1
ATOM 2968 C C . THR B 1 86 ? -9.367 -20.562 -13.617 1 88.69 86 THR B C 1
ATOM 2970 O O . THR B 1 86 ? -8.422 -20.547 -12.82 1 88.69 86 THR B O 1
ATOM 2973 N N . LYS B 1 87 ? -10.578 -20.906 -13.312 1 84.69 87 LYS B N 1
ATOM 2974 C CA . LYS B 1 87 ? -10.914 -21.359 -11.961 1 84.69 87 LYS B CA 1
ATOM 2975 C C . LYS B 1 87 ? -10.57 -22.828 -11.781 1 84.69 87 LYS B C 1
ATOM 2977 O O . LYS B 1 87 ? -10.609 -23.344 -10.656 1 84.69 87 LYS B O 1
ATOM 2982 N N . ASP B 1 88 ? -10.125 -23.391 -12.852 1 82.44 88 ASP B N 1
ATOM 2983 C CA . ASP B 1 88 ? -9.758 -24.797 -12.789 1 82.44 88 ASP B CA 1
ATOM 2984 C C . ASP B 1 88 ? -8.289 -24.969 -12.414 1 82.44 88 ASP B C 1
ATOM 2986 O O . ASP B 1 88 ? -7.441 -24.172 -12.812 1 82.44 88 ASP B O 1
ATOM 2990 N N . ASP B 1 89 ? -8.156 -25.906 -11.531 1 77.06 89 ASP B N 1
ATOM 2991 C CA . ASP B 1 89 ? -6.781 -26.312 -11.227 1 77.06 89 ASP B CA 1
ATOM 2992 C C . ASP B 1 89 ? -6.203 -27.172 -12.344 1 77.06 89 ASP B C 1
ATOM 2994 O O . ASP B 1 89 ? -6.312 -28.406 -12.297 1 77.06 89 ASP B O 1
ATOM 2998 N N . LEU B 1 90 ? -5.566 -26.516 -13.234 1 76.31 90 LEU B N 1
ATOM 2999 C CA . LEU B 1 90 ? -5.055 -27.25 -14.375 1 76.31 90 LEU B CA 1
ATOM 3000 C C . LEU B 1 90 ? -3.826 -28.078 -13.992 1 76.31 90 LEU B C 1
ATOM 3002 O O . LEU B 1 90 ? -2.938 -27.578 -13.297 1 76.31 90 LEU B O 1
ATOM 3006 N N . SER B 1 91 ? -3.949 -29.281 -14.359 1 73.62 91 SER B N 1
ATOM 3007 C CA . SER B 1 91 ? -2.779 -30.125 -14.164 1 73.62 91 SER B CA 1
ATOM 3008 C C . SER B 1 91 ? -1.609 -29.656 -15.023 1 73.62 91 SER B C 1
ATOM 3010 O O . SER B 1 91 ? -1.773 -28.797 -15.891 1 73.62 91 SER B O 1
ATOM 3012 N N . SER B 1 92 ? -0.397 -30.219 -14.711 1 73.88 92 SER B N 1
ATOM 3013 C CA . SER B 1 92 ? 0.783 -29.875 -15.5 1 73.88 92 SER B CA 1
ATOM 3014 C C . SER B 1 92 ? 0.57 -30.188 -16.984 1 73.88 92 SER B C 1
ATOM 3016 O O . SER B 1 92 ? 0.996 -29.422 -17.844 1 73.88 92 SER B O 1
ATOM 3018 N N . GLU B 1 93 ? -0.107 -31.25 -17.188 1 76.81 93 GLU B N 1
ATOM 3019 C CA . GLU B 1 93 ? -0.367 -31.672 -18.562 1 76.81 93 GLU B CA 1
ATOM 3020 C C . GLU B 1 93 ? -1.33 -30.719 -19.266 1 76.81 93 GLU B C 1
ATOM 3022 O O . GLU B 1 93 ? -1.13 -30.391 -20.438 1 76.81 93 GLU B O 1
ATOM 3027 N N . GLU B 1 94 ? -2.322 -30.375 -18.547 1 81.5 94 GLU B N 1
ATOM 3028 C CA . GLU B 1 94 ? -3.314 -29.469 -19.125 1 81.5 94 GLU B CA 1
ATOM 3029 C C . GLU B 1 94 ? -2.711 -28.094 -19.422 1 81.5 94 GLU B C 1
ATOM 3031 O O . GLU B 1 94 ? -3.037 -27.469 -20.422 1 81.5 94 GLU B O 1
ATOM 3036 N N . ARG B 1 95 ? -1.892 -27.734 -18.609 1 81.69 95 ARG B N 1
ATOM 3037 C CA . ARG B 1 95 ? -1.216 -26.453 -18.797 1 81.69 95 ARG B CA 1
ATOM 3038 C C . ARG B 1 95 ? -0.33 -26.469 -20.031 1 81.69 95 ARG B C 1
ATOM 3040 O O . ARG B 1 95 ? -0.287 -25.5 -20.797 1 81.69 95 ARG B O 1
ATOM 3047 N N . GLN B 1 96 ? 0.369 -27.578 -20.109 1 81.12 96 GLN B N 1
ATOM 3048 C CA . GLN B 1 96 ? 1.225 -27.719 -21.281 1 81.12 96 GLN B CA 1
ATOM 3049 C C . GLN B 1 96 ? 0.396 -27.766 -22.562 1 81.12 96 GLN B C 1
ATOM 3051 O O . GLN B 1 96 ? 0.781 -27.188 -23.578 1 81.12 96 GLN B O 1
ATOM 3056 N N . ALA B 1 97 ? -0.671 -28.484 -22.453 1 86.38 97 ALA B N 1
ATOM 3057 C CA . ALA B 1 97 ? -1.554 -28.578 -23.609 1 86.38 97 ALA B CA 1
ATOM 3058 C C . ALA B 1 97 ? -2.086 -27.203 -24.016 1 86.38 97 ALA B C 1
ATOM 3060 O O . ALA B 1 97 ? -2.201 -26.906 -25.203 1 86.38 97 ALA B O 1
ATOM 3061 N N . LEU B 1 98 ? -2.475 -26.5 -23.031 1 87.5 98 LEU B N 1
ATOM 3062 C CA . LEU B 1 98 ? -2.949 -25.141 -23.266 1 87.5 98 LEU B CA 1
ATOM 3063 C C . LEU B 1 98 ? -1.873 -24.297 -23.938 1 87.5 98 LEU B C 1
ATOM 3065 O O . LEU B 1 98 ? -2.15 -23.594 -24.922 1 87.5 98 LEU B O 1
ATOM 3069 N N . PHE B 1 99 ? -0.698 -24.375 -23.438 1 89.19 99 PHE B N 1
ATOM 3070 C CA . PHE B 1 99 ? 0.411 -23.625 -24 1 89.19 99 PHE B CA 1
ATOM 3071 C C . PHE B 1 99 ? 0.717 -24.078 -25.422 1 89.19 99 PHE B C 1
ATOM 3073 O O . PHE B 1 99 ? 1.062 -23.266 -26.281 1 89.19 99 PHE B O 1
ATOM 3080 N N . ASP B 1 100 ? 0.611 -25.359 -25.625 1 90 100 ASP B N 1
ATOM 3081 C CA . ASP B 1 100 ? 0.896 -25.906 -26.938 1 90 100 ASP B CA 1
ATOM 3082 C C . ASP B 1 100 ? -0.014 -25.297 -28 1 90 100 ASP B C 1
ATOM 3084 O O . ASP B 1 100 ? 0.41 -25.094 -29.141 1 90 100 ASP B O 1
ATOM 3088 N N . LYS B 1 101 ? -1.189 -25.078 -27.609 1 90.31 101 LYS B N 1
ATOM 3089 C CA . LYS B 1 101 ? -2.131 -24.469 -28.531 1 90.31 101 LYS B CA 1
ATOM 3090 C C . LYS B 1 101 ? -1.669 -23.062 -28.953 1 90.31 101 LYS B C 1
ATOM 3092 O O . LYS B 1 101 ? -1.767 -22.703 -30.125 1 90.31 101 LYS B O 1
ATOM 3097 N N . PHE B 1 102 ? -1.227 -22.375 -28.094 1 92 102 PHE B N 1
ATOM 3098 C CA . PHE B 1 102 ? -0.724 -21.031 -28.391 1 92 102 PHE B CA 1
ATOM 3099 C C . PHE B 1 102 ? 0.602 -21.109 -29.125 1 92 102 PHE B C 1
ATOM 3101 O O . PHE B 1 102 ? 0.873 -20.281 -30 1 92 102 PHE B O 1
ATOM 3108 N N . GLN B 1 103 ? 1.369 -22.031 -28.688 1 91.62 103 GLN B N 1
ATOM 3109 C CA . GLN B 1 103 ? 2.656 -22.219 -29.344 1 91.62 103 GLN B CA 1
ATOM 3110 C C . GLN B 1 103 ? 2.473 -22.5 -30.828 1 91.62 103 GLN B C 1
ATOM 3112 O O . GLN B 1 103 ? 3.205 -21.969 -31.672 1 91.62 103 GLN B O 1
ATOM 3117 N N . GLU B 1 104 ? 1.586 -23.328 -31.094 1 90.69 104 GLU B N 1
ATOM 3118 C CA . GLU B 1 104 ? 1.315 -23.703 -32.469 1 90.69 104 GLU B CA 1
ATOM 3119 C C . GLU B 1 104 ? 0.763 -22.516 -33.25 1 90.69 104 GLU B C 1
ATOM 3121 O O . GLU B 1 104 ? 1.164 -22.281 -34.406 1 90.69 104 GLU B O 1
ATOM 3126 N N . LYS B 1 105 ? -0.091 -21.828 -32.719 1 90.81 105 LYS B N 1
ATOM 3127 C CA . LYS B 1 105 ? -0.764 -20.734 -33.406 1 90.81 105 LYS B CA 1
ATOM 3128 C C . LYS B 1 105 ? 0.159 -19.531 -33.594 1 90.81 105 LYS B C 1
ATOM 3130 O O . LYS B 1 105 ? 0.127 -18.859 -34.625 1 90.81 105 LYS B O 1
ATOM 3135 N N . TYR B 1 106 ? 0.913 -19.266 -32.656 1 91.69 106 TYR B N 1
ATOM 3136 C CA . TYR B 1 106 ? 1.683 -18.031 -32.656 1 91.69 106 TYR B CA 1
ATOM 3137 C C . TYR B 1 106 ? 3.174 -18.312 -32.781 1 91.69 106 TYR B C 1
ATOM 3139 O O . TYR B 1 106 ? 3.998 -17.406 -32.688 1 91.69 106 TYR B O 1
ATOM 3147 N N . ASN B 1 107 ? 3.629 -19.547 -33 1 91.81 107 ASN B N 1
ATOM 3148 C CA . ASN B 1 107 ? 5.02 -19.953 -33.156 1 91.81 107 ASN B CA 1
ATOM 3149 C C . ASN B 1 107 ? 5.887 -19.484 -31.984 1 91.81 107 ASN B C 1
ATOM 3151 O O . ASN B 1 107 ? 6.895 -18.797 -32.188 1 91.81 107 ASN B O 1
ATOM 3155 N N . LEU B 1 108 ? 5.461 -19.891 -30.844 1 91.75 108 LEU B N 1
ATOM 3156 C CA . LEU B 1 108 ? 6.109 -19.422 -29.625 1 91.75 108 LEU B CA 1
ATOM 3157 C C . LEU B 1 108 ? 7.176 -20.406 -29.156 1 91.75 108 LEU B C 1
ATOM 3159 O O . LEU B 1 108 ? 7.152 -21.578 -29.547 1 91.75 108 LEU B O 1
ATOM 3163 N N . GLU B 1 109 ? 8.102 -19.875 -28.422 1 89.81 109 GLU B N 1
ATOM 3164 C CA . GLU B 1 109 ? 9.102 -20.703 -27.75 1 89.81 109 GLU B CA 1
ATOM 3165 C C . GLU B 1 109 ? 8.688 -21 -26.312 1 89.81 109 GLU B C 1
ATOM 3167 O O . GLU B 1 109 ? 7.758 -20.375 -25.781 1 89.81 109 GLU B O 1
ATOM 3172 N N . ASN B 1 110 ? 9.359 -22 -25.703 1 82.44 110 ASN B N 1
ATOM 3173 C CA . ASN B 1 110 ? 9.062 -22.344 -24.312 1 82.44 110 ASN B CA 1
ATOM 3174 C C . ASN B 1 110 ? 9.273 -21.172 -23.375 1 82.44 110 ASN B C 1
ATOM 3176 O O . ASN B 1 110 ? 8.594 -21.047 -22.359 1 82.44 110 ASN B O 1
ATOM 3180 N N . SER B 1 111 ? 10.156 -20.344 -23.812 1 82.19 111 SER B N 1
ATOM 3181 C CA . SER B 1 111 ? 10.484 -19.188 -22.984 1 82.19 111 SER B CA 1
ATOM 3182 C C . SER B 1 111 ? 9.375 -18.156 -23.016 1 82.19 111 SER B C 1
ATOM 3184 O O . SER B 1 111 ? 9.359 -17.219 -22.203 1 82.19 111 SER B O 1
ATOM 3186 N N . ASP B 1 112 ? 8.461 -18.375 -23.891 1 88.69 112 ASP B N 1
ATOM 3187 C CA . ASP B 1 112 ? 7.383 -17.391 -24.016 1 88.69 112 ASP B CA 1
ATOM 3188 C C . ASP B 1 112 ? 6.289 -17.656 -22.984 1 88.69 112 ASP B C 1
ATOM 3190 O O . ASP B 1 112 ? 5.398 -16.812 -22.797 1 88.69 112 ASP B O 1
ATOM 3194 N N . LEU B 1 113 ? 6.375 -18.812 -22.391 1 88.19 113 LEU B N 1
ATOM 3195 C CA . LEU B 1 113 ? 5.574 -19.031 -21.188 1 88.19 113 LEU B CA 1
ATOM 3196 C C . LEU B 1 113 ? 6.148 -18.266 -20.016 1 88.19 113 LEU B C 1
ATOM 3198 O O . LEU B 1 113 ? 7.078 -18.734 -19.344 1 88.19 113 LEU B O 1
ATOM 3202 N N . LEU B 1 114 ? 5.508 -17.219 -19.766 1 86.44 114 LEU B N 1
ATOM 3203 C CA . LEU B 1 114 ? 6.105 -16.234 -18.859 1 86.44 114 LEU B CA 1
ATOM 3204 C C . LEU B 1 114 ? 5.859 -16.641 -17.406 1 86.44 114 LEU B C 1
ATOM 3206 O O . LEU B 1 114 ? 6.738 -16.469 -16.547 1 86.44 114 LEU B O 1
ATOM 3210 N N . SER B 1 115 ? 4.637 -17.016 -17.141 1 88.25 115 SER B N 1
ATOM 3211 C CA . SER B 1 115 ? 4.363 -17.391 -15.758 1 88.25 115 SER B CA 1
ATOM 3212 C C . SER B 1 115 ? 3.156 -18.312 -15.664 1 88.25 115 SER B C 1
ATOM 3214 O O . SER B 1 115 ? 2.268 -18.281 -16.516 1 88.25 115 SER B O 1
ATOM 3216 N N . ILE B 1 116 ? 3.215 -19.188 -14.695 1 87.12 116 ILE B N 1
ATOM 3217 C CA . ILE B 1 116 ? 2.102 -20.047 -14.305 1 87.12 116 ILE B CA 1
ATOM 3218 C C . ILE B 1 116 ? 1.891 -19.953 -12.797 1 87.12 116 ILE B C 1
ATOM 3220 O O . ILE B 1 116 ? 2.805 -20.234 -12.016 1 87.12 116 ILE B O 1
ATOM 3224 N N . ASP B 1 117 ? 0.698 -19.531 -12.477 1 87.62 117 ASP B N 1
ATOM 3225 C CA . ASP B 1 117 ? 0.335 -19.422 -11.062 1 87.62 117 ASP B CA 1
ATOM 3226 C C . ASP B 1 117 ? -0.884 -20.281 -10.742 1 87.62 117 ASP B C 1
ATOM 3228 O O . ASP B 1 117 ? -1.964 -20.078 -11.297 1 87.62 117 ASP B O 1
ATOM 3232 N N . THR B 1 118 ? -0.694 -21.234 -9.891 1 87.38 118 THR B N 1
ATOM 3233 C CA . THR B 1 118 ? -1.796 -22.094 -9.469 1 87.38 118 THR B CA 1
ATOM 3234 C C . THR B 1 118 ? -2.025 -21.969 -7.961 1 87.38 118 THR B C 1
ATOM 3236 O O . THR B 1 118 ? -1.073 -22 -7.18 1 87.38 118 THR B O 1
ATOM 3239 N N . VAL B 1 119 ? -3.287 -21.875 -7.578 1 87.75 119 VAL B N 1
ATOM 3240 C CA . VAL B 1 119 ? -3.664 -21.766 -6.172 1 87.75 119 VAL B CA 1
ATOM 3241 C C . VAL B 1 119 ? -4.816 -22.734 -5.871 1 87.75 119 VAL B C 1
ATOM 3243 O O . VAL B 1 119 ? -5.746 -22.859 -6.668 1 87.75 119 VAL B O 1
ATOM 3246 N N . SER B 1 120 ? -4.684 -23.391 -4.762 1 87.62 120 SER B N 1
ATOM 3247 C CA . SER B 1 120 ? -5.762 -24.281 -4.34 1 87.62 120 SER B CA 1
ATOM 3248 C C . SER B 1 120 ? -6.918 -23.5 -3.73 1 87.62 120 SER B C 1
ATOM 3250 O O . SER B 1 120 ? -6.711 -22.438 -3.143 1 87.62 120 SER B O 1
ATOM 3252 N N . PRO B 1 121 ? -8.141 -24.016 -3.822 1 83.56 121 PRO B N 1
ATOM 3253 C CA . PRO B 1 121 ? -9.305 -23.344 -3.23 1 83.56 121 PRO B CA 1
ATOM 3254 C C . PRO B 1 121 ? -9.195 -23.203 -1.713 1 83.56 121 PRO B C 1
ATOM 3256 O O . PRO B 1 121 ? -9.734 -22.266 -1.133 1 83.56 121 PRO B O 1
ATOM 3259 N N . SER B 1 122 ? -8.539 -24.109 -1.118 1 81.56 122 SER B N 1
ATOM 3260 C CA . SER B 1 122 ? -8.391 -24.062 0.333 1 81.56 122 SER B CA 1
ATOM 3261 C C . SER B 1 122 ? -7.609 -22.828 0.762 1 81.56 122 SER B C 1
ATOM 3263 O O . SER B 1 122 ? -7.973 -22.156 1.735 1 81.56 122 SER B O 1
ATOM 3265 N N . ILE B 1 123 ? -6.602 -22.469 0.081 1 78.25 123 ILE B N 1
ATOM 3266 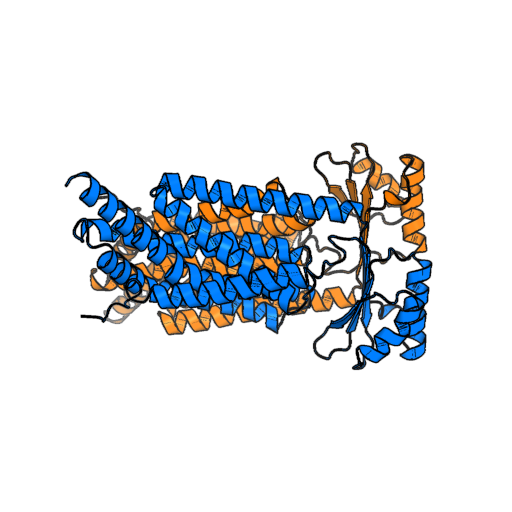C CA . ILE B 1 123 ? -5.797 -21.297 0.368 1 78.25 123 ILE B CA 1
ATOM 3267 C C . ILE B 1 123 ? -6.629 -20.031 0.13 1 78.25 123 ILE B C 1
ATOM 3269 O O . ILE B 1 123 ? -6.48 -19.031 0.848 1 78.25 123 ILE B O 1
ATOM 3273 N N . GLY B 1 124 ? -7.422 -20.172 -0.897 1 80.75 124 GLY B N 1
ATOM 3274 C CA . GLY B 1 124 ? -8.289 -19.047 -1.196 1 80.75 124 GLY B CA 1
ATOM 3275 C C . GLY B 1 124 ? -9.234 -18.688 -0.06 1 80.75 124 GLY B C 1
ATOM 3276 O O . GLY B 1 124 ? -9.422 -17.516 0.263 1 80.75 124 GLY B O 1
ATOM 3277 N N . ALA B 1 125 ? -9.812 -19.703 0.537 1 83.06 125 ALA B N 1
ATOM 3278 C CA . ALA B 1 125 ? -10.734 -19.5 1.653 1 83.06 125 ALA B CA 1
ATOM 3279 C C . ALA B 1 125 ? -10.008 -18.891 2.855 1 83.06 125 ALA B C 1
ATOM 3281 O O . ALA B 1 125 ? -10.539 -18.016 3.529 1 83.06 125 ALA B O 1
ATOM 3282 N N . GLU B 1 126 ? -8.859 -19.391 3.09 1 79.88 126 GLU B N 1
ATOM 3283 C CA . GLU B 1 126 ? -8.062 -18.859 4.191 1 79.88 126 GLU B CA 1
ATOM 3284 C C . GLU B 1 126 ? -7.703 -17.391 3.953 1 79.88 126 GLU B C 1
ATOM 3286 O O . GLU B 1 126 ? -7.699 -16.594 4.887 1 79.88 126 GLU B O 1
ATOM 3291 N N . MET B 1 127 ? -7.348 -17.141 2.688 1 78.81 127 MET B N 1
ATOM 3292 C CA . MET B 1 127 ? -7.016 -15.773 2.297 1 78.81 127 MET B CA 1
ATOM 3293 C C . MET B 1 127 ? -8.195 -14.836 2.537 1 78.81 127 MET B C 1
ATOM 3295 O O . MET B 1 127 ? -8.023 -13.75 3.092 1 78.81 127 MET B O 1
ATOM 3299 N N . THR B 1 128 ? -9.352 -15.25 2.135 1 82.06 128 THR B N 1
ATOM 3300 C CA . THR B 1 128 ? -10.562 -14.445 2.285 1 82.06 128 THR B CA 1
ATOM 3301 C C . THR B 1 128 ? -10.859 -14.18 3.76 1 82.06 128 THR B C 1
ATOM 3303 O O . THR B 1 128 ? -11.141 -13.047 4.152 1 82.06 128 THR B O 1
ATOM 3306 N N . ASN B 1 129 ? -10.789 -15.172 4.535 1 84.75 129 ASN B N 1
ATOM 3307 C CA . ASN B 1 129 ? -11.078 -15.055 5.961 1 84.75 129 ASN B CA 1
ATOM 3308 C C . ASN B 1 129 ? -10.078 -14.141 6.66 1 84.75 129 ASN B C 1
ATOM 3310 O O . ASN B 1 129 ? -10.461 -13.297 7.473 1 84.75 129 ASN B O 1
ATOM 3314 N N . SER B 1 130 ? -8.867 -14.352 6.332 1 80.56 130 SER B N 1
ATOM 3315 C CA . SER B 1 130 ? -7.816 -13.539 6.938 1 80.56 130 SER B CA 1
ATOM 3316 C C . SER B 1 130 ? -7.98 -12.062 6.57 1 80.56 130 SER B C 1
ATOM 3318 O O . SER B 1 130 ? -7.781 -11.188 7.414 1 80.56 130 SER B O 1
ATOM 3320 N N . ALA B 1 131 ? -8.289 -11.852 5.312 1 78.31 131 ALA B N 1
ATOM 3321 C CA . ALA B 1 131 ? -8.484 -10.484 4.84 1 78.31 131 ALA B CA 1
ATOM 3322 C C . ALA B 1 131 ? -9.648 -9.812 5.57 1 78.31 131 ALA B C 1
ATOM 3324 O O . ALA B 1 131 ? -9.555 -8.648 5.965 1 78.31 131 ALA B O 1
ATOM 3325 N N . MET B 1 132 ? -10.719 -10.539 5.758 1 83.5 132 MET B N 1
ATOM 3326 C CA . MET B 1 132 ? -11.906 -10.016 6.426 1 83.5 132 MET B CA 1
ATOM 3327 C C . MET B 1 132 ? -11.617 -9.711 7.891 1 83.5 132 MET B C 1
ATOM 3329 O O . MET B 1 132 ? -11.969 -8.641 8.391 1 83.5 132 MET B O 1
ATOM 3333 N N . ILE B 1 133 ? -11 -10.586 8.531 1 86 133 ILE B N 1
ATOM 3334 C CA . ILE B 1 133 ? -10.688 -10.414 9.945 1 86 133 ILE B CA 1
ATOM 3335 C C . ILE B 1 133 ? -9.734 -9.234 10.125 1 86 133 ILE B C 1
ATOM 3337 O O . ILE B 1 133 ? -9.93 -8.391 11 1 86 133 ILE B O 1
ATOM 3341 N N . ALA B 1 134 ? -8.734 -9.219 9.25 1 81.44 134 ALA B N 1
ATOM 3342 C CA . ALA B 1 134 ? -7.762 -8.125 9.328 1 81.44 134 ALA B CA 1
ATOM 3343 C C . ALA B 1 134 ? -8.445 -6.773 9.148 1 81.44 134 ALA B C 1
ATOM 3345 O O . ALA B 1 134 ? -8.133 -5.812 9.859 1 81.44 134 ALA B O 1
ATOM 3346 N N . ALA B 1 135 ? -9.32 -6.695 8.242 1 80.75 135 ALA B N 1
ATOM 3347 C CA . ALA B 1 135 ? -10.039 -5.445 7.973 1 80.75 135 ALA B CA 1
ATOM 3348 C C . ALA B 1 135 ? -10.898 -5.043 9.164 1 80.75 135 ALA B C 1
ATOM 3350 O O . ALA B 1 135 ? -10.898 -3.879 9.57 1 80.75 135 ALA B O 1
ATOM 3351 N N . ILE B 1 136 ? -11.617 -5.969 9.719 1 85.88 136 ILE B N 1
ATOM 3352 C CA . ILE B 1 136 ? -12.508 -5.707 10.844 1 85.88 136 ILE B CA 1
ATOM 3353 C C . ILE B 1 136 ? -11.68 -5.266 12.055 1 85.88 136 ILE B C 1
ATOM 3355 O O . ILE B 1 136 ? -12.016 -4.277 12.711 1 85.88 136 ILE B O 1
ATOM 3359 N N . VAL B 1 137 ? -10.664 -5.961 12.32 1 86 137 VAL B N 1
ATOM 3360 C CA . VAL B 1 137 ? -9.812 -5.637 13.461 1 86 137 VAL B CA 1
ATOM 3361 C C . VAL B 1 137 ? -9.188 -4.258 13.258 1 86 137 VAL B C 1
ATOM 3363 O O . VAL B 1 137 ? -9.109 -3.465 14.203 1 86 137 VAL B O 1
ATOM 3366 N N . ALA B 1 138 ? -8.773 -4 12.055 1 83.5 138 ALA B N 1
ATOM 3367 C CA . ALA B 1 138 ? -8.172 -2.701 11.75 1 83.5 138 ALA B CA 1
ATOM 3368 C C . ALA B 1 138 ? -9.164 -1.569 12.016 1 83.5 138 ALA B C 1
ATOM 3370 O O . ALA B 1 138 ? -8.82 -0.573 12.656 1 83.5 138 ALA B O 1
ATOM 3371 N N . VAL B 1 139 ? -10.359 -1.725 11.617 1 82.94 139 VAL B N 1
ATOM 3372 C CA . VAL B 1 139 ? -11.391 -0.705 11.773 1 82.94 139 VAL B CA 1
ATOM 3373 C C . VAL B 1 139 ? -11.711 -0.521 13.258 1 82.94 139 VAL B C 1
ATOM 3375 O O . VAL B 1 139 ? -11.844 0.607 13.734 1 82.94 139 VAL B O 1
ATOM 3378 N N . LEU B 1 140 ? -11.797 -1.592 13.945 1 86.31 140 LEU B N 1
ATOM 3379 C CA . LEU B 1 140 ? -12.117 -1.534 15.367 1 86.31 140 LEU B CA 1
ATOM 3380 C C . LEU B 1 140 ? -10.992 -0.86 16.141 1 86.31 140 LEU B C 1
ATOM 3382 O O . LEU B 1 140 ? -11.258 -0.039 17.031 1 86.31 140 LEU B O 1
ATOM 3386 N N . LEU B 1 141 ? -9.812 -1.222 15.883 1 85.31 141 LEU B N 1
ATOM 3387 C CA . LEU B 1 141 ? -8.672 -0.618 16.578 1 85.31 141 LEU B CA 1
ATOM 3388 C C . LEU B 1 141 ? -8.586 0.875 16.281 1 85.31 141 LEU B C 1
ATOM 3390 O O . LEU B 1 141 ? -8.273 1.672 17.156 1 85.31 141 LEU B O 1
ATOM 3394 N N . MET B 1 142 ? -8.844 1.243 15.062 1 82.38 142 MET B N 1
ATOM 3395 C CA . MET B 1 142 ? -8.828 2.656 14.688 1 82.38 142 MET B CA 1
ATOM 3396 C C . MET B 1 142 ? -9.945 3.418 15.398 1 82.38 142 MET B C 1
ATOM 3398 O O . MET B 1 142 ? -9.742 4.547 15.852 1 82.38 142 MET B O 1
ATOM 3402 N N . LEU B 1 143 ? -11.109 2.791 15.484 1 81.5 143 LEU B N 1
ATOM 3403 C CA . LEU B 1 143 ? -12.219 3.391 16.219 1 81.5 143 LEU B CA 1
ATOM 3404 C C . LEU B 1 143 ? -11.852 3.611 17.672 1 81.5 143 LEU B C 1
ATOM 3406 O O . LEU B 1 143 ? -12.109 4.684 18.234 1 81.5 143 LEU B O 1
ATOM 3410 N N . LEU B 1 144 ? -11.297 2.582 18.281 1 85.06 144 LEU B N 1
ATOM 3411 C CA . LEU B 1 144 ? -10.914 2.664 19.688 1 85.06 144 LEU B CA 1
ATOM 3412 C C . LEU B 1 144 ? -9.875 3.764 19.891 1 85.06 144 LEU B C 1
ATOM 3414 O O . LEU B 1 144 ? -9.992 4.562 20.828 1 85.06 144 LEU B O 1
ATOM 3418 N N . TYR B 1 145 ? -8.961 3.861 19.031 1 83 145 TYR B N 1
ATOM 3419 C CA . TYR B 1 145 ? -7.898 4.855 19.172 1 83 145 TYR B CA 1
ATOM 3420 C C . TYR B 1 145 ? -8.453 6.266 19.016 1 83 145 TYR B C 1
ATOM 3422 O O . TYR B 1 145 ? -8.156 7.148 19.828 1 83 145 TYR B O 1
ATOM 3430 N N . ILE B 1 146 ? -9.203 6.461 17.984 1 81.75 146 ILE B N 1
ATOM 3431 C CA . ILE B 1 146 ? -9.727 7.793 17.688 1 81.75 146 ILE B CA 1
ATOM 3432 C C . ILE B 1 146 ? -10.648 8.242 18.828 1 81.75 146 ILE B C 1
ATOM 3434 O O . ILE B 1 146 ? -10.672 9.422 19.188 1 81.75 146 ILE B O 1
ATOM 3438 N N . THR B 1 147 ? -11.398 7.289 19.391 1 82.5 147 THR B N 1
ATOM 3439 C CA . THR B 1 147 ? -12.297 7.59 20.516 1 82.5 147 THR B CA 1
ATOM 3440 C C . THR B 1 147 ? -11.5 8.008 21.75 1 82.5 147 THR B C 1
ATOM 3442 O O . THR B 1 147 ? -11.898 8.938 22.453 1 82.5 147 THR B O 1
ATOM 3445 N N . PHE B 1 148 ? -10.453 7.359 21.938 1 83.88 148 PHE B N 1
ATOM 3446 C CA . PHE B 1 148 ? -9.633 7.664 23.109 1 83.88 148 PHE B CA 1
ATOM 3447 C C . PHE B 1 148 ? -8.922 9 22.938 1 83.88 148 PHE B C 1
ATOM 3449 O O . PHE B 1 148 ? -8.766 9.758 23.891 1 83.88 148 PHE B O 1
ATOM 3456 N N . ARG B 1 149 ? -8.484 9.281 21.766 1 77.31 149 ARG B N 1
ATOM 3457 C CA . ARG B 1 149 ? -7.711 10.492 21.5 1 77.31 149 ARG B CA 1
ATOM 3458 C C . ARG B 1 149 ? -8.617 11.711 21.359 1 77.31 149 ARG B C 1
ATOM 3460 O O . ARG B 1 149 ? -8.234 12.828 21.719 1 77.31 149 ARG B O 1
ATOM 3467 N N . PHE B 1 150 ? -9.695 11.531 20.844 1 80.31 150 PHE B N 1
ATOM 3468 C CA . PHE B 1 150 ? -10.625 12.625 20.594 1 80.31 150 PHE B CA 1
ATOM 3469 C C . PHE B 1 150 ? -11.93 12.406 21.359 1 80.31 150 PHE B C 1
ATOM 3471 O O . PHE B 1 150 ? -11.914 12.266 22.594 1 80.31 150 PHE B O 1
ATOM 3478 N N . GLU B 1 151 ? -12.953 12.492 20.844 1 83.5 151 GLU B N 1
ATOM 3479 C CA . GLU B 1 151 ? -14.273 12.188 21.375 1 83.5 151 GLU B CA 1
ATOM 3480 C C . GLU B 1 151 ? -14.938 11.047 20.594 1 83.5 151 GLU B C 1
ATOM 3482 O O . GLU B 1 151 ? -14.547 10.758 19.469 1 83.5 151 GLU B O 1
ATOM 3487 N N . PHE B 1 152 ? -15.812 10.453 21.219 1 83.31 152 PHE B N 1
ATOM 3488 C CA . PHE B 1 152 ? -16.484 9.289 20.656 1 83.31 152 PHE B CA 1
ATOM 3489 C C . PHE B 1 152 ? -17.125 9.633 19.312 1 83.31 152 PHE B C 1
ATOM 3491 O O . PHE B 1 152 ? -17.094 8.828 18.375 1 83.31 152 PHE B O 1
ATOM 3498 N N . MET B 1 153 ? -17.641 10.828 19.266 1 85.5 153 MET B N 1
ATOM 3499 C CA . MET B 1 153 ? -18.344 11.203 18.031 1 85.5 153 MET B CA 1
ATOM 3500 C C . MET B 1 153 ? -17.359 11.398 16.891 1 85.5 153 MET B C 1
ATOM 3502 O O . MET B 1 153 ? -17.688 11.133 15.727 1 85.5 153 MET B O 1
ATOM 3506 N N . PHE B 1 154 ? -16.156 11.844 17.188 1 86.06 154 PHE B N 1
ATOM 3507 C CA . PHE B 1 154 ? -15.102 11.922 16.172 1 86.06 154 PHE B CA 1
ATOM 3508 C C . PHE B 1 154 ? -14.75 10.539 15.648 1 86.06 154 PHE B C 1
ATOM 3510 O O . PHE B 1 154 ? -14.562 10.352 14.445 1 86.06 154 PHE B O 1
ATOM 3517 N N . GLY B 1 155 ? -14.703 9.617 16.562 1 86.38 155 GLY B N 1
ATOM 3518 C CA . GLY B 1 155 ? -14.406 8.242 16.188 1 86.38 155 GLY B CA 1
ATOM 3519 C C . GLY B 1 155 ? -15.461 7.629 15.281 1 86.38 155 GLY B C 1
ATOM 3520 O O . GLY B 1 155 ? -15.141 6.996 14.273 1 86.38 155 GLY B O 1
ATOM 3521 N N . LEU B 1 156 ? -16.656 7.855 15.633 1 88 156 LEU B N 1
ATOM 3522 C CA . LEU B 1 156 ? -17.766 7.273 14.875 1 88 156 LEU B CA 1
ATOM 3523 C C . LEU B 1 156 ? -17.812 7.836 13.461 1 88 156 LEU B C 1
ATOM 3525 O O . LEU B 1 156 ? -17.984 7.086 12.5 1 88 156 LEU B O 1
ATOM 3529 N N . THR B 1 157 ? -17.688 9.148 13.344 1 91 157 THR B N 1
ATOM 3530 C CA . THR B 1 157 ? -17.766 9.75 12.016 1 91 157 THR B CA 1
ATOM 3531 C C . THR B 1 157 ? -16.562 9.359 11.172 1 91 157 THR B C 1
ATOM 3533 O O . THR B 1 157 ? -16.672 9.211 9.953 1 91 157 THR B O 1
ATOM 3536 N N . ALA B 1 158 ? -15.43 9.164 11.859 1 90 158 ALA B N 1
ATOM 3537 C CA . ALA B 1 158 ? -14.234 8.703 11.156 1 90 158 ALA B CA 1
ATOM 3538 C C . ALA B 1 158 ? -14.445 7.312 10.57 1 90 158 ALA B C 1
ATOM 3540 O O . ALA B 1 158 ? -14.055 7.047 9.43 1 90 158 ALA B O 1
ATOM 3541 N N . VAL B 1 159 ? -15.062 6.48 11.32 1 88.06 159 VAL B N 1
ATOM 3542 C CA . VAL B 1 159 ? -15.305 5.105 10.898 1 88.06 159 VAL B CA 1
ATOM 3543 C C . VAL B 1 159 ? -16.281 5.094 9.719 1 88.06 159 VAL B C 1
ATOM 3545 O O . VAL B 1 159 ? -16.109 4.324 8.773 1 88.06 159 VAL B O 1
ATOM 3548 N N . VAL B 1 160 ? -17.281 5.883 9.812 1 90.81 160 VAL B N 1
ATOM 3549 C CA . VAL B 1 160 ? -18.25 5.965 8.727 1 90.81 160 VAL B CA 1
ATOM 3550 C C . VAL B 1 160 ? -17.547 6.387 7.434 1 90.81 160 VAL B C 1
ATOM 3552 O O . VAL B 1 160 ? -17.812 5.844 6.363 1 90.81 160 VAL B O 1
ATOM 3555 N N . ALA B 1 161 ? -16.672 7.367 7.555 1 92.38 161 ALA B N 1
ATOM 3556 C CA . ALA B 1 161 ? -15.906 7.824 6.395 1 92.38 161 ALA B CA 1
ATOM 3557 C C . ALA B 1 161 ? -15.023 6.707 5.844 1 92.38 161 ALA B C 1
ATOM 3559 O O . ALA B 1 161 ? -14.891 6.555 4.629 1 92.38 161 ALA B O 1
ATOM 3560 N N . LEU B 1 162 ? -14.445 5.918 6.699 1 89.75 162 LEU B N 1
ATOM 3561 C CA . LEU B 1 162 ? -13.578 4.82 6.289 1 89.75 162 LEU B CA 1
ATOM 3562 C C . LEU B 1 162 ? -14.375 3.742 5.559 1 89.75 162 LEU B C 1
ATOM 3564 O O . LEU B 1 162 ? -13.93 3.227 4.531 1 89.75 162 LEU B O 1
ATOM 3568 N N . VAL B 1 163 ? -15.523 3.422 6.156 1 89.62 163 VAL B N 1
ATOM 3569 C CA . VAL B 1 163 ? -16.391 2.426 5.531 1 89.62 163 VAL B CA 1
ATOM 3570 C C . VAL B 1 163 ? -16.828 2.918 4.156 1 89.62 163 VAL B C 1
ATOM 3572 O O . VAL B 1 163 ? -16.875 2.143 3.197 1 89.62 163 VAL B O 1
ATOM 3575 N N . HIS B 1 164 ? -17.156 4.215 4.129 1 93.31 164 HIS B N 1
ATOM 3576 C CA . HIS B 1 164 ? -17.484 4.84 2.854 1 93.31 164 HIS B CA 1
ATOM 3577 C C . HIS B 1 164 ? -16.375 4.609 1.831 1 93.31 164 HIS B C 1
ATOM 3579 O O . HIS B 1 164 ? -16.641 4.227 0.69 1 93.31 164 HIS B O 1
ATOM 3585 N N . ASP B 1 165 ? -15.18 4.82 2.178 1 93.5 165 ASP B N 1
ATOM 3586 C CA . ASP B 1 165 ? -14.047 4.695 1.266 1 93.5 165 ASP B CA 1
ATOM 3587 C C . ASP B 1 165 ? -13.891 3.256 0.783 1 93.5 165 ASP B C 1
ATOM 3589 O O . ASP B 1 165 ? -13.609 3.016 -0.394 1 93.5 165 ASP B O 1
ATOM 3593 N N . LEU B 1 166 ? -14.023 2.283 1.702 1 92 166 LEU B N 1
ATOM 3594 C CA . LEU B 1 166 ? -13.914 0.873 1.348 1 92 166 LEU B CA 1
ATOM 3595 C C . LEU B 1 166 ? -15 0.474 0.35 1 92 166 LEU B C 1
ATOM 3597 O O . LEU B 1 166 ? -14.719 -0.241 -0.617 1 92 166 LEU B O 1
ATOM 3601 N N . ILE B 1 167 ? -16.219 0.932 0.603 1 94.5 167 ILE B N 1
ATOM 3602 C CA . ILE B 1 167 ? -17.344 0.604 -0.258 1 94.5 167 ILE B CA 1
ATOM 3603 C C . ILE B 1 167 ? -17.109 1.166 -1.658 1 94.5 167 ILE B C 1
ATOM 3605 O O . ILE B 1 167 ? -17.391 0.498 -2.656 1 94.5 167 ILE B O 1
ATOM 3609 N N . ILE B 1 168 ? -16.609 2.348 -1.724 1 95.81 168 ILE B N 1
ATOM 3610 C CA . ILE B 1 168 ? -16.375 2.984 -3.018 1 95.81 168 ILE B CA 1
ATOM 3611 C C . ILE B 1 168 ? -15.328 2.197 -3.801 1 95.81 168 ILE B C 1
ATOM 3613 O O . ILE B 1 168 ? -15.484 1.971 -5.004 1 95.81 168 ILE B O 1
ATOM 3617 N N . VAL B 1 169 ? -14.258 1.794 -3.188 1 96 169 VAL B N 1
ATOM 3618 C CA . VAL B 1 169 ? -13.211 1.031 -3.865 1 96 169 VAL B CA 1
ATOM 3619 C C . VAL B 1 169 ? -13.781 -0.297 -4.359 1 96 169 VAL B C 1
ATOM 3621 O O . VAL B 1 169 ? -13.594 -0.667 -5.52 1 96 169 VAL B O 1
ATOM 3624 N N . LEU B 1 170 ? -14.461 -0.989 -3.488 1 95.38 170 LEU B N 1
ATOM 3625 C CA . LEU B 1 170 ? -15.07 -2.258 -3.877 1 95.38 170 LEU B CA 1
ATOM 3626 C C . LEU B 1 170 ? -16.125 -2.049 -4.961 1 95.38 170 LEU B C 1
ATOM 3628 O O . LEU B 1 170 ? -16.297 -2.908 -5.828 1 95.38 170 LEU B O 1
ATOM 3632 N N . GLY B 1 171 ? -16.812 -0.948 -4.797 1 97.06 171 GLY B N 1
ATOM 3633 C CA . GLY B 1 171 ? -17.781 -0.612 -5.828 1 97.06 171 GLY B CA 1
ATOM 3634 C C . GLY B 1 171 ? -17.156 -0.462 -7.203 1 97.06 171 GLY B C 1
ATOM 3635 O O . GLY B 1 171 ? -17.703 -0.955 -8.195 1 97.06 171 GLY B O 1
ATOM 3636 N N . VAL B 1 172 ? -16.078 0.206 -7.297 1 96.75 172 VAL B N 1
ATOM 3637 C CA . VAL B 1 172 ? -15.367 0.374 -8.562 1 96.75 172 VAL B CA 1
ATOM 3638 C C . VAL B 1 172 ? -14.977 -0.993 -9.125 1 96.75 172 VAL B C 1
ATOM 3640 O O . VAL B 1 172 ? -15.133 -1.246 -10.32 1 96.75 172 VAL B O 1
ATOM 3643 N N . TYR B 1 173 ? -14.508 -1.885 -8.312 1 95.56 173 TYR B N 1
ATOM 3644 C CA . TYR B 1 173 ? -14.117 -3.225 -8.742 1 95.56 173 TYR B CA 1
ATOM 3645 C C . TYR B 1 173 ? -15.328 -4.023 -9.203 1 95.56 173 TYR B C 1
ATOM 3647 O O . TYR B 1 173 ? -15.234 -4.824 -10.141 1 95.56 173 TYR B O 1
ATOM 3655 N N . SER B 1 174 ? -16.406 -3.809 -8.57 1 96.62 174 SER B N 1
ATOM 3656 C CA . SER B 1 174 ? -17.625 -4.508 -8.93 1 96.62 174 SER B CA 1
ATOM 3657 C C . SER B 1 174 ? -18.203 -3.971 -10.242 1 96.62 174 SER B C 1
ATOM 3659 O O . SER B 1 174 ? -18.578 -4.746 -11.125 1 96.62 174 SER B O 1
ATOM 3661 N N . VAL B 1 175 ? -18.281 -2.66 -10.352 1 96.31 175 VAL B N 1
ATOM 3662 C CA . VAL B 1 175 ? -18.875 -2.021 -11.523 1 96.31 175 VAL B CA 1
ATOM 3663 C C . VAL B 1 175 ? -18.078 -2.373 -12.773 1 96.31 175 VAL B C 1
ATOM 3665 O O . VAL B 1 175 ? -18.641 -2.699 -13.812 1 96.31 175 VAL B O 1
ATOM 3668 N N . PHE B 1 176 ? -16.75 -2.436 -12.703 1 94.38 176 PHE B N 1
ATOM 3669 C CA . PHE B 1 176 ? -15.914 -2.65 -13.867 1 94.38 176 PHE B CA 1
ATOM 3670 C C . PHE B 1 176 ? -15.445 -4.098 -13.938 1 94.38 176 PHE B C 1
ATOM 3672 O O . PHE B 1 176 ? -14.695 -4.473 -14.844 1 94.38 176 PHE B O 1
ATOM 3679 N N . GLN B 1 177 ? -15.789 -4.891 -12.984 1 91.81 177 GLN B N 1
ATOM 3680 C CA . GLN B 1 177 ? -15.484 -6.316 -12.922 1 91.81 177 GLN B CA 1
ATOM 3681 C C . GLN B 1 177 ? -13.977 -6.559 -13.008 1 91.81 177 GLN B C 1
ATOM 3683 O O . GLN B 1 177 ? -13.523 -7.391 -13.789 1 91.81 177 GLN B O 1
ATOM 3688 N N . ILE B 1 178 ? -13.328 -5.688 -12.25 1 89.44 178 ILE B N 1
ATOM 3689 C CA . ILE B 1 178 ? -11.891 -5.883 -12.102 1 89.44 178 ILE B CA 1
ATOM 3690 C C . ILE B 1 178 ? -11.617 -7.059 -11.172 1 89.44 178 ILE B C 1
ATOM 3692 O O . ILE B 1 178 ? -12.297 -7.215 -10.148 1 89.44 178 ILE B O 1
ATOM 3696 N N . GLN B 1 179 ? -10.672 -7.832 -11.5 1 87.56 179 GLN B N 1
ATOM 3697 C CA . GLN B 1 179 ? -10.391 -9.023 -10.703 1 87.56 179 GLN B CA 1
ATOM 3698 C C . GLN B 1 179 ? -9.836 -8.648 -9.328 1 87.56 179 GLN B C 1
ATOM 3700 O O . GLN B 1 179 ? -8.938 -7.809 -9.227 1 87.56 179 GLN B O 1
ATOM 3705 N N . VAL B 1 180 ? -10.438 -9.242 -8.312 1 89.56 180 VAL B N 1
ATOM 3706 C CA . VAL B 1 180 ? -10.008 -9.055 -6.934 1 89.56 180 VAL B CA 1
ATOM 3707 C C . VAL B 1 180 ? -8.906 -10.047 -6.59 1 89.56 180 VAL B C 1
ATOM 3709 O O . VAL B 1 180 ? -9.086 -11.258 -6.738 1 89.56 180 VAL B O 1
ATOM 3712 N N . ASN B 1 181 ? -7.773 -9.539 -6.227 1 88.25 181 ASN B N 1
ATOM 3713 C CA . ASN B 1 181 ? -6.637 -10.367 -5.844 1 88.25 181 ASN B CA 1
ATOM 3714 C C . ASN B 1 181 ? -6.039 -9.914 -4.516 1 88.25 181 ASN B C 1
ATOM 3716 O O . ASN B 1 181 ? -6.582 -9.031 -3.854 1 88.25 181 ASN B O 1
ATOM 3720 N N . SER B 1 182 ? -4.992 -10.594 -4.094 1 83.88 182 SER B N 1
ATOM 3721 C CA . SER B 1 182 ? -4.383 -10.312 -2.797 1 83.88 182 SER B CA 1
ATOM 3722 C C . SER B 1 182 ? -3.893 -8.875 -2.713 1 83.88 182 SER B C 1
ATOM 3724 O O . SER B 1 182 ? -3.988 -8.242 -1.66 1 83.88 182 SER B O 1
ATOM 3726 N N . PRO B 1 183 ? -3.43 -8.289 -3.826 1 85.62 183 PRO B N 1
ATOM 3727 C CA . PRO B 1 183 ? -2.996 -6.891 -3.748 1 85.62 183 PRO B CA 1
ATOM 3728 C C . PRO B 1 183 ? -4.129 -5.941 -3.369 1 85.62 183 PRO B C 1
ATOM 3730 O O . PRO B 1 183 ? -3.896 -4.93 -2.707 1 85.62 183 PRO B O 1
ATOM 3733 N N . LEU B 1 184 ? -5.309 -6.285 -3.762 1 89 184 LEU B N 1
ATOM 3734 C CA . LEU B 1 184 ? -6.445 -5.445 -3.402 1 89 184 LEU B CA 1
ATOM 3735 C C . LEU B 1 184 ? -6.645 -5.418 -1.89 1 89 184 LEU B C 1
ATOM 3737 O O . LEU B 1 184 ? -6.969 -4.371 -1.321 1 89 184 LEU B O 1
ATOM 3741 N N . ILE B 1 185 ? -6.492 -6.523 -1.272 1 84.69 185 ILE B N 1
ATOM 3742 C CA . ILE B 1 185 ? -6.664 -6.598 0.175 1 84.69 185 ILE B CA 1
ATOM 3743 C C . ILE B 1 185 ? -5.645 -5.691 0.862 1 84.69 185 ILE B C 1
ATOM 3745 O O . ILE B 1 185 ? -5.996 -4.934 1.771 1 84.69 185 ILE B O 1
ATOM 3749 N N . ALA B 1 186 ? -4.469 -5.852 0.413 1 81.38 186 ALA B N 1
ATOM 3750 C CA . ALA B 1 186 ? -3.414 -5.008 0.966 1 81.38 186 ALA B CA 1
ATOM 3751 C C . ALA B 1 186 ? -3.717 -3.529 0.737 1 81.38 186 ALA B C 1
ATOM 3753 O O . ALA B 1 186 ? -3.492 -2.699 1.621 1 81.38 186 ALA B O 1
ATOM 3754 N N . ALA B 1 187 ? -4.184 -3.221 -0.414 1 87.88 187 ALA B N 1
ATOM 3755 C CA . ALA B 1 187 ? -4.516 -1.84 -0.757 1 87.88 187 ALA B CA 1
ATOM 3756 C C . ALA B 1 187 ? -5.645 -1.311 0.122 1 87.88 187 ALA B C 1
ATOM 3758 O O . ALA B 1 187 ? -5.609 -0.157 0.558 1 87.88 187 ALA B O 1
ATOM 3759 N N . LEU B 1 188 ? -6.656 -2.125 0.354 1 88.12 188 LEU B N 1
ATOM 3760 C CA . LEU B 1 188 ? -7.797 -1.711 1.165 1 88.12 188 LEU B CA 1
ATOM 3761 C C . LEU B 1 188 ? -7.352 -1.327 2.572 1 88.12 188 LEU B C 1
ATOM 3763 O O . LEU B 1 188 ? -7.797 -0.312 3.113 1 88.12 188 LEU B O 1
ATOM 3767 N N . LEU B 1 189 ? -6.57 -2.02 3.082 1 79 189 LEU B N 1
ATOM 3768 C CA . LEU B 1 189 ? -6.102 -1.747 4.438 1 79 189 LEU B CA 1
ATOM 3769 C C . LEU B 1 189 ? -5.195 -0.52 4.461 1 79 189 LEU B C 1
ATOM 3771 O O . LEU B 1 189 ? -5.227 0.258 5.418 1 79 189 LEU B O 1
ATOM 3775 N N . THR B 1 190 ? -4.379 -0.41 3.438 1 82.69 190 THR B N 1
ATOM 3776 C CA . THR B 1 190 ? -3.535 0.775 3.32 1 82.69 190 THR B CA 1
ATOM 3777 C C . THR B 1 190 ? -4.387 2.033 3.191 1 82.69 190 THR B C 1
ATOM 3779 O O . THR B 1 190 ? -4.066 3.07 3.777 1 82.69 190 THR B O 1
ATOM 3782 N N . ILE B 1 191 ? -5.426 1.873 2.48 1 87.88 191 ILE B N 1
ATOM 3783 C CA . ILE B 1 191 ? -6.348 2.984 2.273 1 87.88 191 ILE B CA 1
ATOM 3784 C C . ILE B 1 191 ? -6.941 3.416 3.611 1 87.88 191 ILE B C 1
ATOM 3786 O O . ILE B 1 191 ? -7.133 4.609 3.859 1 87.88 191 ILE B O 1
ATOM 3790 N N . LEU B 1 192 ? -7.23 2.486 4.473 1 85.62 192 LEU B N 1
ATOM 3791 C CA . LEU B 1 192 ? -7.758 2.814 5.793 1 85.62 192 LEU B CA 1
ATOM 3792 C C . LEU B 1 192 ? -6.785 3.705 6.562 1 85.62 192 LEU B C 1
ATOM 3794 O O . LEU B 1 192 ? -7.191 4.699 7.168 1 85.62 192 LEU B O 1
ATOM 3798 N N . GLY B 1 193 ? -5.586 3.389 6.477 1 79.31 193 GLY B N 1
ATOM 3799 C CA . GLY B 1 193 ? -4.57 4.18 7.152 1 79.31 193 GLY B CA 1
ATOM 3800 C C . GLY B 1 193 ? -4.418 5.574 6.57 1 79.31 193 GLY B C 1
ATOM 3801 O O . GLY B 1 193 ? -4.324 6.555 7.309 1 79.31 193 GLY B O 1
ATOM 3802 N N . TYR B 1 194 ? -4.422 5.629 5.25 1 81.12 194 TYR B N 1
ATOM 3803 C CA . TYR B 1 194 ? -4.27 6.91 4.566 1 81.12 194 TYR B CA 1
ATOM 3804 C C . TYR B 1 194 ? -5.469 7.812 4.82 1 81.12 194 TYR B C 1
ATOM 3806 O O . TYR B 1 194 ? -5.312 9.008 5.062 1 81.12 194 TYR B O 1
ATOM 3814 N N . SER B 1 195 ? -6.609 7.207 4.672 1 86.75 195 SER B N 1
ATOM 3815 C CA . SER B 1 195 ? -7.84 7.973 4.84 1 86.75 195 SER B CA 1
ATOM 3816 C C . SER B 1 195 ? -7.961 8.516 6.262 1 86.75 195 SER B C 1
ATOM 3818 O O . SER B 1 195 ? -8.352 9.672 6.457 1 86.75 195 SER B O 1
ATOM 3820 N N . ILE B 1 196 ? -7.629 7.781 7.215 1 83.44 196 ILE B N 1
ATOM 3821 C CA . ILE B 1 196 ? -7.77 8.211 8.602 1 83.44 196 ILE B CA 1
ATOM 3822 C C . ILE B 1 196 ? -6.793 9.344 8.891 1 83.44 196 ILE B C 1
ATOM 3824 O O . ILE B 1 196 ? -7.078 10.227 9.711 1 83.44 196 ILE B O 1
ATOM 3828 N N . ASN B 1 197 ? -5.641 9.336 8.273 1 80.88 197 ASN B N 1
ATOM 3829 C CA . ASN B 1 197 ? -4.66 10.398 8.453 1 80.88 197 ASN B CA 1
ATOM 3830 C C . ASN B 1 197 ? -5.238 11.766 8.102 1 80.88 197 ASN B C 1
ATOM 3832 O O . ASN B 1 197 ? -5.09 12.719 8.859 1 80.88 197 ASN B O 1
ATOM 3836 N N . ASP B 1 198 ? -5.852 11.781 7.02 1 84.12 198 ASP B N 1
ATOM 3837 C CA . ASP B 1 198 ? -6.461 13.039 6.59 1 84.12 198 ASP B CA 1
ATOM 3838 C C . ASP B 1 198 ? -7.598 13.445 7.523 1 84.12 198 ASP B C 1
ATOM 3840 O O . ASP B 1 198 ? -7.797 14.633 7.793 1 84.12 198 ASP B O 1
ATOM 3844 N N . THR B 1 199 ? -8.305 12.477 7.941 1 88.06 199 THR B N 1
ATOM 3845 C CA . THR B 1 199 ? -9.422 12.742 8.844 1 88.06 199 THR B CA 1
ATOM 3846 C C . THR B 1 199 ? -8.922 13.297 10.172 1 88.06 199 THR B C 1
ATOM 3848 O O . THR B 1 199 ? -9.5 14.227 10.727 1 88.06 199 THR B O 1
ATOM 3851 N N . ILE B 1 200 ? -7.895 12.797 10.656 1 83.25 200 ILE B N 1
ATOM 3852 C CA . ILE B 1 200 ? -7.328 13.211 11.938 1 83.25 200 ILE B CA 1
ATOM 3853 C C . ILE B 1 200 ? -6.82 14.648 11.836 1 83.25 200 ILE B C 1
ATOM 3855 O O . ILE B 1 200 ? -6.945 15.43 12.781 1 83.25 200 ILE B O 1
ATOM 3859 N N . VAL B 1 201 ? -6.254 14.992 10.734 1 81.94 201 VAL B N 1
ATOM 3860 C CA . VAL B 1 201 ? -5.766 16.344 10.508 1 81.94 201 VAL B CA 1
ATOM 3861 C C . VAL B 1 201 ? -6.922 17.344 10.641 1 81.94 201 VAL B C 1
ATOM 3863 O O . VAL B 1 201 ? -6.785 18.375 11.289 1 81.94 201 VAL B O 1
ATOM 3866 N N . VAL B 1 202 ? -7.992 17.031 10.039 1 87.69 202 VAL B N 1
ATOM 3867 C CA . VAL B 1 202 ? -9.164 17.891 10.078 1 87.69 202 VAL B CA 1
ATOM 3868 C C . VAL B 1 202 ? -9.719 17.953 11.5 1 87.69 202 VAL B C 1
ATOM 3870 O O . VAL B 1 202 ? -10.047 19.031 12 1 87.69 202 VAL B O 1
ATOM 3873 N N . PHE B 1 203 ? -9.805 16.859 12.164 1 88 203 PHE B N 1
ATOM 3874 C CA . PHE B 1 203 ? -10.336 16.781 13.523 1 88 203 PHE B CA 1
ATOM 3875 C C . PHE B 1 203 ? -9.445 17.547 14.492 1 88 203 PHE B C 1
ATOM 3877 O O . PHE B 1 203 ? -9.945 18.188 15.422 1 88 203 PHE B O 1
ATOM 3884 N N . ASP B 1 204 ? -8.203 17.438 14.266 1 84.25 204 ASP B N 1
ATOM 3885 C CA . ASP B 1 204 ? -7.262 18.156 15.109 1 84.25 204 ASP B CA 1
ATOM 3886 C C . ASP B 1 204 ? -7.465 19.672 14.984 1 84.25 204 ASP B C 1
ATOM 3888 O O . ASP B 1 204 ? -7.398 20.391 15.977 1 84.25 204 ASP B O 1
ATOM 3892 N N . ARG B 1 205 ? -7.645 20.125 13.789 1 86.5 205 ARG B N 1
ATOM 3893 C CA . ARG B 1 205 ? -7.891 21.531 13.562 1 86.5 205 ARG B CA 1
ATOM 3894 C C . ARG B 1 205 ? -9.211 21.969 14.188 1 86.5 205 ARG B C 1
ATOM 3896 O O . ARG B 1 205 ? -9.32 23.078 14.727 1 86.5 205 ARG B O 1
ATOM 3903 N N . ILE B 1 206 ? -10.227 21.141 14.125 1 88.56 206 ILE B N 1
ATOM 3904 C CA . ILE B 1 206 ? -11.516 21.422 14.758 1 88.56 206 ILE B CA 1
ATOM 3905 C C . ILE B 1 206 ? -11.328 21.547 16.266 1 88.56 206 ILE B C 1
ATOM 3907 O O . ILE B 1 206 ? -11.867 22.469 16.891 1 88.56 206 ILE B O 1
ATOM 3911 N N . ARG B 1 207 ? -10.594 20.688 16.797 1 86.81 207 ARG B N 1
ATOM 3912 C CA . ARG B 1 207 ? -10.344 20.703 18.234 1 86.81 207 ARG B CA 1
ATOM 3913 C C . ARG B 1 207 ? -9.586 21.969 18.641 1 86.81 207 ARG B C 1
ATOM 3915 O O . ARG B 1 207 ? -9.914 22.594 19.656 1 86.81 207 ARG B O 1
ATOM 3922 N N . GLU B 1 208 ? -8.594 22.297 17.859 1 84.06 208 GLU B N 1
ATOM 3923 C CA . GLU B 1 208 ? -7.801 23.5 18.125 1 84.06 208 GLU B CA 1
ATOM 3924 C C . GLU B 1 208 ? -8.664 24.75 18.062 1 84.06 208 GLU B C 1
ATOM 3926 O O . GLU B 1 208 ? -8.492 25.672 18.859 1 84.06 208 GLU B O 1
ATOM 3931 N N . ASN B 1 209 ? -9.586 24.734 17.078 1 89.88 209 ASN B N 1
ATOM 3932 C CA . ASN B 1 209 ? -10.422 25.922 16.844 1 89.88 209 ASN B CA 1
ATOM 3933 C C . ASN B 1 209 ? -11.609 25.953 17.797 1 89.88 209 ASN B C 1
ATOM 3935 O O . ASN B 1 209 ? -12.258 27 17.938 1 89.88 209 ASN B O 1
ATOM 3939 N N . ARG B 1 210 ? -11.898 24.859 18.391 1 87.56 210 ARG B N 1
ATOM 3940 C CA . ARG B 1 210 ? -13.086 24.719 19.219 1 87.56 210 ARG B CA 1
ATOM 3941 C C . ARG B 1 210 ? -13.102 25.781 20.328 1 87.56 210 ARG B C 1
ATOM 3943 O O . ARG B 1 210 ? -14.164 26.281 20.688 1 87.56 210 ARG B O 1
ATOM 3950 N N . LEU B 1 211 ? -11.914 26.109 20.734 1 85.44 211 LEU B N 1
ATOM 3951 C CA . LEU B 1 211 ? -11.812 27.062 21.828 1 85.44 211 LEU B CA 1
ATOM 3952 C C . LEU B 1 211 ? -12.094 28.484 21.344 1 85.44 211 LEU B C 1
ATOM 3954 O O . LEU B 1 211 ? -12.438 29.359 22.125 1 85.44 211 LEU B O 1
ATOM 3958 N N . LYS B 1 212 ? -12.047 28.688 20.094 1 86.94 212 LYS B N 1
ATOM 3959 C CA . LYS B 1 212 ? -12.188 30.016 19.516 1 86.94 212 LYS B CA 1
ATOM 3960 C C . LYS B 1 212 ? -13.641 30.312 19.141 1 86.94 212 LYS B C 1
ATOM 3962 O O . LYS B 1 212 ? -13.992 31.438 18.828 1 86.94 212 LYS B O 1
ATOM 3967 N N . PHE B 1 213 ? -14.367 29.297 19.141 1 84.75 213 PHE B N 1
ATOM 3968 C CA . PHE B 1 213 ? -15.75 29.453 18.703 1 84.75 213 PHE B CA 1
ATOM 3969 C C . PHE B 1 213 ? -16.719 29.203 19.859 1 84.75 213 PHE B C 1
ATOM 3971 O O . PHE B 1 213 ? -16.359 28.516 20.828 1 84.75 213 PHE B O 1
ATOM 3978 N N . GLY B 1 214 ? -17.766 29.875 19.719 1 75.88 214 GLY B N 1
ATOM 3979 C CA . GLY B 1 214 ? -18.797 29.672 20.719 1 75.88 214 GLY B CA 1
ATOM 3980 C C . GLY B 1 214 ? -19.312 28.234 20.75 1 75.88 214 GLY B C 1
ATOM 3981 O O . GLY B 1 214 ? -19.141 27.484 19.781 1 75.88 214 GLY B O 1
ATOM 3982 N N . LYS B 1 215 ? -19.906 27.812 21.703 1 69.94 215 LYS B N 1
ATOM 3983 C CA . LYS B 1 215 ? -20.312 26.438 22.016 1 69.94 215 LYS B CA 1
ATOM 3984 C C . LYS B 1 215 ? -21.266 25.891 20.953 1 69.94 215 LYS B C 1
ATOM 3986 O O . LYS B 1 215 ? -21.281 24.688 20.703 1 69.94 215 LYS B O 1
ATOM 3991 N N . TYR B 1 216 ? -21.828 26.766 20.25 1 72.31 216 TYR B N 1
ATOM 3992 C CA . TYR B 1 216 ? -22.875 26.188 19.406 1 72.31 216 TYR B CA 1
ATOM 3993 C C . TYR B 1 216 ? -22.688 26.562 17.953 1 72.31 216 TYR B C 1
ATOM 3995 O O . TYR B 1 216 ? -23.547 26.281 17.109 1 72.31 216 TYR B O 1
ATOM 4003 N N . ASP B 1 217 ? -21.672 27.031 17.672 1 85.94 217 ASP B N 1
ATOM 4004 C CA . ASP B 1 217 ? -21.422 27.438 16.297 1 85.94 217 ASP B CA 1
ATOM 4005 C C . ASP B 1 217 ? -20.625 26.359 15.555 1 85.94 217 ASP B C 1
ATOM 4007 O O . ASP B 1 217 ? -19.531 26.625 15.07 1 85.94 217 ASP B O 1
ATOM 4011 N N . TYR B 1 218 ? -21.266 25.234 15.477 1 87.81 218 TYR B N 1
ATOM 4012 C CA . TYR B 1 218 ? -20.578 24.078 14.914 1 87.81 218 TYR B CA 1
ATOM 4013 C C . TYR B 1 218 ? -20.312 24.266 13.43 1 87.81 218 TYR B C 1
ATOM 4015 O O . TYR B 1 218 ? -19.234 23.906 12.938 1 87.81 218 TYR B O 1
ATOM 4023 N N . ALA B 1 219 ? -21.234 24.859 12.727 1 87.69 219 ALA B N 1
ATOM 4024 C CA . ALA B 1 219 ? -21.094 25.047 11.289 1 87.69 219 ALA B CA 1
ATOM 4025 C C . ALA B 1 219 ? -19.906 25.953 10.961 1 87.69 219 ALA B C 1
ATOM 4027 O O . ALA B 1 219 ? -19.094 25.641 10.094 1 87.69 219 ALA B O 1
ATOM 4028 N N . ALA B 1 220 ? -19.844 27.031 11.688 1 88.5 220 ALA B N 1
ATOM 4029 C CA . ALA B 1 220 ? -18.734 27.969 11.477 1 88.5 220 ALA B CA 1
ATOM 4030 C C . ALA B 1 220 ? -17.406 27.344 11.875 1 88.5 220 ALA B C 1
ATOM 4032 O O . ALA B 1 220 ? -16.375 27.594 11.234 1 88.5 220 ALA B O 1
ATOM 4033 N N . LEU B 1 221 ? -17.484 26.562 12.906 1 90.75 221 LEU B N 1
ATOM 4034 C CA . LEU B 1 221 ? -16.297 25.859 13.391 1 90.75 221 LEU B CA 1
ATOM 4035 C C . LEU B 1 221 ? -15.758 24.906 12.32 1 90.75 221 LEU B C 1
ATOM 4037 O O . LEU B 1 221 ? -14.562 24.922 12.016 1 90.75 221 LEU B O 1
ATOM 4041 N N . ILE B 1 222 ? -16.609 24.203 11.766 1 90.12 222 ILE B N 1
ATOM 4042 C CA . ILE B 1 222 ? -16.234 23.188 10.781 1 90.12 222 ILE B CA 1
ATOM 4043 C C . ILE B 1 222 ? -15.773 23.875 9.492 1 90.12 222 ILE B C 1
ATOM 4045 O O . ILE B 1 222 ? -14.75 23.5 8.914 1 90.12 222 ILE B O 1
ATOM 4049 N N . ASP B 1 223 ? -16.531 24.859 9.086 1 90.94 223 ASP B N 1
ATOM 4050 C CA . ASP B 1 223 ? -16.188 25.547 7.84 1 90.94 223 ASP B CA 1
ATOM 4051 C C . ASP B 1 223 ? -14.812 26.203 7.93 1 90.94 223 ASP B C 1
ATOM 4053 O O . ASP B 1 223 ? -14.031 26.141 6.977 1 90.94 223 ASP B O 1
ATOM 4057 N N . THR B 1 224 ? -14.523 26.781 9.062 1 89.94 224 THR B N 1
ATOM 4058 C CA . THR B 1 224 ? -13.234 27.422 9.266 1 89.94 224 THR B CA 1
ATOM 4059 C C . THR B 1 224 ? -12.117 26.375 9.328 1 89.94 224 THR B C 1
ATOM 4061 O O . THR B 1 224 ? -11.07 26.547 8.695 1 89.94 224 THR B O 1
ATOM 4064 N N . SER B 1 225 ? -12.344 25.312 10.062 1 90.69 225 SER B N 1
ATOM 4065 C CA . SER B 1 225 ? -11.336 24.281 10.266 1 90.69 225 SER B CA 1
ATOM 4066 C C . SER B 1 225 ? -11.016 23.562 8.961 1 90.69 225 SER B C 1
ATOM 4068 O O . SER B 1 225 ? -9.852 23.312 8.656 1 90.69 225 SER B O 1
ATOM 4070 N N . VAL B 1 226 ? -12 23.312 8.227 1 89.81 226 VAL B N 1
ATOM 4071 C CA . VAL B 1 226 ? -11.828 22.609 6.957 1 89.81 226 VAL B CA 1
ATOM 4072 C C . VAL B 1 226 ? -11.117 23.516 5.957 1 89.81 226 VAL B C 1
ATOM 4074 O O . VAL B 1 226 ? -10.25 23.078 5.211 1 89.81 226 VAL B O 1
ATOM 4077 N N . SER B 1 227 ? -11.508 24.766 5.938 1 89.81 227 SER B N 1
ATOM 4078 C CA . SER B 1 227 ? -10.883 25.719 5.031 1 89.81 227 SER B CA 1
ATOM 4079 C C . SER B 1 227 ? -9.391 25.859 5.305 1 89.81 227 SER B C 1
ATOM 4081 O O . SER B 1 227 ? -8.586 25.984 4.375 1 89.81 227 SER B O 1
ATOM 4083 N N . GLN B 1 228 ? -9.023 25.781 6.531 1 85.94 228 GLN B N 1
ATOM 4084 C CA . GLN B 1 228 ? -7.633 25.938 6.938 1 85.94 228 GLN B CA 1
ATOM 4085 C C . GLN B 1 228 ? -6.812 24.688 6.602 1 85.94 228 GLN B C 1
ATOM 4087 O O . GLN B 1 228 ? -5.586 24.75 6.504 1 85.94 228 GLN B O 1
ATOM 4092 N N . THR B 1 229 ? -7.523 23.562 6.453 1 85.44 229 THR B N 1
ATOM 4093 C CA . THR B 1 229 ? -6.797 22.312 6.227 1 85.44 229 THR B CA 1
ATOM 4094 C C . THR B 1 229 ? -6.953 21.859 4.781 1 85.44 229 THR B C 1
ATOM 4096 O O . THR B 1 229 ? -6.242 20.953 4.332 1 85.44 229 THR B O 1
ATOM 4099 N N . LEU B 1 230 ? -7.832 22.453 4.074 1 87.56 230 LEU B N 1
ATOM 4100 C CA . LEU B 1 230 ? -8.188 22.031 2.727 1 87.56 230 LEU B CA 1
ATOM 4101 C C . LEU B 1 230 ? -6.953 21.984 1.827 1 87.56 230 LEU B C 1
ATOM 4103 O O . LEU B 1 230 ? -6.73 21.016 1.111 1 87.56 230 LEU B O 1
ATOM 4107 N N . ARG B 1 231 ? -6.258 23.016 1.839 1 82.38 231 ARG B N 1
ATOM 4108 C CA . ARG B 1 231 ? -5.082 23.109 0.98 1 82.38 231 ARG B CA 1
ATOM 4109 C C . ARG B 1 231 ? -4.082 22 1.3 1 82.38 231 ARG B C 1
ATOM 4111 O O . ARG B 1 231 ? -3.512 21.391 0.394 1 82.38 231 ARG B O 1
ATOM 4118 N N . ARG B 1 232 ? -3.926 21.828 2.529 1 76.44 232 ARG B N 1
ATOM 4119 C CA . ARG B 1 232 ? -2.996 20.781 2.953 1 76.44 232 ARG B CA 1
ATOM 4120 C C . ARG B 1 232 ? -3.494 19.406 2.535 1 76.44 232 ARG B C 1
ATOM 4122 O O . ARG B 1 232 ? -2.727 18.594 2.014 1 76.44 232 ARG B O 1
ATOM 4129 N N . SER B 1 233 ? -4.746 19.125 2.811 1 84.31 233 SER B N 1
ATOM 4130 C CA . SER B 1 233 ? -5.344 17.844 2.475 1 84.31 233 SER B CA 1
ATOM 4131 C C . SER B 1 233 ? -5.254 17.562 0.977 1 84.31 233 SER B C 1
ATOM 4133 O O . SER B 1 233 ? -4.895 16.453 0.565 1 84.31 233 SER B O 1
ATOM 4135 N N . ILE B 1 234 ? -5.508 18.562 0.219 1 85.94 234 ILE B N 1
ATOM 4136 C CA . ILE B 1 234 ? -5.465 18.406 -1.231 1 85.94 234 ILE B CA 1
ATOM 4137 C C . ILE B 1 234 ? -4.023 18.203 -1.688 1 85.94 234 ILE B C 1
ATOM 4139 O O . ILE B 1 234 ? -3.748 17.359 -2.537 1 85.94 234 ILE B O 1
ATOM 4143 N N . ASN B 1 235 ? -3.148 18.969 -1.135 1 82.25 235 ASN B N 1
ATOM 4144 C CA . ASN B 1 235 ? -1.748 18.875 -1.535 1 82.25 235 ASN B CA 1
ATOM 4145 C C . ASN B 1 235 ? -1.146 17.516 -1.171 1 82.25 235 ASN B C 1
ATOM 4147 O O . ASN B 1 235 ? -0.404 16.938 -1.961 1 82.25 235 ASN B O 1
ATOM 4151 N N . THR B 1 236 ? -1.448 17.062 0.032 1 81.25 236 THR B N 1
ATOM 4152 C CA . THR B 1 236 ? -0.915 15.773 0.461 1 81.25 236 THR B CA 1
ATOM 4153 C C . THR B 1 236 ? -1.481 14.641 -0.393 1 81.25 236 THR B C 1
ATOM 4155 O O . THR B 1 236 ? -0.749 13.734 -0.799 1 81.25 236 THR B O 1
ATOM 4158 N N . SER B 1 237 ? -2.77 14.688 -0.675 1 88.19 237 SER B N 1
ATOM 4159 C CA . SER B 1 237 ? -3.396 13.672 -1.52 1 88.19 237 SER B CA 1
ATOM 4160 C C . SER B 1 237 ? -2.842 13.719 -2.939 1 88.19 237 SER B C 1
ATOM 4162 O O . SER B 1 237 ? -2.617 12.672 -3.557 1 88.19 237 SER B O 1
ATOM 4164 N N . PHE B 1 238 ? -2.643 14.922 -3.43 1 88.19 238 PHE B N 1
ATOM 4165 C CA . PHE B 1 238 ? -2.141 15.086 -4.789 1 88.19 238 PHE B CA 1
ATOM 4166 C C . PHE B 1 238 ? -0.727 14.531 -4.91 1 88.19 238 PHE B C 1
ATOM 4168 O O . PHE B 1 238 ? -0.411 13.828 -5.875 1 88.19 238 PHE B O 1
ATOM 4175 N N . THR B 1 239 ? 0.092 14.844 -3.982 1 83.44 239 THR B N 1
ATOM 4176 C CA . THR B 1 239 ? 1.468 14.359 -4.02 1 83.44 239 THR B CA 1
ATOM 4177 C C . THR B 1 239 ? 1.507 12.836 -3.932 1 83.44 239 THR B C 1
ATOM 4179 O O . THR B 1 239 ? 2.289 12.188 -4.629 1 83.44 239 THR B O 1
ATOM 4182 N N . THR B 1 240 ? 0.69 12.297 -3.035 1 84.19 240 THR B N 1
ATOM 4183 C CA . THR B 1 240 ? 0.618 10.844 -2.918 1 84.19 240 THR B CA 1
ATOM 4184 C C . THR B 1 240 ? 0.111 10.219 -4.215 1 84.19 240 THR B C 1
ATOM 4186 O O . THR B 1 240 ? 0.615 9.18 -4.652 1 84.19 240 THR B O 1
ATOM 4189 N N . LEU B 1 241 ? -0.843 10.867 -4.867 1 88.69 241 LEU B N 1
ATOM 4190 C CA . LEU B 1 241 ? -1.395 10.367 -6.125 1 88.69 241 LEU B CA 1
ATOM 4191 C C . LEU B 1 241 ? -0.351 10.43 -7.234 1 88.69 241 LEU B C 1
ATOM 4193 O O . LEU B 1 241 ? -0.34 9.57 -8.125 1 88.69 241 LEU B O 1
ATOM 4197 N N . LEU B 1 242 ? 0.45 11.422 -7.172 1 85.75 242 LEU B N 1
ATOM 4198 C CA . LEU B 1 242 ? 1.519 11.516 -8.164 1 85.75 242 LEU B CA 1
ATOM 4199 C C . LEU B 1 242 ? 2.484 10.344 -8.023 1 85.75 242 LEU B C 1
ATOM 4201 O O . LEU B 1 242 ? 2.908 9.758 -9.031 1 85.75 242 LEU B O 1
ATOM 4205 N N . ALA B 1 243 ? 2.789 10.055 -6.812 1 82.31 243 ALA B N 1
ATOM 4206 C CA . ALA B 1 243 ? 3.707 8.945 -6.574 1 82.31 243 ALA B CA 1
ATOM 4207 C C . ALA B 1 243 ? 3.086 7.621 -7.004 1 82.31 243 ALA B C 1
ATOM 4209 O O . ALA B 1 243 ? 3.697 6.859 -7.762 1 82.31 243 ALA B O 1
ATOM 4210 N N . ILE B 1 244 ? 1.871 7.32 -6.578 1 85.06 244 ILE B N 1
ATOM 4211 C CA . ILE B 1 244 ? 1.201 6.062 -6.883 1 85.06 244 ILE B CA 1
ATOM 4212 C C . ILE B 1 244 ? 0.804 6.031 -8.359 1 85.06 244 ILE B C 1
ATOM 4214 O O . ILE B 1 244 ? 0.854 4.98 -9 1 85.06 244 ILE B O 1
ATOM 4218 N N . GLY B 1 245 ? 0.384 7.188 -8.883 1 88.06 245 GLY B N 1
ATOM 4219 C CA . GLY B 1 245 ? 0.065 7.273 -10.297 1 88.06 245 GLY B CA 1
ATOM 4220 C C . GLY B 1 245 ? 1.236 6.918 -11.195 1 88.06 245 GLY B C 1
ATOM 4221 O O . GLY B 1 245 ? 1.055 6.305 -12.25 1 88.06 245 GLY B O 1
ATOM 4222 N N . SER B 1 246 ? 2.42 7.316 -10.812 1 82.75 246 SER B N 1
ATOM 4223 C CA . SER B 1 246 ? 3.617 6.945 -11.555 1 82.75 246 SER B CA 1
ATOM 4224 C C . SER B 1 246 ? 3.793 5.434 -11.602 1 82.75 246 SER B C 1
ATOM 4226 O O . SER B 1 246 ? 4.211 4.883 -12.625 1 82.75 246 SER B O 1
ATOM 4228 N N . LEU B 1 247 ? 3.447 4.758 -10.555 1 77 247 LEU B N 1
ATOM 4229 C CA . LEU B 1 247 ? 3.5 3.299 -10.523 1 77 247 LEU B CA 1
ATOM 4230 C C . LEU B 1 247 ? 2.482 2.697 -11.492 1 77 247 LEU B C 1
ATOM 4232 O O . LEU B 1 247 ? 2.768 1.7 -12.156 1 77 247 LEU B O 1
ATOM 4236 N N . TYR B 1 248 ? 1.396 3.258 -11.469 1 86.75 248 TYR B N 1
ATOM 4237 C CA . TYR B 1 248 ? 0.336 2.717 -12.312 1 86.75 248 TYR B CA 1
ATOM 4238 C C . TYR B 1 248 ? 0.691 2.854 -13.789 1 86.75 248 TYR B C 1
ATOM 4240 O O . TYR B 1 248 ? 0.431 1.945 -14.578 1 86.75 248 TYR B O 1
ATOM 4248 N N . VAL B 1 249 ? 1.277 3.957 -14.102 1 84.88 249 VAL B N 1
ATOM 4249 C CA . VAL B 1 249 ? 1.561 4.242 -15.508 1 84.88 249 VAL B CA 1
ATOM 4250 C C . VAL B 1 249 ? 2.803 3.473 -15.953 1 84.88 249 VAL B C 1
ATOM 4252 O O . VAL B 1 249 ? 2.824 2.893 -17.047 1 84.88 249 VAL B O 1
ATOM 4255 N N . PHE B 1 250 ? 3.824 3.312 -15.102 1 78.81 250 PHE B N 1
ATOM 4256 C CA . PHE B 1 250 ? 5.105 2.764 -15.523 1 78.81 250 PHE B CA 1
ATOM 4257 C C . PHE B 1 250 ? 5.305 1.36 -14.961 1 78.81 250 PHE B C 1
ATOM 4259 O O . PHE B 1 250 ? 6.273 0.678 -15.312 1 78.81 250 PHE B O 1
ATOM 4266 N N . GLY B 1 251 ? 4.398 0.994 -14.125 1 74.81 251 GLY B N 1
ATOM 4267 C CA . GLY B 1 251 ? 4.574 -0.302 -13.484 1 74.81 251 GLY B CA 1
ATOM 4268 C C . GLY B 1 251 ? 4.051 -1.454 -14.32 1 74.81 251 GLY B C 1
ATOM 4269 O O . GLY B 1 251 ? 3.25 -1.25 -15.242 1 74.81 251 GLY B O 1
ATOM 4270 N N . VAL B 1 252 ? 4.609 -2.678 -14.047 1 74.25 252 VAL B N 1
ATOM 4271 C CA . VAL B 1 252 ? 4.113 -3.918 -14.633 1 74.25 252 VAL B CA 1
ATOM 4272 C C . VAL B 1 252 ? 2.758 -4.27 -14.031 1 74.25 252 VAL B C 1
ATOM 4274 O O . VAL B 1 252 ? 2.355 -3.699 -13.016 1 74.25 252 VAL B O 1
ATOM 4277 N N . PRO B 1 253 ? 2.084 -5.188 -14.555 1 76.19 253 PRO B N 1
ATOM 4278 C CA . PRO B 1 253 ? 0.725 -5.508 -14.109 1 76.19 253 PRO B CA 1
ATOM 4279 C C . PRO B 1 253 ? 0.654 -5.828 -12.617 1 76.19 253 PRO B C 1
ATOM 4281 O O . PRO B 1 253 ? -0.266 -5.379 -11.93 1 76.19 253 PRO B O 1
ATOM 4284 N N . ALA B 1 254 ? 1.622 -6.551 -12.172 1 73.56 254 ALA B N 1
ATOM 4285 C CA . ALA B 1 254 ? 1.636 -6.902 -10.758 1 73.56 254 ALA B CA 1
ATOM 4286 C C . ALA B 1 254 ? 1.637 -5.656 -9.875 1 73.56 254 ALA B C 1
ATOM 4288 O O . ALA B 1 254 ? 0.997 -5.629 -8.82 1 73.56 254 ALA B O 1
ATOM 4289 N N . VAL B 1 255 ? 2.244 -4.66 -10.344 1 76.31 255 VAL B N 1
ATOM 4290 C CA . VAL B 1 255 ? 2.34 -3.414 -9.594 1 76.31 255 VAL B CA 1
ATOM 4291 C C . VAL B 1 255 ? 1.073 -2.586 -9.797 1 76.31 255 VAL B C 1
ATOM 4293 O O . VAL B 1 255 ? 0.605 -1.913 -8.875 1 76.31 255 VAL B O 1
ATOM 4296 N N . GLN B 1 256 ? 0.554 -2.656 -10.977 1 85.62 256 GLN B N 1
ATOM 4297 C CA . GLN B 1 256 ? -0.665 -1.923 -11.297 1 85.62 256 GLN B CA 1
ATOM 4298 C C . GLN B 1 256 ? -1.843 -2.416 -10.469 1 85.62 256 GLN B C 1
ATOM 4300 O O . GLN B 1 256 ? -2.723 -1.635 -10.102 1 85.62 256 GLN B O 1
ATOM 4305 N N . ASP B 1 257 ? -1.807 -3.68 -10.172 1 85.5 257 ASP B N 1
ATOM 4306 C CA . ASP B 1 257 ? -2.867 -4.293 -9.383 1 85.5 257 ASP B CA 1
ATOM 4307 C C . ASP B 1 257 ? -2.916 -3.695 -7.977 1 85.5 257 ASP B C 1
ATOM 4309 O O . ASP B 1 257 ? -3.965 -3.711 -7.324 1 85.5 257 ASP B O 1
ATOM 4313 N N . PHE B 1 258 ? -1.857 -3.127 -7.613 1 83.38 258 PHE B N 1
ATOM 4314 C CA . PHE B 1 258 ? -1.785 -2.494 -6.301 1 83.38 258 PHE B CA 1
ATOM 4315 C C . PHE B 1 258 ? -2.08 -1.003 -6.402 1 83.38 258 PHE B C 1
ATOM 4317 O O . PHE B 1 258 ? -2.736 -0.433 -5.527 1 83.38 258 PHE B O 1
ATOM 4324 N N . ALA B 1 259 ? -1.571 -0.49 -7.418 1 88.5 259 ALA B N 1
ATOM 4325 C CA . ALA B 1 259 ? -1.622 0.962 -7.57 1 88.5 259 ALA B CA 1
ATOM 4326 C C . ALA B 1 259 ? -3.051 1.438 -7.812 1 88.5 259 ALA B C 1
ATOM 4328 O O . ALA B 1 259 ? -3.469 2.469 -7.281 1 88.5 259 ALA B O 1
ATOM 4329 N N . LEU B 1 260 ? -3.809 0.686 -8.57 1 92.62 260 LEU B N 1
ATOM 4330 C CA . LEU B 1 260 ? -5.137 1.12 -8.992 1 92.62 260 LEU B CA 1
ATOM 4331 C C . LEU B 1 260 ? -6.059 1.295 -7.793 1 92.62 260 LEU B C 1
ATOM 4333 O O . LEU B 1 260 ? -6.641 2.365 -7.602 1 92.62 260 LEU B O 1
ATOM 4337 N N . PRO B 1 261 ? -6.156 0.282 -7.016 1 93.69 261 PRO B N 1
ATOM 4338 C CA . PRO B 1 261 ? -7.055 0.472 -5.875 1 93.69 261 PRO B CA 1
ATOM 4339 C C . PRO B 1 261 ? -6.566 1.553 -4.914 1 93.69 261 PRO B C 1
ATOM 4341 O O . PRO B 1 261 ? -7.379 2.248 -4.297 1 93.69 261 PRO B O 1
ATOM 4344 N N . LEU B 1 262 ? -5.328 1.709 -4.766 1 91.12 262 LEU B N 1
ATOM 4345 C CA . LEU B 1 262 ? -4.797 2.756 -3.9 1 91.12 262 LEU B CA 1
ATOM 4346 C C . LEU B 1 262 ? -5.176 4.137 -4.422 1 91.12 262 LEU B C 1
ATOM 4348 O O . LEU B 1 262 ? -5.512 5.027 -3.639 1 91.12 262 LEU B O 1
ATOM 4352 N N . MET B 1 263 ? -5.066 4.262 -5.727 1 93.75 263 MET B N 1
ATOM 4353 C CA . MET B 1 263 ? -5.426 5.543 -6.328 1 93.75 263 MET B CA 1
ATOM 4354 C C . MET B 1 263 ? -6.895 5.867 -6.082 1 93.75 263 MET B C 1
ATOM 4356 O O . MET B 1 263 ? -7.23 6.98 -5.676 1 93.75 263 MET B O 1
ATOM 4360 N N . VAL B 1 264 ? -7.762 4.926 -6.25 1 94.94 264 VAL B N 1
ATOM 4361 C CA . VAL B 1 264 ? -9.195 5.109 -6.023 1 94.94 264 VAL B CA 1
ATOM 4362 C C . VAL B 1 264 ? -9.445 5.418 -4.547 1 94.94 264 VAL B C 1
ATOM 4364 O O . VAL B 1 264 ? -10.234 6.309 -4.223 1 94.94 264 VAL B O 1
ATOM 4367 N N . GLY B 1 265 ? -8.789 4.719 -3.715 1 93.56 265 GLY B N 1
ATOM 4368 C CA . GLY B 1 265 ? -8.945 4.906 -2.279 1 93.56 265 GLY B CA 1
ATOM 4369 C C . GLY B 1 265 ? -8.477 6.27 -1.803 1 93.56 265 GLY B C 1
ATOM 4370 O O . GLY B 1 265 ? -9.125 6.887 -0.952 1 93.56 265 GLY B O 1
ATOM 4371 N N . ILE B 1 266 ? -7.371 6.746 -2.336 1 91.5 266 ILE B N 1
ATOM 4372 C CA . ILE B 1 266 ? -6.828 8.039 -1.943 1 91.5 266 ILE B CA 1
ATOM 4373 C C . ILE B 1 266 ? -7.789 9.148 -2.359 1 91.5 266 ILE B C 1
ATOM 4375 O O . ILE B 1 266 ? -8.047 10.078 -1.59 1 91.5 266 ILE B O 1
ATOM 4379 N N . ILE B 1 267 ? -8.289 9.039 -3.555 1 94.12 267 ILE B N 1
ATOM 4380 C CA . ILE B 1 267 ? -9.234 10.031 -4.047 1 94.12 267 ILE B CA 1
ATOM 4381 C C . ILE B 1 267 ? -10.492 10.023 -3.182 1 94.12 267 ILE B C 1
ATOM 4383 O O . ILE B 1 267 ? -10.945 11.07 -2.721 1 94.12 267 ILE B O 1
ATOM 4387 N N . SER B 1 268 ? -11.008 8.875 -2.963 1 94.12 268 SER B N 1
ATOM 4388 C CA . SER B 1 268 ? -12.211 8.75 -2.145 1 94.12 268 SER B CA 1
ATOM 4389 C C . SER B 1 268 ? -11.945 9.172 -0.704 1 94.12 268 SER B C 1
ATOM 4391 O O . SER B 1 268 ? -12.797 9.812 -0.075 1 94.12 268 SER B O 1
ATOM 4393 N N . GLY B 1 269 ? -10.812 8.789 -0.157 1 91.5 269 GLY B N 1
ATOM 4394 C CA . GLY B 1 269 ? -10.445 9.148 1.204 1 91.5 269 GLY B CA 1
ATOM 4395 C C . GLY B 1 269 ? -10.289 10.641 1.407 1 91.5 269 GLY B C 1
ATOM 4396 O O . GLY B 1 269 ? -10.68 11.18 2.445 1 91.5 269 GLY B O 1
ATOM 4397 N N . THR B 1 270 ? -9.688 11.273 0.44 1 90.62 270 THR B N 1
ATOM 4398 C CA . THR B 1 270 ? -9.555 12.727 0.503 1 90.62 270 THR B CA 1
ATOM 4399 C C . THR B 1 270 ? -10.93 13.398 0.517 1 90.62 270 THR B C 1
ATOM 4401 O O . THR B 1 270 ? -11.18 14.289 1.328 1 90.62 270 THR B O 1
ATOM 4404 N N . TYR B 1 271 ? -11.773 12.922 -0.354 1 92.62 271 TYR B N 1
ATOM 4405 C CA . TYR B 1 271 ? -13.133 13.445 -0.43 1 92.62 271 TYR B CA 1
ATOM 4406 C C . TYR B 1 271 ? -13.867 13.234 0.887 1 92.62 271 TYR B C 1
ATOM 4408 O O . TYR B 1 271 ? -14.477 14.164 1.421 1 92.62 271 TYR B O 1
ATOM 4416 N N . SER B 1 272 ? -13.82 12.062 1.378 1 93 272 SER B N 1
ATOM 4417 C CA . SER B 1 272 ? -14.625 11.719 2.547 1 93 272 SER B CA 1
ATOM 4418 C C . SER B 1 272 ? -14.109 12.422 3.797 1 93 272 SER B C 1
ATOM 4420 O O . SER B 1 272 ? -14.891 12.781 4.68 1 93 272 SER B O 1
ATOM 4422 N N . SER B 1 273 ? -12.812 12.609 3.93 1 88.88 273 SER B N 1
ATOM 4423 C CA . SER B 1 273 ? -12.25 13.273 5.102 1 88.88 273 SER B CA 1
ATOM 4424 C C . SER B 1 273 ? -12.68 14.734 5.164 1 88.88 273 SER B C 1
ATOM 4426 O O . SER B 1 273 ? -12.922 15.266 6.246 1 88.88 273 SER B O 1
ATOM 4428 N N . ILE B 1 274 ? -12.828 15.328 4.043 1 86.25 274 ILE B N 1
ATOM 4429 C CA . ILE B 1 274 ? -13.133 16.75 3.961 1 86.25 274 ILE B CA 1
ATOM 4430 C C . ILE B 1 274 ? -14.648 16.953 4.035 1 86.25 274 ILE B C 1
ATOM 4432 O O . ILE B 1 274 ? -15.133 17.781 4.816 1 86.25 274 ILE B O 1
ATOM 4436 N N . PHE B 1 275 ? -15.398 16.141 3.309 1 88.5 275 PHE B N 1
ATOM 4437 C CA . PHE B 1 275 ? -16.781 16.484 3.064 1 88.5 275 PHE B CA 1
ATOM 4438 C C . PHE B 1 275 ? -17.719 15.594 3.867 1 88.5 275 PHE B C 1
ATOM 4440 O O . PHE B 1 275 ? -18.891 15.93 4.066 1 88.5 275 PHE B O 1
ATOM 4447 N N . ILE B 1 276 ? -17.266 14.539 4.305 1 89.88 276 ILE B N 1
ATOM 4448 C CA . ILE B 1 276 ? -18.188 13.602 4.938 1 89.88 276 ILE B CA 1
ATOM 4449 C C . ILE B 1 276 ? -17.922 13.57 6.445 1 89.88 276 ILE B C 1
ATOM 4451 O O . ILE B 1 276 ? -18.828 13.852 7.238 1 89.88 276 ILE B O 1
ATOM 4455 N N . ALA B 1 277 ? -16.703 13.289 6.828 1 89.31 277 ALA B N 1
ATOM 4456 C CA . ALA B 1 277 ? -16.406 13.102 8.242 1 89.31 277 ALA B CA 1
ATOM 4457 C C . ALA B 1 277 ? -16.734 14.359 9.047 1 89.31 277 ALA B C 1
ATOM 4459 O O . ALA B 1 277 ? -17.438 14.297 10.047 1 89.31 277 ALA B O 1
ATOM 4460 N N . SER B 1 278 ? -16.266 15.492 8.594 1 88.19 278 SER B N 1
ATOM 4461 C CA . SER B 1 278 ? -16.453 16.75 9.305 1 88.19 278 SER B CA 1
ATOM 4462 C C . SER B 1 278 ? -17.906 17.188 9.289 1 88.19 278 SER B C 1
ATOM 4464 O O . SER B 1 278 ? -18.438 17.625 10.312 1 88.19 278 SER B O 1
ATOM 4466 N N . ALA B 1 279 ? -18.531 17.031 8.164 1 87.88 279 ALA B N 1
ATOM 4467 C CA . ALA B 1 279 ? -19.938 17.422 8.031 1 87.88 279 ALA B CA 1
ATOM 4468 C C . ALA B 1 279 ? -20.828 16.531 8.883 1 87.88 279 ALA B C 1
ATOM 4470 O O . ALA B 1 279 ? -21.797 17 9.484 1 87.88 279 ALA B O 1
ATOM 4471 N N . LEU B 1 280 ? -20.547 15.297 8.852 1 89.69 280 LEU B N 1
ATOM 4472 C CA . LEU B 1 280 ? -21.344 14.352 9.648 1 89.69 280 LEU B CA 1
ATOM 4473 C C . LEU B 1 280 ? -21.203 14.656 11.133 1 89.69 280 LEU B C 1
ATOM 4475 O O . LEU B 1 280 ? -22.188 14.562 11.875 1 89.69 280 LEU B O 1
ATOM 4479 N N . TRP B 1 281 ? -20.016 14.93 11.539 1 88.69 281 TRP B N 1
ATOM 4480 C CA . TRP B 1 281 ? -19.797 15.312 12.93 1 88.69 281 TRP B CA 1
ATOM 4481 C C . TRP B 1 281 ? -20.625 16.531 13.297 1 88.69 281 TRP B C 1
ATOM 4483 O O . TRP B 1 281 ? -21.25 16.578 14.367 1 88.69 281 TRP B O 1
ATOM 4493 N N . CYS B 1 282 ? -20.625 17.516 12.43 1 87.94 282 CYS B N 1
ATOM 4494 C CA . CYS B 1 282 ? -21.391 18.75 12.641 1 87.94 282 CYS B CA 1
ATOM 4495 C C . CYS B 1 282 ? -22.875 18.453 12.781 1 87.94 282 CYS B C 1
ATOM 4497 O O . CYS B 1 282 ? -23.516 18.922 13.719 1 87.94 282 CYS B O 1
ATOM 4499 N N . LYS B 1 283 ? -23.406 17.672 11.922 1 87.5 283 LYS B N 1
ATOM 4500 C CA . LYS B 1 283 ? -24.828 17.359 11.93 1 87.5 283 LYS B CA 1
ATOM 4501 C C . LYS B 1 283 ? -25.219 16.578 13.18 1 87.5 283 LYS B C 1
ATOM 4503 O O . LYS B 1 283 ? -26.297 16.781 13.734 1 87.5 283 LYS B O 1
ATOM 4508 N N . ILE B 1 284 ? -24.406 15.703 13.555 1 87.81 284 ILE B N 1
ATOM 4509 C CA . ILE B 1 284 ? -24.672 14.906 14.742 1 87.81 284 ILE B CA 1
ATOM 4510 C C . ILE B 1 284 ? -24.672 15.805 15.977 1 87.81 284 ILE B C 1
ATOM 4512 O O . ILE B 1 284 ? -25.562 15.703 16.828 1 87.81 284 ILE B O 1
ATOM 4516 N N . LYS B 1 285 ? -23.688 16.688 16.094 1 87.06 285 LYS B N 1
ATOM 4517 C CA . LYS B 1 285 ? -23.594 17.578 17.234 1 87.06 285 LYS B CA 1
ATOM 4518 C C . LYS B 1 285 ? -24.766 18.562 17.266 1 87.06 285 LYS B C 1
ATOM 4520 O O . LYS B 1 285 ? -25.297 18.859 18.344 1 87.06 285 LYS B O 1
ATOM 4525 N N . GLU B 1 286 ? -25.078 19.031 16.094 1 85.5 286 GLU B N 1
ATOM 4526 C CA . GLU B 1 286 ? -26.234 19.906 16.016 1 85.5 286 GLU B CA 1
ATOM 4527 C C . GLU B 1 286 ? -27.516 19.203 16.438 1 85.5 286 GLU B C 1
ATOM 4529 O O . GLU B 1 286 ? -28.375 19.781 17.109 1 85.5 286 GLU B O 1
ATOM 4534 N N . PHE B 1 287 ? -27.609 18 15.984 1 84 287 PHE B N 1
ATOM 4535 C CA . PHE B 1 287 ? -28.781 17.203 16.344 1 84 287 PHE B CA 1
ATOM 4536 C C . PHE B 1 287 ? -28.828 16.953 17.844 1 84 287 PHE B C 1
ATOM 4538 O O . PHE B 1 287 ? -29.891 17.016 18.453 1 84 287 PHE B O 1
ATOM 4545 N N . GLN B 1 288 ? -27.703 16.609 18.406 1 83.62 288 GLN B N 1
ATOM 4546 C CA . GLN B 1 288 ? -27.625 16.375 19.844 1 83.62 288 GLN B CA 1
ATOM 4547 C C . GLN B 1 288 ? -27.984 17.625 20.641 1 83.62 288 GLN B C 1
ATOM 4549 O O . GLN B 1 288 ? -28.625 17.531 21.703 1 83.62 288 GLN B O 1
ATOM 4554 N N . PHE B 1 289 ? -27.578 18.719 20.125 1 81.56 289 PHE B N 1
ATOM 4555 C CA . PHE B 1 289 ? -27.859 19.984 20.781 1 81.56 289 PHE B CA 1
ATOM 4556 C C . PHE B 1 289 ? -29.344 20.328 20.672 1 81.56 289 PHE B C 1
ATOM 4558 O O . PHE B 1 289 ? -29.953 20.828 21.625 1 81.56 289 PHE B O 1
ATOM 4565 N N . SER B 1 290 ? -29.812 20.141 19.562 1 81.38 290 SER B N 1
ATOM 4566 C CA . SER B 1 290 ? -31.234 20.453 19.359 1 81.38 290 SER B CA 1
ATOM 4567 C C . SER B 1 290 ? -32.125 19.578 20.25 1 81.38 290 SER B C 1
ATOM 4569 O O . SER B 1 290 ? -33.125 20.047 20.766 1 81.38 290 SER B O 1
ATOM 4571 N N . LYS B 1 291 ? -31.703 18.391 20.453 1 76.88 291 LYS B N 1
ATOM 4572 C CA . LYS B 1 291 ? -32.469 17.484 21.297 1 76.88 291 LYS B CA 1
ATOM 4573 C C . LYS B 1 291 ? -32.375 17.875 22.766 1 76.88 291 LYS B C 1
ATOM 4575 O O . LYS B 1 291 ? -33.344 17.734 23.516 1 76.88 291 LYS B O 1
ATOM 4580 N N . LYS B 1 292 ? -31.234 18.297 23.141 1 74 292 LYS B N 1
ATOM 4581 C CA . LYS B 1 292 ? -31.047 18.719 24.516 1 74 292 LYS B CA 1
ATOM 4582 C C . LYS B 1 292 ? -31.844 19.984 24.828 1 74 292 LYS B C 1
ATOM 4584 O O . LYS B 1 292 ? -32.406 20.125 25.906 1 74 292 LYS B O 1
ATOM 4589 N N . THR B 1 293 ? -31.875 20.859 23.922 1 69.44 293 THR B N 1
ATOM 4590 C CA . THR B 1 293 ? -32.625 22.078 24.125 1 69.44 293 THR B CA 1
ATOM 4591 C C . THR B 1 293 ? -34.125 21.781 24.094 1 69.44 293 THR B C 1
ATOM 4593 O O . THR B 1 293 ? -34.938 22.5 24.703 1 69.44 293 THR B O 1
ATOM 4596 N N . ALA B 1 294 ? -34.531 20.828 23.406 1 68.25 294 ALA B N 1
ATOM 4597 C CA . ALA B 1 294 ? -35.938 20.469 23.328 1 68.25 294 ALA B CA 1
ATOM 4598 C C . ALA B 1 294 ? -36.406 19.797 24.625 1 68.25 294 ALA B C 1
ATOM 4600 O O . ALA B 1 294 ? -37.531 19.969 25.047 1 68.25 294 ALA B O 1
ATOM 4601 N N . VAL B 1 295 ? -35.562 19.062 25.172 1 62.22 295 VAL B N 1
ATOM 4602 C CA . VAL B 1 295 ? -35.969 18.391 26.391 1 62.22 295 VAL B CA 1
ATOM 4603 C C . VAL B 1 295 ? -36 19.391 27.547 1 62.22 295 VAL B C 1
ATOM 4605 O O . VAL B 1 295 ? -36.75 19.203 28.516 1 62.22 295 VAL B O 1
ATOM 4608 N N . LYS B 1 296 ? -35.25 20.438 27.531 1 63.94 296 LYS B N 1
ATOM 4609 C CA . LYS B 1 296 ? -35.25 21.406 28.641 1 63.94 296 LYS B CA 1
ATOM 4610 C C . LYS B 1 296 ? -36.469 22.312 28.547 1 63.94 296 LYS B C 1
ATOM 4612 O O . LYS B 1 296 ? -36.906 22.875 29.562 1 63.94 296 LYS B O 1
ATOM 4617 N N . ASN B 1 297 ? -36.969 22.453 27.453 1 51.16 297 ASN B N 1
ATOM 4618 C CA . ASN B 1 297 ? -38.188 23.25 27.438 1 51.16 297 ASN B CA 1
ATOM 4619 C C . ASN B 1 297 ? -39.406 22.359 27.578 1 51.16 297 ASN B C 1
ATOM 4621 O O . ASN B 1 297 ? -39.5 21.297 26.969 1 51.16 297 ASN B O 1
#

Nearest PDB structures (foldseek):
  5xap-assembly1_A  TM=8.800E-01  e=2.639E-16  Deinococcus radiodurans R1 = ATCC 13939 = DSM 20539
  3aqp-assembly1_A  TM=9.264E-01  e=1.418E-15  Thermus thermophilus HB8
  5yhf-assembly1_A  TM=7.571E-01  e=2.061E-16  Thermus thermophilus HB8
  5mg3-assembly1_F  TM=8.130E-01  e=6.248E-15  Escherichia coli
  7rhr-assembly1_A  TM=6.354E-01  e=2.134E-05  Xenopus calcaratus

Sequence (594 aa):
MKKNIQIAEKSKIWFAFSLILITISIGSLFINGLNFGIDFIGGTIVTIELHTPFETSDAKALIDEFDSSADVTYAGDAKTQVIISTKDDLSSEERQALFDKFQEKYNLENSDLLSIDTVSPSIGAEMTNSAMIAAIVAVLLMLLYITFRFEFMFGLTAVVALVHDLIIVLGVYSVFQIQVNSPLIAALLTILGYSINDTIVVFDRIRENRLKFGKYDYAALIDTSVSQTLRRSINTSFTTLLAIGSLYVFGVPAVQDFALPLMVGIISGTYSSIFIASALWCKIKEFQFSKKTAVKNMKKNIQIAEKSKIWFAFSLILITISIGSLFINGLNFGIDFIGGTIVTIELHTPFETSDAKALIDEFDSSADVTYAGDAKTQVIISTKDDLSSEERQALFDKFQEKYNLENSDLLSIDTVSPSIGAEMTNSAMIAAIVAVLLMLLYITFRFEFMFGLTAVVALVHDLIIVLGVYSVFQIQVNSPLIAALLTILGYSINDTIVVFDRIRENRLKFGKYDYAALIDTSVSQTLRRSINTSFTTLLAIGSLYVFGVPAVQDFALPLMVGIISGTYSSIFIASALWCKIKEFQFSKKTAVKN

InterPro domains:
  IPR005665 Protein-export membrane protein SecF, bacterial [MF_01464_B] (5-288)
  IPR005665 Protein-export membrane protein SecF, bacterial [TIGR00966] (5-283)
  IPR022645 Protein-export membrane protein SecD/SecF, bacterial [PR01755] (32-47)
  IPR022645 Protein-export membrane protein SecD/SecF, bacterial [PR01755] (145-159)
  IPR022645 Protein-export membrane protein SecD/SecF, bacterial [PR01755] (193-211)
  IPR022645 Protein-export membrane protein SecD/SecF, bacterial [PR01755] (225-240)
  IPR022646 Protein-export membrane protein SecD/SecF/SecDF, conserved site [PF07549] (28-53)
  IPR022813 Protein-export membrane protein SecD/SecF, archaeal and bacterial [PTHR30081] (8-288)
  IPR048634 Protein export membrane protein SecD/SecF, C-terminal [PF02355] (110-285)
  IPR055344 Protein-export membrane protein SecD/SecF, C-terminal, bacterial [TIGR00916] (93-274)

Radius of gyration: 26.3 Å; Cα contacts (8 Å, |Δi|>4): 987; chains: 2; bounding box: 70×81×62 Å

Foldseek 3Di:
DPDFDQLQVCLVVLVVVLVVLLCLLVVLCVPQNAAAACQAQWWKKWKFFLVDADDQVVLQVLCCVPPNPWDWDFFDPHSRMIIIGDSDQDDPVRVVVSVVSSCVVRVDDPVRRPDMDTDDNVSNNVLVVVLVVVVVVLLVVQLVVQCVVANNLLSVLLSVLLVSLLSSLSSVSSVVNPYDDSLLSVLSSVLSVLLSVLLVQLRVLLVVCVVVDDPQPLSVSSSVSLRVCVVVLVVVLVVVLVVLVVCCVPPGPVSVSNSVSNNSSSVSSSSCSRNRSSNVSSVVVNVVVVVVVVVVD/DPDFDQLQVCLVVLVVVLVVLLCLLVVLCVPQNAAAACQAQWWKKWKFFLVDADDQVVLLVLCCVPPNPWDWDFFDPHSRMIIIGDSDQDDPVRVVVSVVSSCVVRVDDPVRRPDMDTDDNVSNNVLVVVLVVVVVVLLVVQLVVLCVVANNLLSVLLSVLLVSLLSSLSSVRSVVNPYDDSLLSVLSSVLSVLLSVLLVQLRVLLVVCVVVDDPQPLSVSSSVSLRVCVVVLVVVLVVVLVVLVVCCVPPGPVSVSNSVSNNSSSVSSSSCSRNRSSNVSSVVVNVVVVVVVVVVD

pLDDT: mean 85.38, std 7.58, range [37.25, 97.12]

Organism: Acetobacterium woodii (strain ATCC 29683 / DSM 1030 / JCM 2381 / KCTC 1655 / WB1) (NCBI:txid931626)

Solvent-accessible surface area (backbone atoms only — not comparable to full-atom values): 28864 Å² total; per-residue (Å²): 126,87,81,58,52,62,49,49,79,45,26,63,58,49,48,48,52,49,48,50,50,44,49,52,14,51,50,25,41,70,72,67,28,71,34,70,26,38,57,43,59,7,5,26,36,40,31,36,49,54,86,41,69,70,55,57,70,61,55,41,61,68,37,39,80,77,43,70,81,39,46,61,44,70,36,68,97,68,37,21,24,40,35,38,36,30,69,52,73,63,48,59,64,52,47,49,53,55,47,47,54,50,26,67,74,58,71,50,56,80,78,26,53,31,31,40,38,33,32,28,44,68,54,4,49,52,40,50,50,19,48,51,50,16,50,52,51,18,53,50,52,45,35,54,48,38,27,70,74,58,41,58,62,60,15,52,28,48,46,53,32,45,52,50,25,52,46,44,41,53,12,53,30,16,68,67,53,42,70,43,43,65,47,42,54,47,24,53,44,50,31,49,24,55,26,48,36,51,31,48,56,40,51,50,40,34,58,68,43,49,78,77,40,66,95,76,44,48,52,61,44,47,13,48,23,43,47,73,38,42,63,55,52,50,49,38,49,48,47,25,41,49,24,38,46,32,28,42,72,46,29,45,68,80,38,26,52,32,25,52,53,36,51,50,21,47,55,42,19,54,49,25,29,62,48,40,22,51,33,48,39,38,53,50,52,51,50,52,48,54,50,53,58,52,68,73,96,127,86,81,56,51,62,50,49,79,44,25,64,56,49,48,49,54,49,48,51,49,44,49,52,15,53,50,26,40,71,74,67,28,71,36,70,27,38,56,44,59,7,6,26,34,40,31,34,49,54,87,41,70,70,55,58,69,61,55,41,61,67,38,38,82,79,42,70,81,40,45,61,46,69,37,68,98,68,36,22,24,41,36,38,38,29,68,50,74,63,47,59,65,52,47,48,52,54,49,47,55,48,25,68,73,56,70,50,56,80,78,26,52,32,30,41,37,34,32,30,46,68,54,3,50,52,42,51,52,20,49,52,50,16,49,52,51,16,52,49,53,45,32,54,48,38,25,70,74,57,41,58,60,58,14,52,27,46,46,52,31,46,52,48,26,51,45,44,43,54,14,54,30,17,69,68,53,42,69,43,42,65,46,44,54,48,26,53,43,50,33,48,24,55,25,47,36,52,32,47,55,41,51,51,38,35,58,67,45,49,78,77,41,64,94,75,43,48,52,62,44,46,14,48,25,42,47,74,37,43,63,56,52,50,49,35,49,49,48,25,42,48,23,37,47,31,28,42,73,46,30,45,68,81,39,26,54,33,27,49,53,36,50,50,21,48,56,42,18,52,48,24,30,64,49,39,22,51,32,49,40,38,52,51,52,51,47,54,47,52,51,53,55,51,67,73,97